Protein AF-A0A7R8QGU9-F1 (afdb_monomer)

Sequence (522 aa):
MSMRNRLAGVSKIWSPNPRRVVLLDPENSSATAPHGEAAGADGGRQAAKNGVRANGEGASPSESLVPYGSGSVEPASAPEPRARRGRGLLLLSLGGGILLAGGLATVGFTSWVNHLQVPGSLADEEYHAYDRTVAQYEKWRKEILDRINGGGDGAGAAKKLGRIEAKVHFPPEEAVHACLRRHLPGDVSIISIEPVAYRSVGNAEELDYRVTVESAVDLYVVPALAAPGPPENAPGLVKEVWPDLLWDATLPPGMEFKAGEKDRYLLAKADQKVSFLWKIEKAQVVDGKWRIQRVAPPLLEWSNGFFAAGLDNALRGGGAIPPLFLCRSKDLEEYSASFERCLADLHSRYDAMEADVAQARKELGGEVTKAPKGIRKGIDLAAVRRARSEGFQQGMEEGGYASDALSNLEGTTRTGVIPWLETVTPFVGGLVHSKKAEKEEIARQRAAARAEYRAQWARHIRELKEAEQKGNQYQAQQESRFVQYYRDLADQRVSDIRRFIQKTAVAEDAAGGARNHRSLSN

Radius of gyration: 52.94 Å; Cα contacts (8 Å, |Δi|>4): 575; chains: 1; bounding box: 112×55×198 Å

pLDDT: mean 71.47, std 22.81, range [25.81, 97.38]

Structure (mmCIF, N/CA/C/O backbone):
data_AF-A0A7R8QGU9-F1
#
_entry.id   AF-A0A7R8QGU9-F1
#
loop_
_atom_site.group_PDB
_atom_site.id
_atom_site.type_symbol
_atom_site.label_atom_id
_atom_site.label_alt_id
_atom_site.label_comp_id
_atom_site.label_asym_id
_atom_site.label_entity_id
_atom_site.label_seq_id
_atom_site.pdbx_PDB_ins_code
_atom_site.Cartn_x
_atom_site.Cartn_y
_atom_site.Cartn_z
_atom_site.occupancy
_atom_site.B_iso_or_equiv
_atom_site.auth_seq_id
_atom_site.auth_comp_id
_atom_site.auth_asym_id
_atom_site.auth_atom_id
_atom_site.pdbx_PDB_model_num
ATOM 1 N N . MET A 1 1 ? -9.654 14.590 -8.307 1.00 42.62 1 MET A N 1
ATOM 2 C CA . MET A 1 1 ? -10.204 15.177 -7.050 1.00 42.62 1 MET A CA 1
ATOM 3 C C . MET A 1 1 ? -9.085 15.838 -6.245 1.00 42.62 1 MET A C 1
ATOM 5 O O . MET A 1 1 ? -7.942 15.463 -6.445 1.00 42.62 1 MET A O 1
ATOM 9 N N . SER A 1 2 ? -9.369 16.809 -5.363 1.00 38.81 2 SER A N 1
ATOM 10 C CA . SER A 1 2 ? -8.351 17.384 -4.456 1.00 38.81 2 SER A CA 1
ATOM 11 C C . SER A 1 2 ? -8.251 16.585 -3.145 1.00 38.81 2 SER A C 1
ATOM 13 O O . SER A 1 2 ? -9.258 16.038 -2.690 1.00 38.81 2 SER A O 1
ATOM 15 N N . MET A 1 3 ? -7.078 16.572 -2.494 1.00 46.50 3 MET A N 1
ATOM 16 C CA . MET A 1 3 ? -6.899 15.901 -1.191 1.00 46.50 3 MET A CA 1
ATOM 17 C C . MET A 1 3 ? -7.871 16.422 -0.117 1.00 46.50 3 MET A C 1
ATOM 19 O O . MET A 1 3 ? -8.409 15.637 0.660 1.00 46.50 3 MET A O 1
ATOM 23 N N . ARG A 1 4 ? -8.164 17.733 -0.114 1.00 40.09 4 ARG A N 1
ATOM 24 C CA . ARG A 1 4 ? -9.144 18.340 0.807 1.00 40.09 4 ARG A CA 1
ATOM 25 C C . ARG A 1 4 ? -10.557 17.791 0.600 1.00 40.09 4 ARG A C 1
ATOM 27 O O . ARG A 1 4 ? -11.262 17.581 1.579 1.00 40.09 4 ARG A O 1
ATOM 34 N N . ASN A 1 5 ? -10.960 17.514 -0.642 1.00 49.31 5 ASN A N 1
ATOM 35 C CA . ASN A 1 5 ? -12.289 16.968 -0.927 1.00 49.31 5 ASN A CA 1
ATOM 36 C C . ASN A 1 5 ? -12.404 15.489 -0.528 1.00 49.31 5 ASN A C 1
ATOM 38 O O . ASN A 1 5 ? -13.472 15.088 -0.076 1.00 49.31 5 ASN A O 1
ATOM 42 N N . ARG A 1 6 ? -11.319 14.702 -0.638 1.00 52.09 6 ARG A N 1
ATOM 43 C CA . ARG A 1 6 ? -11.274 13.332 -0.096 1.00 52.09 6 ARG A CA 1
ATOM 44 C C . ARG A 1 6 ? -11.377 13.338 1.425 1.00 52.09 6 ARG A C 1
ATOM 46 O O . ARG A 1 6 ? -12.306 12.748 1.962 1.00 52.09 6 ARG A O 1
ATOM 53 N N . LEU A 1 7 ? -10.517 14.088 2.117 1.00 49.28 7 LEU A N 1
ATOM 54 C CA . LEU A 1 7 ? -10.549 14.197 3.584 1.00 49.28 7 LEU A CA 1
ATOM 55 C C . LEU A 1 7 ? -11.890 14.727 4.126 1.00 49.28 7 LEU A C 1
ATOM 57 O O . LEU A 1 7 ? -12.352 14.249 5.156 1.00 49.28 7 LEU A O 1
ATOM 61 N N . ALA A 1 8 ? -12.560 15.638 3.411 1.00 50.50 8 ALA A N 1
ATOM 62 C CA . ALA A 1 8 ? -13.916 16.100 3.739 1.00 50.50 8 ALA A CA 1
ATOM 63 C C . ALA A 1 8 ? -15.032 15.068 3.446 1.00 50.50 8 ALA A C 1
ATOM 65 O O . ALA A 1 8 ? -16.174 15.255 3.872 1.00 50.50 8 ALA A O 1
ATOM 66 N N . GLY A 1 9 ? -14.726 14.002 2.702 1.00 53.34 9 GLY A N 1
ATOM 67 C CA . GLY A 1 9 ? -15.530 12.784 2.618 1.00 53.34 9 GLY A CA 1
ATOM 68 C C . GLY A 1 9 ? -15.276 11.877 3.822 1.00 53.34 9 GLY A C 1
ATOM 69 O O . GLY A 1 9 ? -16.221 11.525 4.522 1.00 53.34 9 GLY A O 1
ATOM 70 N N . VAL A 1 10 ? -14.006 11.581 4.130 1.00 55.19 10 VAL A N 1
ATOM 71 C CA . VAL A 1 10 ? -13.634 10.698 5.256 1.00 55.19 10 VAL A CA 1
ATOM 72 C C . VAL A 1 10 ? -14.074 11.259 6.614 1.00 55.19 10 VAL A C 1
ATOM 74 O O . VAL A 1 10 ? -14.529 10.510 7.474 1.00 55.19 10 VAL A O 1
ATOM 77 N N . SER A 1 11 ? -14.026 12.579 6.820 1.00 53.84 11 SER A N 1
ATOM 78 C CA . SER A 1 11 ? -14.508 13.186 8.068 1.00 53.84 11 SER A CA 1
ATOM 79 C C . SER A 1 11 ? -16.020 13.023 8.274 1.00 53.84 11 SER A C 1
ATOM 81 O O . SER A 1 11 ? -16.473 12.988 9.418 1.00 53.84 11 SER A O 1
ATOM 83 N N . LYS A 1 12 ? -16.813 12.852 7.205 1.00 58.28 12 LYS A N 1
ATOM 84 C CA . LYS A 1 12 ? -18.255 12.562 7.307 1.00 58.28 12 LYS A CA 1
ATOM 85 C C . LYS A 1 12 ? -18.540 11.136 7.766 1.00 58.28 12 LYS A C 1
ATOM 87 O O . LYS A 1 12 ? -19.542 10.938 8.441 1.00 58.28 12 LYS A O 1
ATOM 92 N N . ILE A 1 13 ? -17.657 10.186 7.450 1.00 59.91 13 ILE A N 1
ATOM 93 C CA . ILE A 1 13 ? -17.756 8.784 7.890 1.00 59.91 13 ILE A CA 1
ATOM 94 C C . ILE A 1 13 ? -17.733 8.718 9.425 1.00 59.91 13 ILE A C 1
ATOM 96 O O . ILE A 1 13 ? -18.599 8.113 10.044 1.00 59.91 13 ILE A O 1
ATOM 100 N N . TRP A 1 14 ? -16.802 9.451 10.039 1.00 59.28 14 TRP A N 1
ATOM 101 C CA . TRP A 1 14 ? -16.615 9.511 11.494 1.00 59.28 14 TRP A CA 1
ATOM 102 C C . TRP A 1 14 ? -17.293 10.719 12.158 1.00 59.28 14 TRP A C 1
ATOM 104 O O . TRP A 1 14 ? -16.930 11.118 13.267 1.00 59.28 14 TRP A O 1
ATOM 114 N N . SER A 1 15 ? -18.227 11.385 11.474 1.00 47.78 15 SER A N 1
ATOM 115 C CA . SER A 1 15 ? -18.941 12.518 12.067 1.00 47.78 15 SER A CA 1
ATOM 116 C C . SER A 1 15 ? -19.938 12.006 13.110 1.00 47.78 15 SER A C 1
ATOM 118 O O . SER A 1 15 ? -20.774 11.167 12.769 1.00 47.78 15 SER A O 1
ATOM 120 N N . PRO A 1 16 ? -19.910 12.500 14.365 1.00 42.50 16 PRO A N 1
ATOM 121 C CA . PRO A 1 16 ? -20.871 12.078 15.371 1.00 42.50 16 PRO A CA 1
ATOM 122 C C . PRO A 1 16 ? -22.278 12.464 14.917 1.00 42.50 16 PRO A C 1
ATOM 124 O O . PRO A 1 16 ? -22.641 13.640 14.861 1.00 42.50 16 PRO A O 1
ATOM 127 N N . ASN A 1 17 ? -23.076 11.450 14.588 1.00 37.53 17 ASN A N 1
ATOM 128 C CA . ASN A 1 17 ? -24.484 11.606 14.261 1.00 37.53 17 ASN A CA 1
ATOM 129 C C . ASN A 1 17 ? -25.167 12.279 15.472 1.00 37.53 17 ASN A C 1
ATOM 131 O O . ASN A 1 17 ? -25.072 11.717 16.569 1.00 37.53 17 ASN A O 1
ATOM 135 N N . PRO A 1 18 ? -25.792 13.470 15.340 1.00 34.81 18 PRO A N 1
ATOM 136 C CA . PRO A 1 18 ? -26.216 14.288 16.478 1.00 34.81 18 PRO A CA 1
ATOM 137 C C . PRO A 1 18 ? -27.471 13.720 17.155 1.00 34.81 18 PRO A C 1
ATOM 139 O O . PRO A 1 18 ? -28.554 14.310 17.150 1.00 34.81 18 PRO A O 1
ATOM 142 N N . ARG A 1 19 ? -27.316 12.564 17.804 1.00 32.31 19 ARG A N 1
ATOM 143 C CA . ARG A 1 19 ? -28.257 12.061 18.796 1.00 32.31 19 ARG A CA 1
ATOM 144 C C . ARG A 1 19 ? -28.240 13.040 19.962 1.00 32.31 19 ARG A C 1
ATOM 146 O O . ARG A 1 19 ? -27.321 13.027 20.776 1.00 32.31 19 ARG A O 1
ATOM 153 N N . ARG A 1 20 ? -29.276 13.882 20.043 1.00 29.95 20 ARG A N 1
ATOM 154 C CA . ARG A 1 20 ? -29.613 14.623 21.264 1.00 29.95 20 ARG A CA 1
ATOM 155 C C . ARG A 1 20 ? -29.715 13.617 22.410 1.00 29.95 20 ARG A C 1
ATOM 157 O O . ARG A 1 20 ? -30.728 12.934 22.541 1.00 29.95 20 ARG A O 1
ATOM 164 N N . VAL A 1 21 ? -28.678 13.544 23.240 1.00 28.97 21 VAL A N 1
ATOM 165 C CA . VAL A 1 21 ? -28.761 12.906 24.552 1.00 28.97 21 VAL A CA 1
ATOM 166 C C . VAL A 1 21 ? -29.619 13.825 25.410 1.00 28.97 21 VAL A C 1
ATOM 168 O O . VAL A 1 21 ? -29.130 14.757 26.044 1.00 28.97 21 VAL A O 1
ATOM 171 N N . VAL A 1 22 ? -30.932 13.599 25.372 1.00 29.31 22 VAL A N 1
ATOM 172 C CA . VAL A 1 22 ? -31.845 14.187 26.346 1.00 29.31 22 VAL A CA 1
ATOM 173 C C . VAL A 1 22 ? -31.595 13.448 27.654 1.00 29.31 22 VAL A C 1
ATOM 175 O O . VAL A 1 22 ? -32.112 12.353 27.871 1.00 29.31 22 VAL A O 1
ATOM 178 N N . LEU A 1 23 ? -30.757 14.040 28.504 1.00 29.31 23 LEU A N 1
ATOM 179 C CA . LEU A 1 23 ? -30.673 13.694 29.917 1.00 29.31 23 LEU A CA 1
ATOM 180 C C . LEU A 1 23 ? -32.038 13.990 30.548 1.00 29.31 23 LEU A C 1
ATOM 182 O O . LEU A 1 23 ? -32.332 15.118 30.935 1.00 29.31 23 LEU A O 1
ATOM 186 N N . LEU A 1 24 ? -32.893 12.967 30.589 1.00 28.42 24 LEU A N 1
ATOM 187 C CA . LEU A 1 24 ? -34.110 12.966 31.388 1.00 28.42 24 LEU A CA 1
ATOM 188 C C . LEU A 1 24 ? -33.707 12.818 32.853 1.00 28.42 24 LEU A C 1
ATOM 190 O O . LEU A 1 24 ? -33.562 11.709 33.365 1.00 28.42 24 LEU A O 1
ATOM 194 N N . ASP A 1 25 ? -33.503 13.962 33.495 1.00 30.03 25 ASP A N 1
ATOM 195 C CA . ASP A 1 25 ? -33.359 14.068 34.940 1.00 30.03 25 ASP A CA 1
ATOM 196 C C . ASP A 1 25 ? -34.698 13.662 35.597 1.00 30.03 25 ASP A C 1
ATOM 198 O O . ASP A 1 25 ? -35.725 14.295 35.319 1.00 30.03 25 ASP A O 1
ATOM 202 N N . PRO A 1 26 ? -34.760 12.580 36.399 1.00 36.31 26 PRO A N 1
ATOM 203 C CA . PRO A 1 26 ? -36.030 11.989 36.826 1.00 36.31 26 PRO A CA 1
ATOM 204 C C . PRO A 1 26 ? -36.833 12.829 37.835 1.00 36.31 26 PRO A C 1
ATOM 206 O O . PRO A 1 26 ? -37.932 12.414 38.204 1.00 36.31 26 PRO A O 1
ATOM 209 N N . GLU A 1 27 ? -36.333 13.990 38.273 1.00 31.27 27 GLU A N 1
ATOM 210 C CA . GLU A 1 27 ? -37.015 14.854 39.251 1.00 31.27 27 GLU A CA 1
ATOM 211 C C . GLU A 1 27 ? -37.832 16.015 38.644 1.00 31.27 27 GLU A C 1
ATOM 213 O O . GLU A 1 27 ? -38.540 16.692 39.386 1.00 31.27 27 GLU A O 1
ATOM 218 N N . ASN A 1 28 ? -37.825 16.229 37.318 1.00 30.67 28 ASN A N 1
ATOM 219 C CA . ASN A 1 28 ? -38.537 17.356 36.682 1.00 30.67 28 ASN A CA 1
ATOM 220 C C . ASN A 1 28 ? -39.689 16.926 35.751 1.00 30.67 28 ASN A C 1
ATOM 222 O O . ASN A 1 28 ? -39.628 17.030 34.526 1.00 30.67 28 ASN A O 1
ATOM 226 N N . SER A 1 29 ? -40.792 16.465 36.346 1.00 29.88 29 SER A N 1
ATOM 227 C CA . SER A 1 29 ? -42.029 16.099 35.639 1.00 29.88 29 SER A CA 1
ATOM 228 C C . SER A 1 29 ? -43.025 17.263 35.475 1.00 29.88 29 SER A C 1
ATOM 230 O O . SER A 1 29 ? -44.212 17.125 35.770 1.00 29.88 29 SER A O 1
ATOM 232 N N . SER A 1 30 ? -42.578 18.408 34.944 1.00 32.59 30 SER A N 1
ATOM 233 C CA . SER A 1 30 ? -43.485 19.464 34.458 1.00 32.59 30 SER A CA 1
ATOM 234 C C . SER A 1 30 ? -42.835 20.421 33.443 1.00 32.59 30 SER A C 1
ATOM 236 O O . SER A 1 30 ? -41.927 21.166 33.788 1.00 32.59 30 SER A O 1
ATOM 238 N N . ALA A 1 31 ? -43.345 20.418 32.198 1.00 29.77 31 ALA A N 1
ATOM 239 C CA . ALA A 1 31 ? -43.609 21.588 31.329 1.00 29.77 31 ALA A CA 1
ATOM 240 C C . ALA A 1 31 ? -43.543 21.259 29.816 1.00 29.77 31 ALA A C 1
ATOM 242 O O . ALA A 1 31 ? -42.510 20.871 29.284 1.00 29.77 31 ALA A O 1
ATOM 243 N N . THR A 1 32 ? -44.676 21.478 29.138 1.00 30.92 32 THR A N 1
ATOM 244 C CA . THR A 1 32 ? -44.850 21.948 27.740 1.00 30.92 32 THR A CA 1
ATOM 245 C C . THR A 1 32 ? -43.776 21.670 26.672 1.00 30.92 32 THR A C 1
ATOM 247 O O . THR A 1 32 ? -42.716 22.292 26.647 1.00 30.92 32 THR A O 1
ATOM 250 N N . ALA A 1 33 ? -44.164 20.898 25.652 1.00 32.56 33 ALA A N 1
ATOM 251 C CA . ALA A 1 33 ? -43.536 20.910 24.327 1.00 32.56 33 ALA A CA 1
ATOM 252 C C . ALA A 1 33 ? -44.033 22.093 23.458 1.00 32.56 33 ALA A C 1
ATOM 254 O O . ALA A 1 33 ? -45.191 22.490 23.602 1.00 32.56 33 ALA A O 1
ATOM 255 N N . PRO A 1 34 ? -43.221 22.591 22.504 1.00 34.38 34 PRO A N 1
ATOM 256 C CA . PRO A 1 34 ? -43.699 23.398 21.381 1.00 34.38 34 PRO A CA 1
ATOM 257 C C . PRO A 1 34 ? -43.588 22.690 20.011 1.00 34.38 34 PRO A C 1
ATOM 259 O O . PRO A 1 34 ? -42.740 21.828 19.784 1.00 34.38 34 PRO A O 1
ATOM 262 N N . HIS A 1 35 ? -44.478 23.096 19.101 1.00 27.66 35 HIS A N 1
ATOM 263 C CA . HIS A 1 35 ? -44.587 22.682 17.695 1.00 27.66 35 HIS A CA 1
ATOM 264 C C . HIS A 1 35 ? -43.601 23.405 16.756 1.00 27.66 35 HIS A C 1
ATOM 266 O O . HIS A 1 35 ? -43.143 24.498 17.070 1.00 27.66 35 HIS A O 1
ATOM 272 N N . GLY A 1 36 ? -43.462 22.865 15.534 1.00 27.30 36 GLY A N 1
ATOM 273 C CA . GLY A 1 36 ? -43.167 23.635 14.312 1.00 27.30 36 GLY A CA 1
ATOM 274 C C . GLY A 1 36 ? -41.681 23.920 14.038 1.00 27.30 36 GLY A C 1
ATOM 275 O O . GLY A 1 36 ? -40.865 23.905 14.950 1.00 27.30 36 GLY A O 1
ATOM 276 N N . GLU A 1 37 ? -41.244 24.139 12.795 1.00 27.97 37 GLU A N 1
ATOM 277 C CA . GLU A 1 37 ? -41.965 24.216 11.510 1.00 27.97 37 GLU A CA 1
ATOM 278 C C . GLU A 1 37 ? -41.143 23.578 10.375 1.00 27.97 37 GLU A C 1
ATOM 280 O O . GLU A 1 37 ? -39.944 23.334 10.513 1.00 27.97 37 GLU A O 1
ATOM 285 N N . ALA A 1 38 ? -41.794 23.339 9.232 1.00 34.47 38 ALA A N 1
ATOM 286 C CA . ALA A 1 38 ? -41.145 22.982 7.976 1.00 34.47 38 ALA A CA 1
ATOM 287 C C . ALA A 1 38 ? -41.433 24.044 6.899 1.00 34.47 38 ALA A C 1
ATOM 289 O O . ALA A 1 38 ? -42.584 24.411 6.680 1.00 34.47 38 ALA A O 1
ATOM 290 N N . ALA A 1 39 ? -40.386 24.457 6.188 1.00 30.23 39 ALA A N 1
ATOM 291 C CA . ALA A 1 39 ? -40.390 25.135 4.887 1.00 30.23 39 ALA A CA 1
ATOM 292 C C . ALA A 1 39 ? -39.105 24.652 4.172 1.00 30.23 39 ALA A C 1
ATOM 294 O O . ALA A 1 39 ? -38.092 24.459 4.840 1.00 30.23 39 ALA A O 1
ATOM 295 N N . GLY A 1 40 ? -39.056 24.296 2.885 1.00 26.61 40 GLY A N 1
ATOM 296 C CA . GLY A 1 40 ? -39.705 24.899 1.714 1.00 26.61 40 GLY A CA 1
ATOM 297 C C . GLY A 1 40 ? -38.721 25.905 1.093 1.00 26.61 40 GLY A C 1
ATOM 298 O O . GLY A 1 40 ? -38.108 26.656 1.838 1.00 26.61 40 GLY A O 1
ATOM 299 N N . ALA A 1 41 ? -38.480 26.028 -0.209 1.00 26.88 41 ALA A N 1
ATOM 300 C CA . ALA A 1 41 ? -38.851 25.349 -1.455 1.00 26.88 41 ALA A CA 1
ATOM 301 C C . ALA A 1 41 ? -38.090 26.113 -2.588 1.00 26.88 41 ALA A C 1
ATOM 303 O O . ALA A 1 41 ? -37.493 27.149 -2.302 1.00 26.88 41 ALA A O 1
ATOM 304 N N . ASP A 1 42 ? -38.170 25.655 -3.847 1.00 29.20 42 ASP A N 1
ATOM 305 C CA . ASP A 1 42 ? -37.783 26.376 -5.091 1.00 29.20 42 ASP A CA 1
ATOM 306 C C . ASP A 1 42 ? -36.294 26.777 -5.319 1.00 29.20 42 ASP A C 1
ATOM 308 O O . ASP A 1 42 ? -35.512 26.950 -4.393 1.00 29.20 42 ASP A O 1
ATOM 312 N N . GLY A 1 43 ? -35.798 26.936 -6.560 1.00 25.95 43 GLY A N 1
ATOM 313 C CA . GLY A 1 43 ? -36.391 26.656 -7.883 1.00 25.95 43 GLY A CA 1
ATOM 314 C C . GLY A 1 43 ? -35.693 27.397 -9.055 1.00 25.95 43 GLY A C 1
ATOM 315 O O . GLY A 1 43 ? -35.047 28.416 -8.847 1.00 25.95 43 GLY A O 1
ATOM 316 N N . GLY A 1 44 ? -35.870 26.917 -10.302 1.00 26.31 44 GLY A N 1
ATOM 317 C CA . GLY A 1 44 ? -35.494 27.606 -11.571 1.00 26.31 44 GLY A CA 1
ATOM 318 C C . GLY A 1 44 ? -34.097 27.258 -12.146 1.00 26.31 44 GLY A C 1
ATOM 319 O O . GLY A 1 44 ? -33.138 27.184 -11.395 1.00 26.31 44 GLY A O 1
ATOM 320 N N . ARG A 1 45 ? -33.900 26.863 -13.426 1.00 28.48 45 ARG A N 1
ATOM 321 C CA . ARG A 1 45 ? -34.165 27.517 -14.752 1.00 28.48 45 ARG A CA 1
ATOM 322 C C . ARG A 1 45 ? -33.226 28.725 -15.017 1.00 28.48 45 ARG A C 1
ATOM 324 O O . ARG A 1 45 ? -33.003 29.489 -14.098 1.00 28.48 45 ARG A O 1
ATOM 331 N N . GLN A 1 46 ? -32.672 28.999 -16.216 1.00 27.53 46 GLN A N 1
ATOM 332 C CA . GLN A 1 46 ? -32.905 28.504 -17.596 1.00 27.53 46 GLN A CA 1
ATOM 333 C C . GLN A 1 46 ? -31.790 28.986 -18.579 1.00 27.53 46 GLN A C 1
ATOM 335 O O . GLN A 1 46 ? -31.277 30.070 -18.354 1.00 27.53 46 GLN A O 1
ATOM 340 N N . ALA A 1 47 ? -31.576 28.278 -19.713 1.00 29.08 47 ALA A N 1
ATOM 341 C CA . ALA A 1 47 ? -31.234 28.790 -21.080 1.00 29.08 4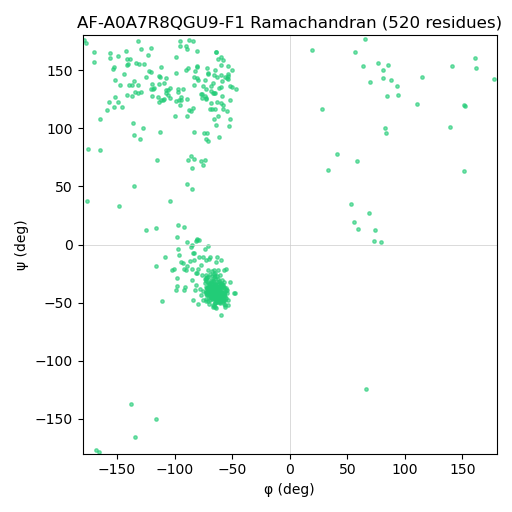7 ALA A CA 1
ATOM 342 C C . ALA A 1 47 ? -29.978 29.698 -21.333 1.00 29.08 47 ALA A C 1
ATOM 344 O O . ALA A 1 47 ? -29.458 30.311 -20.419 1.00 29.08 47 ALA A O 1
ATOM 345 N N . ALA A 1 48 ? -29.468 29.954 -22.560 1.00 28.61 48 ALA A N 1
ATOM 346 C CA . ALA A 1 48 ? -29.326 29.226 -23.850 1.00 28.61 48 ALA A CA 1
ATOM 347 C C . ALA A 1 48 ? -28.545 30.118 -24.881 1.00 28.61 48 ALA A C 1
ATOM 349 O O . ALA A 1 48 ? -28.426 31.316 -24.640 1.00 28.61 48 ALA A O 1
ATOM 350 N N . LYS A 1 49 ? -28.188 29.575 -26.074 1.00 29.33 49 LYS A N 1
ATOM 351 C CA . LYS A 1 49 ? -27.783 30.272 -27.347 1.00 29.33 49 LYS A CA 1
ATOM 352 C C . LYS A 1 49 ? -26.345 30.860 -27.434 1.00 29.33 49 LYS A C 1
ATOM 354 O O . LYS A 1 49 ? -25.790 31.204 -26.405 1.00 29.33 49 LYS A O 1
ATOM 359 N N . ASN A 1 50 ? -25.698 31.086 -28.602 1.00 31.02 50 ASN A N 1
ATOM 360 C CA . ASN A 1 50 ? -25.815 30.605 -30.012 1.00 31.02 50 ASN A CA 1
ATOM 361 C C . ASN A 1 50 ? -24.588 31.068 -30.862 1.00 31.02 50 ASN A C 1
ATOM 363 O O . ASN A 1 50 ? -23.957 32.055 -30.502 1.00 31.02 50 ASN A O 1
ATOM 367 N N . GLY A 1 51 ? -24.383 30.480 -32.060 1.00 27.47 51 GLY A N 1
ATOM 368 C CA . GLY A 1 51 ? -23.599 31.051 -33.192 1.00 27.47 51 GLY A CA 1
ATOM 369 C C . GLY A 1 51 ? -22.267 30.327 -33.474 1.00 27.47 51 GLY A C 1
ATOM 370 O O . GLY A 1 51 ? -21.467 30.215 -32.559 1.00 27.47 51 GLY A O 1
ATOM 371 N N . VAL A 1 52 ? -21.929 29.734 -34.635 1.00 29.70 52 VAL A N 1
ATOM 372 C CA . VAL A 1 52 ? -22.390 29.734 -36.056 1.00 29.70 52 VAL A CA 1
ATOM 373 C C . VAL A 1 52 ? -21.865 30.864 -36.964 1.00 29.70 52 VAL A C 1
ATOM 375 O O . VAL A 1 52 ? -22.486 31.921 -37.046 1.00 29.70 52 VAL A O 1
ATOM 378 N N . ARG A 1 53 ? -20.789 30.558 -37.719 1.00 30.83 53 ARG A N 1
ATOM 379 C CA . ARG A 1 53 ? -20.477 30.815 -39.162 1.00 30.83 53 ARG A CA 1
ATOM 380 C C . ARG A 1 53 ? -18.947 30.663 -39.374 1.00 30.83 53 ARG A C 1
ATOM 382 O O . ARG A 1 53 ? -18.226 30.952 -38.431 1.00 30.83 53 ARG A O 1
ATOM 389 N N . ALA A 1 54 ? -18.326 30.293 -40.503 1.00 31.03 54 ALA A N 1
ATOM 390 C CA . ALA A 1 54 ? -18.646 29.716 -41.829 1.00 31.03 54 ALA A CA 1
ATOM 391 C C . ALA A 1 54 ? -17.771 30.408 -42.913 1.00 31.03 54 ALA A C 1
ATOM 393 O O . ALA A 1 54 ? -17.441 31.582 -42.751 1.00 31.03 54 ALA A O 1
ATOM 394 N N . ASN A 1 55 ? -17.512 29.702 -44.026 1.00 30.94 55 ASN A N 1
ATOM 395 C CA . ASN A 1 55 ? -16.786 30.097 -45.260 1.00 30.94 55 ASN A CA 1
ATOM 396 C C . ASN A 1 55 ? -15.248 29.885 -45.238 1.00 30.94 55 ASN A C 1
ATOM 398 O O . ASN A 1 55 ? -14.612 30.122 -44.218 1.00 30.94 55 ASN A O 1
ATOM 402 N N . GLY A 1 56 ? -14.601 29.450 -46.335 1.00 28.89 56 GLY A N 1
ATOM 403 C CA . GLY A 1 56 ? -15.136 29.169 -47.683 1.00 28.89 56 GLY A CA 1
ATOM 404 C C . GLY A 1 56 ? -14.197 28.358 -48.601 1.00 28.89 56 GLY A C 1
ATOM 405 O O . GLY A 1 56 ? -13.126 27.928 -48.181 1.00 28.89 56 GLY A O 1
ATOM 406 N N . GLU A 1 57 ? -14.648 28.126 -49.838 1.00 29.12 57 GLU A N 1
ATOM 407 C CA . GLU A 1 57 ? -14.067 27.230 -50.862 1.00 29.12 57 GLU A CA 1
ATOM 408 C C . GLU A 1 57 ? -13.125 27.942 -51.869 1.00 29.12 57 GLU A C 1
ATOM 410 O O . GLU A 1 57 ? -13.097 29.169 -51.938 1.00 29.12 57 GLU A O 1
ATOM 415 N N . GLY A 1 58 ? -12.423 27.160 -52.710 1.00 28.11 58 GLY A N 1
ATOM 416 C CA . GLY A 1 58 ? -11.678 27.604 -53.912 1.00 28.11 58 GLY A CA 1
ATOM 417 C C . GLY A 1 58 ? -10.321 26.882 -54.056 1.00 28.11 58 GLY A C 1
ATOM 418 O O . GLY A 1 58 ? -9.439 27.111 -53.241 1.00 28.11 58 GLY A O 1
ATOM 419 N N . ALA A 1 59 ? -10.112 25.862 -54.903 1.00 26.28 59 ALA A N 1
ATOM 420 C CA . ALA A 1 59 ? -10.165 25.769 -56.378 1.00 26.28 59 ALA A CA 1
ATOM 421 C C . ALA A 1 59 ? -8.872 26.238 -57.112 1.00 26.28 59 ALA A C 1
ATOM 423 O O . ALA A 1 59 ? -8.667 27.431 -57.276 1.00 26.28 59 ALA A O 1
ATOM 424 N N . SER A 1 60 ? -8.047 25.251 -57.530 1.00 26.77 60 SER A N 1
ATOM 425 C CA . SER A 1 60 ? -7.283 25.040 -58.800 1.00 26.77 60 SER A CA 1
ATOM 426 C C . SER A 1 60 ? -6.958 26.187 -59.797 1.00 26.77 60 SER A C 1
ATOM 428 O O . SER A 1 60 ? -7.717 27.147 -59.870 1.00 26.77 60 SER A O 1
ATOM 430 N N . PRO A 1 61 ? -6.046 25.989 -60.793 1.00 49.56 61 PRO A N 1
ATOM 431 C CA . PRO A 1 61 ? -4.830 25.147 -60.904 1.00 49.56 61 PRO A CA 1
ATOM 432 C C . PRO A 1 61 ? -3.662 25.932 -61.610 1.00 49.56 61 PRO A C 1
ATOM 434 O O . PRO A 1 61 ? -3.505 27.120 -61.348 1.00 49.56 61 PRO A O 1
ATOM 437 N N . SER A 1 62 ? -2.916 25.293 -62.540 1.00 26.16 62 SER A N 1
ATOM 438 C CA . SER A 1 62 ? -1.981 25.882 -63.546 1.00 26.16 62 SER A CA 1
ATOM 439 C C . SER A 1 62 ? -0.561 26.248 -63.045 1.00 26.16 62 SER A C 1
ATOM 441 O O . SER A 1 62 ? -0.401 26.592 -61.883 1.00 26.16 62 SER A O 1
ATOM 443 N N . GLU A 1 63 ? 0.541 26.235 -63.820 1.00 27.05 63 GLU A N 1
ATOM 444 C CA . GLU A 1 63 ? 0.909 25.668 -65.145 1.00 27.05 63 GLU A CA 1
ATOM 445 C C . GLU A 1 63 ? 2.453 25.764 -65.344 1.00 27.05 63 GLU A C 1
ATOM 447 O O . GLU A 1 63 ? 3.148 26.310 -64.487 1.00 27.05 63 GLU A O 1
ATOM 452 N N . SER A 1 64 ? 2.966 25.352 -66.522 1.00 27.36 64 SER A N 1
ATOM 453 C CA . SER A 1 64 ? 4.315 25.655 -67.073 1.00 27.36 64 SER A CA 1
ATOM 454 C C . SER A 1 64 ? 5.500 24.804 -66.541 1.00 27.36 64 SER A C 1
ATOM 456 O O . SER A 1 64 ? 5.527 24.446 -65.370 1.00 27.36 64 SER A O 1
ATOM 458 N N . LEU A 1 65 ? 6.524 24.417 -67.325 1.00 29.25 65 LEU A N 1
ATOM 459 C CA . LEU A 1 65 ? 6.795 24.595 -68.766 1.00 29.25 65 LEU A C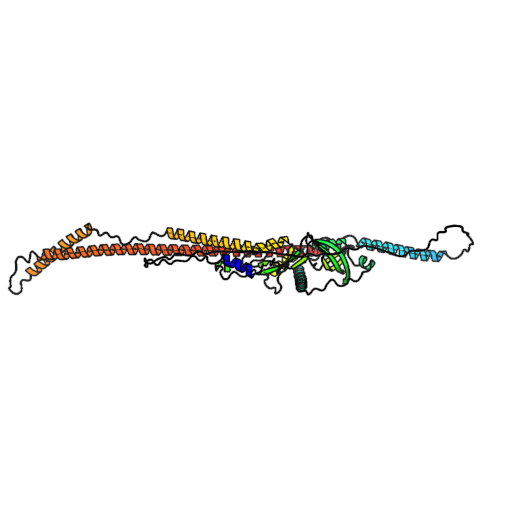A 1
ATOM 460 C C . LEU A 1 65 ? 7.684 23.440 -69.314 1.00 29.25 65 LEU A C 1
ATOM 462 O O . LEU A 1 65 ? 8.617 22.982 -68.662 1.00 29.25 65 LEU A O 1
ATOM 466 N N . VAL A 1 66 ? 7.376 23.013 -70.541 1.00 27.89 66 VAL A N 1
ATOM 467 C CA . VAL A 1 66 ? 8.131 22.150 -71.497 1.00 27.89 66 VAL A CA 1
ATOM 468 C C . VAL A 1 66 ? 8.906 23.103 -72.467 1.00 27.89 66 VAL A C 1
ATOM 470 O O . VAL A 1 66 ? 8.630 24.299 -72.356 1.00 27.89 66 VAL A O 1
ATOM 473 N N . PRO A 1 67 ? 9.802 22.746 -73.439 1.00 40.41 67 PRO A N 1
ATOM 474 C CA . PRO A 1 67 ? 10.393 21.474 -73.929 1.00 40.41 67 PRO A CA 1
ATOM 475 C C . PRO A 1 67 ? 11.943 21.437 -73.693 1.00 40.41 67 PRO A C 1
ATOM 477 O O . PRO A 1 67 ? 12.375 22.028 -72.713 1.00 40.41 67 PRO A O 1
ATOM 480 N N . TYR A 1 68 ? 12.879 20.789 -74.425 1.00 26.45 68 TYR A N 1
ATOM 481 C CA . TYR A 1 68 ? 12.955 20.018 -75.697 1.00 26.45 68 TYR A CA 1
ATOM 482 C C . TYR A 1 68 ? 14.180 19.064 -75.662 1.00 26.45 68 TYR A C 1
ATOM 484 O O . TYR A 1 68 ? 15.096 19.305 -74.879 1.00 26.45 68 TYR A O 1
ATOM 492 N N . GLY A 1 69 ? 14.274 18.063 -76.561 1.00 26.55 69 GLY A N 1
ATOM 493 C CA . GLY A 1 69 ? 15.570 17.423 -76.886 1.00 26.55 69 GLY A CA 1
ATOM 494 C C . GLY A 1 69 ? 15.554 15.956 -77.348 1.00 26.55 69 GLY A C 1
ATOM 495 O O . GLY A 1 69 ? 16.128 15.103 -76.682 1.00 26.55 69 GLY A O 1
ATOM 496 N N . SER A 1 70 ? 14.933 15.642 -78.488 1.00 26.20 70 SER A N 1
ATOM 497 C CA . SER A 1 70 ? 15.024 14.317 -79.134 1.00 26.20 70 SER A CA 1
ATOM 498 C C . SER A 1 70 ? 16.315 14.148 -79.950 1.00 26.20 70 SER A C 1
ATOM 500 O O . SER A 1 70 ? 16.697 15.078 -80.659 1.00 26.20 70 SER A O 1
ATOM 502 N N . GLY A 1 71 ? 16.919 12.952 -79.968 1.00 28.66 71 GLY A N 1
ATOM 503 C CA . GLY A 1 71 ? 18.066 12.664 -80.844 1.00 28.66 71 GLY A CA 1
ATOM 504 C C . GLY A 1 71 ? 18.557 11.215 -80.802 1.00 28.66 71 GLY A C 1
ATOM 505 O O . GLY A 1 71 ? 19.527 10.909 -80.120 1.00 28.66 71 GLY A O 1
ATOM 506 N N . SER A 1 72 ? 17.902 10.322 -81.546 1.00 28.88 72 SER A N 1
ATOM 507 C CA . SER A 1 72 ? 18.315 8.924 -81.736 1.00 28.88 72 SER A CA 1
ATOM 508 C C . SER A 1 72 ? 19.112 8.737 -83.033 1.00 28.88 72 SER A C 1
ATOM 510 O O . SER A 1 72 ? 18.549 9.003 -84.094 1.00 28.88 72 SER A O 1
ATOM 512 N N . VAL A 1 73 ? 20.336 8.191 -82.978 1.00 28.91 73 VAL A N 1
ATOM 513 C CA . VAL A 1 73 ? 20.946 7.428 -84.092 1.00 28.91 73 VAL A CA 1
ATOM 514 C C . VAL A 1 73 ? 21.892 6.345 -83.550 1.00 28.91 73 VAL A C 1
ATOM 516 O O . VAL A 1 73 ? 22.881 6.640 -82.887 1.00 28.91 73 VAL A O 1
ATOM 519 N N . GLU A 1 74 ? 21.611 5.102 -83.924 1.00 27.02 74 GLU A N 1
ATOM 520 C CA . GLU A 1 74 ? 22.546 3.975 -84.069 1.00 27.02 74 GLU A CA 1
ATOM 521 C C . GLU A 1 74 ? 22.448 3.519 -85.550 1.00 27.02 74 GLU A C 1
ATOM 523 O O . GLU A 1 74 ? 21.469 3.897 -86.206 1.00 27.02 74 GLU A O 1
ATOM 528 N N . PRO A 1 75 ? 23.325 2.651 -86.098 1.00 41.25 75 PRO A N 1
ATOM 529 C CA . PRO A 1 75 ? 24.650 2.219 -85.638 1.00 41.25 75 PRO A CA 1
ATOM 530 C C . PRO A 1 75 ? 25.711 2.224 -86.784 1.00 41.25 75 PRO A C 1
ATOM 532 O O . PRO A 1 75 ? 25.461 2.700 -87.888 1.00 41.25 75 PRO A O 1
ATOM 535 N N . ALA A 1 76 ? 26.853 1.564 -86.526 1.00 25.81 76 ALA A N 1
ATOM 536 C CA . ALA A 1 76 ? 27.566 0.647 -87.442 1.00 25.81 76 ALA A CA 1
ATOM 537 C C . ALA A 1 76 ? 28.979 0.995 -87.973 1.00 25.81 76 ALA A C 1
ATOM 539 O O . ALA A 1 76 ? 29.296 2.096 -88.411 1.00 25.81 76 ALA A O 1
ATOM 540 N N . SER A 1 77 ? 29.742 -0.103 -88.091 1.00 28.38 77 SER A N 1
ATOM 541 C CA . SER A 1 77 ? 30.953 -0.367 -88.890 1.00 28.38 77 SER A CA 1
ATOM 542 C C . SER A 1 77 ? 32.336 0.032 -88.338 1.00 28.38 77 SER A C 1
ATOM 544 O O . SER A 1 77 ? 32.595 1.149 -87.906 1.00 28.38 77 SER A O 1
ATOM 546 N N . ALA A 1 78 ? 33.229 -0.967 -88.355 1.00 31.17 78 ALA A N 1
ATOM 547 C CA . ALA A 1 78 ? 34.634 -0.911 -87.946 1.00 31.17 78 ALA A CA 1
ATOM 548 C C . ALA A 1 78 ? 35.539 -0.381 -89.085 1.00 31.17 78 ALA A C 1
ATOM 550 O O . ALA A 1 78 ? 35.070 -0.214 -90.213 1.00 31.17 78 ALA A O 1
ATOM 551 N N . PRO A 1 79 ? 36.849 -0.180 -88.833 1.00 33.44 79 PRO A N 1
ATOM 552 C CA . PRO A 1 79 ? 37.760 -1.297 -89.116 1.00 33.44 79 PRO A CA 1
ATOM 553 C C . PRO A 1 79 ? 38.951 -1.466 -88.149 1.00 33.44 79 PRO A C 1
ATOM 555 O O . PRO A 1 79 ? 39.583 -0.513 -87.698 1.00 33.44 79 PRO A O 1
ATOM 558 N N . GLU A 1 80 ? 39.325 -2.726 -87.937 1.00 29.98 80 GLU A N 1
ATOM 559 C CA . GLU A 1 80 ? 40.684 -3.161 -87.578 1.00 29.98 80 GLU A CA 1
ATOM 560 C C . GLU A 1 80 ? 41.516 -3.403 -88.868 1.00 29.98 80 GLU A C 1
ATOM 562 O O . GLU A 1 80 ? 40.939 -3.402 -89.959 1.00 29.98 80 GLU A O 1
ATOM 567 N N . PRO A 1 81 ? 42.827 -3.735 -88.818 1.00 48.88 81 PRO A N 1
ATOM 568 C CA . PRO A 1 81 ? 43.801 -3.574 -87.730 1.00 48.88 81 PRO A CA 1
ATOM 569 C C . PRO A 1 81 ? 45.133 -2.939 -88.208 1.00 48.88 81 PRO A C 1
ATOM 571 O O . PRO A 1 81 ? 45.413 -2.837 -89.403 1.00 48.88 81 PRO A O 1
ATOM 574 N N . ARG A 1 82 ? 46.065 -2.654 -87.283 1.00 31.47 82 ARG A N 1
ATOM 575 C CA . ARG A 1 82 ? 47.509 -2.798 -87.582 1.00 31.47 82 ARG A CA 1
ATOM 576 C C . ARG A 1 82 ? 48.340 -3.095 -86.336 1.00 31.47 82 ARG A C 1
ATOM 578 O O . ARG A 1 82 ? 48.285 -2.389 -85.336 1.00 31.47 82 ARG A O 1
ATOM 585 N N . ALA A 1 83 ? 49.119 -4.170 -86.414 1.00 32.88 83 ALA A N 1
ATOM 586 C CA . ALA A 1 83 ? 49.840 -4.734 -85.283 1.00 32.88 83 ALA A CA 1
ATOM 587 C C . ALA A 1 83 ? 51.055 -3.899 -84.841 1.00 32.88 83 ALA A C 1
ATOM 589 O O . ALA A 1 83 ? 51.874 -3.489 -85.664 1.00 32.88 83 ALA A O 1
ATOM 590 N N . ARG A 1 84 ? 51.270 -3.813 -83.522 1.00 35.53 84 ARG A N 1
ATOM 591 C CA . ARG A 1 84 ? 52.606 -3.656 -82.923 1.00 35.53 84 ARG A CA 1
ATOM 592 C C . ARG A 1 84 ? 52.749 -4.575 -81.710 1.00 35.53 84 ARG A C 1
ATOM 594 O O . ARG A 1 84 ? 52.209 -4.315 -80.642 1.00 35.53 84 ARG A O 1
ATOM 601 N N . ARG A 1 85 ? 53.499 -5.669 -81.887 1.00 40.62 85 ARG A N 1
ATOM 602 C CA . ARG A 1 85 ? 53.954 -6.540 -80.791 1.00 40.62 85 ARG A CA 1
ATOM 603 C C . ARG A 1 85 ? 54.969 -5.790 -79.922 1.00 40.62 85 ARG A C 1
ATOM 605 O O . ARG A 1 85 ? 55.912 -5.221 -80.464 1.00 40.62 85 ARG A O 1
ATOM 612 N N . GLY A 1 86 ? 54.852 -5.904 -78.598 1.00 43.41 86 GLY A N 1
ATOM 613 C CA . GLY A 1 86 ? 55.959 -5.615 -77.679 1.00 43.41 86 GLY A CA 1
ATOM 614 C C . GLY A 1 86 ? 55.548 -5.127 -76.286 1.00 43.41 86 GLY A C 1
ATOM 615 O O . GLY A 1 86 ? 54.987 -4.051 -76.151 1.00 43.41 86 GLY A O 1
ATOM 616 N N . ARG A 1 87 ? 55.946 -5.879 -75.247 1.00 43.78 87 ARG A N 1
ATOM 617 C CA . ARG A 1 87 ? 56.082 -5.427 -73.839 1.00 43.78 87 ARG A CA 1
ATOM 618 C C . ARG A 1 87 ? 54.811 -5.074 -73.029 1.00 43.78 87 ARG A C 1
ATOM 620 O O . ARG A 1 87 ? 54.916 -4.356 -72.044 1.00 43.78 87 ARG A O 1
ATOM 627 N N . GLY A 1 88 ? 53.646 -5.655 -73.333 1.00 43.31 88 GLY A N 1
ATOM 628 C CA . GLY A 1 88 ? 52.442 -5.520 -72.481 1.00 43.31 88 GLY A CA 1
ATOM 629 C C . GLY A 1 88 ? 52.322 -6.505 -71.297 1.00 43.31 88 GLY A C 1
ATOM 630 O O . GLY A 1 88 ? 51.599 -6.235 -70.341 1.00 43.31 88 GLY A O 1
ATOM 631 N N . LEU A 1 89 ? 53.014 -7.652 -71.333 1.00 46.50 89 LEU A N 1
ATOM 632 C CA . LEU A 1 89 ? 52.643 -8.812 -70.500 1.00 46.50 89 LEU A CA 1
ATOM 633 C C . LEU A 1 89 ? 53.039 -8.745 -69.009 1.00 46.50 89 LEU A C 1
ATOM 635 O O . LEU A 1 89 ? 52.483 -9.497 -68.218 1.00 46.50 89 LEU A O 1
ATOM 639 N N . LEU A 1 90 ? 53.972 -7.867 -68.616 1.00 46.22 90 LEU A N 1
ATOM 640 C CA . LEU A 1 90 ? 54.436 -7.744 -67.219 1.00 46.22 90 LEU A CA 1
ATOM 641 C C . LEU A 1 90 ? 53.666 -6.701 -66.391 1.00 46.22 90 LEU A C 1
ATOM 643 O O . LEU A 1 90 ? 53.651 -6.781 -65.168 1.00 46.22 90 LEU A O 1
ATOM 647 N N . LEU A 1 91 ? 52.999 -5.738 -67.037 1.00 46.69 91 LEU A N 1
ATOM 648 C CA . LEU A 1 91 ? 52.130 -4.778 -66.343 1.00 46.69 91 LEU A CA 1
ATOM 649 C C . LEU A 1 91 ? 50.718 -5.338 -66.136 1.00 46.69 91 LEU A C 1
ATOM 651 O O . LEU A 1 91 ? 50.093 -5.050 -65.119 1.00 46.69 91 LEU A O 1
ATOM 655 N N . LEU A 1 92 ? 50.243 -6.200 -67.042 1.00 46.75 92 LEU A N 1
ATOM 656 C CA . LEU A 1 92 ? 48.982 -6.926 -66.868 1.00 46.75 92 LEU A CA 1
ATOM 657 C C . LEU A 1 92 ? 49.058 -7.988 -65.760 1.00 46.75 92 LEU A C 1
ATOM 659 O O . LEU A 1 92 ? 48.071 -8.176 -65.054 1.00 46.75 92 LEU A O 1
ATOM 663 N N . SER A 1 93 ? 50.210 -8.635 -65.543 1.00 51.34 93 SER A N 1
ATOM 664 C CA . SER A 1 93 ? 50.380 -9.558 -64.411 1.00 51.34 93 SER A CA 1
ATOM 665 C C . SER A 1 93 ? 50.471 -8.829 -63.065 1.00 51.34 93 SER A C 1
ATOM 667 O O . SER A 1 93 ? 49.883 -9.298 -62.093 1.00 51.34 93 SER A O 1
ATOM 669 N N . LEU A 1 94 ? 51.126 -7.660 -62.999 1.00 50.25 94 LEU A N 1
ATOM 670 C CA . LEU A 1 94 ? 51.152 -6.841 -61.780 1.00 50.25 94 LEU A CA 1
ATOM 671 C C . LEU A 1 94 ? 49.776 -6.227 -61.472 1.00 50.25 94 LEU A C 1
ATOM 673 O O . LEU A 1 94 ? 49.295 -6.332 -60.348 1.00 50.25 94 LEU A O 1
ATOM 677 N N . GLY A 1 95 ? 49.118 -5.627 -62.470 1.00 53.62 95 GLY A N 1
ATOM 678 C CA . GLY A 1 95 ? 47.783 -5.041 -62.320 1.00 53.62 95 GLY A CA 1
ATOM 679 C C . GLY A 1 95 ? 46.712 -6.089 -62.012 1.00 53.62 95 GLY A C 1
ATOM 680 O O . GLY A 1 95 ? 45.895 -5.887 -61.119 1.00 53.62 95 GLY A O 1
ATOM 681 N N . GLY A 1 96 ? 46.764 -7.245 -62.682 1.00 56.19 96 GLY A N 1
ATOM 682 C CA . GLY A 1 96 ? 45.915 -8.399 -62.382 1.00 56.19 96 GLY A CA 1
ATOM 683 C C . GLY A 1 96 ? 46.179 -8.979 -60.991 1.00 56.19 96 GLY A C 1
ATOM 684 O O . GLY A 1 96 ? 45.231 -9.316 -60.291 1.00 56.19 96 GLY A O 1
ATOM 685 N N . GLY A 1 97 ? 47.440 -9.022 -60.548 1.00 55.88 97 GLY A N 1
ATOM 686 C CA . GLY A 1 97 ? 47.815 -9.421 -59.190 1.00 55.88 97 GLY A CA 1
ATOM 687 C C . GLY A 1 97 ? 47.294 -8.463 -58.116 1.00 55.88 97 GLY A C 1
ATOM 688 O O . GLY A 1 97 ? 46.777 -8.919 -57.102 1.00 55.88 97 GLY A O 1
ATOM 689 N N . ILE A 1 98 ? 47.347 -7.148 -58.352 1.00 60.69 98 ILE A N 1
ATOM 690 C CA . ILE A 1 98 ? 46.790 -6.131 -57.443 1.00 60.69 98 ILE A CA 1
ATOM 691 C C . ILE A 1 98 ? 45.254 -6.173 -57.438 1.00 60.69 98 ILE A C 1
ATOM 693 O O . ILE A 1 98 ? 44.653 -6.043 -56.376 1.00 60.69 98 ILE A O 1
ATOM 697 N N . LEU A 1 99 ? 44.606 -6.419 -58.582 1.00 58.53 99 LEU A N 1
ATOM 698 C CA . LEU A 1 99 ? 43.152 -6.613 -58.658 1.00 58.53 99 LEU A CA 1
ATOM 699 C C . LEU A 1 99 ? 42.694 -7.925 -58.005 1.00 58.53 99 LEU A C 1
ATOM 701 O O . LEU A 1 99 ? 41.653 -7.934 -57.357 1.00 58.53 99 LEU A O 1
ATOM 705 N N . LEU A 1 100 ? 43.464 -9.011 -58.107 1.00 61.94 100 LEU A N 1
ATOM 706 C CA . LEU A 1 100 ? 43.182 -10.271 -57.409 1.00 61.94 100 LEU A CA 1
ATOM 707 C C . LEU A 1 100 ? 43.463 -10.174 -55.909 1.00 61.94 100 LEU A C 1
ATOM 709 O O . LEU A 1 100 ? 42.660 -10.658 -55.123 1.00 61.94 100 LEU A O 1
ATOM 713 N N . ALA A 1 101 ? 44.546 -9.517 -55.491 1.00 60.91 101 ALA A N 1
ATOM 714 C CA . ALA A 1 101 ? 44.838 -9.276 -54.079 1.00 60.91 101 ALA A CA 1
ATOM 715 C C . ALA A 1 101 ? 43.825 -8.305 -53.454 1.00 60.91 101 ALA A C 1
ATOM 717 O O . ALA A 1 101 ? 43.331 -8.563 -52.363 1.00 60.91 101 ALA A O 1
ATOM 718 N N . GLY A 1 102 ? 43.444 -7.237 -54.161 1.00 61.28 102 GLY A N 1
ATOM 719 C CA . GLY A 1 102 ? 42.366 -6.330 -53.762 1.00 61.28 102 GLY A CA 1
ATOM 720 C C . GLY A 1 102 ? 40.994 -7.008 -53.776 1.00 61.28 102 GLY A C 1
ATOM 721 O O . GLY A 1 102 ? 40.183 -6.773 -52.884 1.00 61.28 102 GLY A O 1
ATOM 722 N N . GLY A 1 103 ? 40.748 -7.908 -54.729 1.00 60.81 103 GLY A N 1
ATOM 723 C CA . GLY A 1 103 ? 39.551 -8.746 -54.803 1.00 60.81 103 GLY A CA 1
ATOM 724 C C . GLY A 1 103 ? 39.466 -9.742 -53.647 1.00 60.81 103 GLY A C 1
ATOM 725 O O . GLY A 1 103 ? 38.437 -9.838 -52.994 1.00 60.81 103 GLY A O 1
ATOM 726 N N . LEU A 1 104 ? 40.560 -10.427 -53.314 1.00 60.47 104 LEU A N 1
ATOM 727 C CA . LEU A 1 104 ? 40.635 -11.334 -52.165 1.00 60.47 104 LEU A CA 1
ATOM 728 C C . LEU A 1 104 ? 40.605 -10.581 -50.831 1.00 60.47 104 LEU A C 1
ATOM 730 O O . LEU A 1 104 ? 39.995 -11.069 -49.885 1.00 60.47 104 LEU A O 1
ATOM 734 N N . ALA A 1 105 ? 41.185 -9.382 -50.750 1.00 60.16 105 ALA A N 1
ATOM 735 C CA . ALA A 1 105 ? 41.082 -8.522 -49.575 1.00 60.16 105 ALA A CA 1
ATOM 736 C C . ALA A 1 105 ? 39.655 -7.987 -49.385 1.00 60.16 105 ALA A C 1
ATOM 738 O O . ALA A 1 105 ? 39.162 -7.980 -48.264 1.00 60.16 105 ALA A O 1
ATOM 739 N N . THR A 1 106 ? 38.956 -7.595 -50.456 1.00 59.16 106 THR A N 1
ATOM 740 C CA . THR A 1 106 ? 37.550 -7.155 -50.377 1.00 59.16 106 THR A CA 1
ATOM 741 C C . THR A 1 106 ? 36.596 -8.318 -50.114 1.00 59.16 106 THR A C 1
ATOM 743 O O . THR A 1 106 ? 35.762 -8.200 -49.223 1.00 59.16 106 THR A O 1
ATOM 746 N N . VAL A 1 107 ? 36.753 -9.468 -50.778 1.00 59.56 107 VAL A N 1
ATOM 747 C CA . VAL A 1 107 ? 35.978 -10.689 -50.489 1.00 59.56 107 VAL A CA 1
ATOM 748 C C . VAL A 1 107 ? 36.252 -11.182 -49.066 1.00 59.56 107 VAL A C 1
ATOM 750 O O . VAL A 1 107 ? 35.307 -11.433 -48.323 1.00 59.56 107 VAL A O 1
ATOM 753 N N . GLY A 1 108 ? 37.515 -11.231 -48.637 1.00 56.03 108 GLY A N 1
ATOM 754 C CA . GLY A 1 108 ? 37.907 -11.584 -47.271 1.00 56.03 108 GLY A CA 1
ATOM 755 C C . GLY A 1 108 ? 37.349 -10.617 -46.225 1.00 56.03 108 GLY A C 1
ATOM 756 O O . GLY A 1 108 ? 36.776 -11.064 -45.236 1.00 56.03 108 GLY A O 1
ATOM 757 N N . PHE A 1 109 ? 37.417 -9.306 -46.475 1.00 59.91 109 PHE A N 1
ATOM 758 C CA . PHE A 1 109 ? 36.829 -8.283 -45.607 1.00 59.91 109 PHE A CA 1
ATOM 759 C C . PHE A 1 109 ? 35.302 -8.397 -45.543 1.00 59.91 109 PHE A C 1
ATOM 761 O O . PHE A 1 109 ? 34.743 -8.387 -44.452 1.00 59.91 109 PHE A O 1
ATOM 768 N N . THR A 1 110 ? 34.610 -8.579 -46.674 1.00 56.31 110 THR A N 1
ATOM 769 C CA . THR A 1 110 ? 33.150 -8.786 -46.672 1.00 56.31 110 THR A CA 1
ATOM 770 C C . THR A 1 110 ? 32.743 -10.088 -45.989 1.00 56.31 110 THR A C 1
ATOM 772 O O . THR A 1 110 ? 31.767 -10.092 -45.249 1.00 56.31 110 THR A O 1
ATOM 775 N N . SER A 1 111 ? 33.505 -11.172 -46.159 1.00 54.34 111 SER A N 1
ATOM 776 C CA . SER A 1 111 ? 33.268 -12.445 -45.470 1.00 54.34 111 SER A CA 1
ATOM 777 C C . SER A 1 111 ? 33.466 -12.305 -43.957 1.00 54.34 111 SER A C 1
ATOM 779 O O . SER A 1 111 ? 32.614 -12.723 -43.175 1.00 54.34 111 SER A O 1
ATOM 781 N N . TRP A 1 112 ? 34.535 -11.625 -43.533 1.00 57.03 112 TRP A N 1
ATOM 782 C CA . TRP A 1 112 ? 34.816 -11.331 -42.127 1.00 57.03 112 TRP A CA 1
ATOM 783 C C . TRP A 1 112 ? 33.732 -10.446 -41.491 1.00 57.03 112 TRP A C 1
ATOM 785 O O . TRP A 1 112 ? 33.196 -10.799 -40.443 1.00 57.03 112 TRP A O 1
ATOM 795 N N . VAL A 1 113 ? 33.328 -9.360 -42.160 1.00 56.00 113 VAL A N 1
ATOM 796 C CA . VAL A 1 113 ? 32.233 -8.478 -41.713 1.00 56.00 113 VAL A CA 1
ATOM 797 C C . VAL A 1 113 ? 30.893 -9.219 -41.647 1.00 56.00 113 VAL A C 1
ATOM 799 O O . VAL A 1 113 ? 30.149 -9.028 -40.691 1.00 56.00 113 VAL A O 1
ATOM 802 N N . ASN A 1 114 ? 30.590 -10.105 -42.599 1.00 53.50 114 ASN A N 1
ATOM 803 C CA . ASN A 1 114 ? 29.355 -10.893 -42.572 1.00 53.50 114 ASN A CA 1
ATOM 804 C C . ASN A 1 114 ? 29.364 -11.953 -41.452 1.00 53.50 114 ASN A C 1
ATOM 806 O O . ASN A 1 114 ? 28.327 -12.205 -40.842 1.00 53.50 114 ASN A O 1
ATOM 810 N N . HIS A 1 115 ? 30.520 -12.542 -41.123 1.00 51.94 115 HIS A N 1
ATOM 811 C CA . HIS A 1 115 ? 30.636 -13.457 -39.982 1.00 51.94 115 HIS A CA 1
ATOM 812 C C . HIS A 1 115 ? 30.454 -12.757 -38.624 1.00 51.94 115 HIS A C 1
ATOM 814 O O . HIS A 1 115 ? 29.952 -13.390 -37.697 1.00 51.94 115 HIS A O 1
ATOM 820 N N . LEU A 1 116 ? 30.769 -11.459 -38.521 1.00 48.84 116 LEU A N 1
ATOM 821 C CA . LEU A 1 116 ? 30.527 -10.639 -37.323 1.00 48.84 116 LEU A CA 1
ATOM 822 C C . LEU A 1 116 ? 29.036 -10.335 -37.057 1.00 48.84 116 LEU A C 1
ATOM 824 O O . LEU A 1 116 ? 28.686 -9.855 -35.977 1.00 48.84 116 LEU A O 1
ATOM 828 N N . GLN A 1 117 ? 28.151 -10.599 -38.026 1.00 50.44 117 GLN A N 1
ATOM 829 C CA . GLN A 1 117 ? 26.730 -10.222 -37.987 1.00 50.44 117 GLN A CA 1
ATOM 830 C C . GLN A 1 117 ? 25.782 -11.346 -37.542 1.00 50.44 117 GLN A C 1
ATOM 832 O O . GLN A 1 117 ? 24.567 -11.159 -37.567 1.00 50.44 117 GLN A O 1
ATOM 837 N N . VAL A 1 118 ? 26.288 -12.504 -37.100 1.00 46.50 118 VAL A N 1
ATOM 838 C CA . VAL A 1 118 ? 25.416 -13.556 -36.550 1.00 46.50 118 VAL A CA 1
ATOM 839 C C . VAL A 1 118 ? 24.728 -13.024 -35.281 1.00 46.50 118 VAL A C 1
ATOM 841 O O . VAL A 1 118 ? 25.439 -12.654 -34.341 1.00 46.50 118 VAL A O 1
ATOM 844 N N . PRO A 1 119 ? 23.379 -13.003 -35.207 1.00 47.88 119 PRO A N 1
ATOM 845 C CA . PRO A 1 119 ? 22.668 -12.426 -34.074 1.00 47.88 119 PRO A CA 1
ATOM 846 C C . PRO A 1 119 ? 23.076 -13.132 -32.781 1.00 47.88 119 PRO A C 1
ATOM 848 O O . PRO A 1 119 ? 23.085 -14.364 -32.677 1.00 47.88 119 PRO A O 1
ATOM 851 N N . GLY A 1 120 ? 23.478 -12.318 -31.812 1.00 49.78 120 GLY A N 1
ATOM 852 C CA . GLY A 1 120 ? 24.173 -12.772 -30.620 1.00 49.78 120 GLY A CA 1
ATOM 853 C C . GLY A 1 120 ? 23.878 -11.925 -29.398 1.00 49.78 120 GLY A C 1
ATOM 854 O O . GLY A 1 120 ? 24.765 -11.806 -28.578 1.00 49.78 120 GLY A O 1
ATOM 855 N N . SER A 1 121 ? 22.667 -11.369 -29.270 1.00 47.44 121 SER A N 1
ATOM 856 C CA . SER A 1 121 ? 22.165 -10.878 -27.983 1.00 47.44 121 SER A CA 1
ATOM 857 C C . SER A 1 121 ? 20.993 -11.750 -27.544 1.00 47.44 121 SER A C 1
ATOM 859 O O . SER A 1 121 ? 19.864 -11.595 -28.007 1.00 47.44 121 SER A O 1
ATOM 861 N N . LEU A 1 122 ? 21.293 -12.723 -26.684 1.00 52.94 122 LEU A N 1
ATOM 862 C CA . LEU A 1 122 ? 20.293 -13.502 -25.955 1.00 52.94 122 LEU A CA 1
ATOM 863 C C . LEU A 1 122 ? 19.959 -12.817 -24.621 1.00 52.94 122 LEU A C 1
ATOM 865 O O . LEU A 1 122 ? 20.654 -11.891 -24.187 1.00 52.94 122 LEU A O 1
ATOM 869 N N . ALA A 1 123 ? 18.888 -13.288 -23.973 1.00 50.22 123 ALA A N 1
ATOM 870 C CA . ALA A 1 123 ? 18.381 -12.763 -22.704 1.00 50.22 123 ALA A CA 1
ATOM 871 C C . ALA A 1 123 ? 19.492 -12.564 -21.651 1.00 50.22 123 ALA A C 1
ATOM 873 O O . ALA A 1 123 ? 19.547 -11.518 -21.013 1.00 50.22 123 ALA A O 1
ATOM 874 N N . ASP A 1 124 ? 20.411 -13.526 -21.563 1.00 52.47 124 ASP A N 1
ATOM 875 C CA . ASP A 1 124 ? 21.371 -13.687 -20.466 1.00 52.47 124 ASP A CA 1
ATOM 876 C C . ASP A 1 124 ? 22.621 -12.789 -20.549 1.00 52.47 124 ASP A C 1
ATOM 878 O O . ASP A 1 124 ? 23.563 -12.994 -19.783 1.00 52.47 124 ASP A O 1
ATOM 882 N N . GLU A 1 125 ? 22.732 -11.901 -21.544 1.00 59.38 125 GLU A N 1
ATOM 883 C CA . GLU A 1 125 ? 23.998 -11.214 -21.852 1.00 59.38 125 GLU A CA 1
ATOM 884 C C . GLU A 1 125 ? 24.272 -9.904 -21.126 1.00 59.38 125 GLU A C 1
ATOM 886 O O . GLU A 1 125 ? 25.438 -9.501 -21.042 1.00 59.38 125 GLU A O 1
ATOM 891 N N . GLU A 1 126 ? 23.239 -9.278 -20.580 1.00 66.38 126 GLU A N 1
ATOM 892 C CA . GLU A 1 126 ? 23.363 -8.026 -19.852 1.00 66.38 126 GLU A CA 1
ATOM 893 C C . GLU A 1 126 ? 23.778 -8.249 -18.393 1.00 66.38 126 GLU A C 1
ATOM 895 O O . GLU A 1 126 ? 23.389 -9.218 -17.741 1.00 66.38 126 GLU A O 1
ATOM 900 N N . TYR A 1 127 ? 24.596 -7.337 -17.863 1.00 68.50 127 TYR A N 1
ATOM 901 C CA . TYR A 1 127 ? 24.988 -7.363 -16.458 1.00 68.50 127 TYR A CA 1
ATOM 902 C C . TYR A 1 127 ? 23.919 -6.701 -15.582 1.00 68.50 127 TYR A C 1
ATOM 904 O O . TYR A 1 127 ? 23.895 -5.473 -15.419 1.00 68.50 127 TYR A O 1
ATOM 912 N N . HIS A 1 128 ? 23.061 -7.537 -15.007 1.00 70.19 128 HIS A N 1
ATOM 913 C CA . HIS A 1 128 ? 22.106 -7.165 -13.971 1.00 70.19 128 HIS A CA 1
ATOM 914 C C . HIS A 1 128 ? 22.720 -7.481 -12.603 1.00 70.19 128 HIS A C 1
ATOM 916 O O . HIS A 1 128 ? 23.070 -8.622 -12.328 1.00 70.19 128 HIS A O 1
ATOM 922 N N . ALA A 1 129 ? 22.882 -6.463 -11.767 1.00 80.81 129 ALA A N 1
ATOM 923 C CA . ALA A 1 129 ? 23.251 -6.616 -10.365 1.00 80.81 129 ALA A CA 1
ATOM 924 C C . ALA A 1 129 ? 22.425 -5.609 -9.579 1.00 80.81 129 ALA A C 1
ATOM 926 O O . ALA A 1 129 ? 22.294 -4.461 -10.019 1.00 80.81 129 ALA A O 1
ATOM 927 N N . TYR A 1 130 ? 21.891 -6.017 -8.432 1.00 84.81 130 TYR A N 1
ATOM 928 C CA . TYR A 1 130 ? 20.838 -5.255 -7.761 1.00 84.81 130 TYR A CA 1
ATOM 929 C C . TYR A 1 130 ? 21.237 -3.801 -7.445 1.00 84.81 130 TYR A C 1
ATOM 931 O O . TYR A 1 130 ? 20.494 -2.869 -7.752 1.00 84.81 130 TYR A O 1
ATOM 939 N N . ASP A 1 131 ? 22.453 -3.580 -6.936 1.00 86.69 131 ASP A N 1
ATOM 940 C CA . ASP A 1 131 ? 22.977 -2.235 -6.647 1.00 86.69 131 ASP A CA 1
ATOM 941 C C . ASP A 1 131 ? 23.029 -1.337 -7.896 1.00 86.69 131 ASP A C 1
ATOM 943 O O . ASP A 1 131 ? 22.795 -0.125 -7.827 1.00 86.69 131 ASP A O 1
ATOM 947 N N . ARG A 1 132 ? 23.299 -1.928 -9.069 1.00 87.06 132 ARG A N 1
ATOM 948 C CA . ARG A 1 132 ? 23.279 -1.217 -10.351 1.00 87.06 132 ARG A CA 1
ATOM 949 C C . ARG A 1 132 ? 21.846 -0.903 -10.774 1.00 87.06 132 ARG A C 1
ATOM 951 O O . ARG A 1 132 ? 21.598 0.222 -11.197 1.00 87.06 132 ARG A O 1
ATOM 958 N N . THR A 1 133 ? 20.918 -1.844 -10.621 1.00 89.56 133 THR A N 1
ATOM 959 C CA . THR A 1 133 ? 19.487 -1.642 -10.893 1.00 89.56 133 THR A CA 1
ATOM 960 C C . THR A 1 133 ? 18.922 -0.497 -10.045 1.00 89.56 133 THR A C 1
ATOM 962 O O . THR A 1 133 ? 18.268 0.398 -10.582 1.00 89.56 133 THR A O 1
ATOM 965 N N . VAL A 1 134 ? 19.274 -0.431 -8.755 1.00 90.62 134 VAL A N 1
ATOM 966 C CA . VAL A 1 134 ? 18.929 0.693 -7.865 1.00 90.62 134 VAL A CA 1
ATOM 967 C C . VAL A 1 134 ? 19.515 2.016 -8.375 1.00 90.62 134 VAL A C 1
ATOM 969 O O . VAL A 1 134 ? 18.781 2.995 -8.514 1.00 90.62 134 VAL A O 1
ATOM 972 N N . ALA A 1 135 ? 20.805 2.060 -8.723 1.00 90.56 135 ALA A N 1
ATOM 973 C CA . ALA A 1 135 ? 21.440 3.274 -9.247 1.00 90.56 135 ALA A CA 1
ATOM 974 C C . ALA A 1 135 ? 20.831 3.749 -10.585 1.00 90.56 135 ALA A C 1
ATOM 976 O O . ALA A 1 135 ? 20.692 4.953 -10.821 1.00 90.56 135 ALA A O 1
ATOM 977 N N . GLN A 1 136 ? 20.434 2.818 -11.459 1.00 92.00 136 GLN A N 1
ATOM 978 C CA . GLN A 1 136 ? 19.753 3.127 -12.717 1.0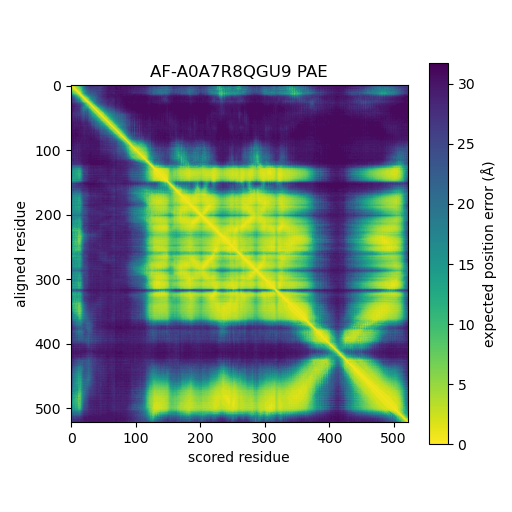0 92.00 136 GLN A CA 1
ATOM 979 C C . GLN A 1 136 ? 18.333 3.646 -12.491 1.00 92.00 136 GLN A C 1
ATOM 981 O O . GLN A 1 136 ? 17.955 4.637 -13.117 1.00 92.00 136 GLN A O 1
ATOM 986 N N . TYR A 1 137 ? 17.586 3.045 -11.563 1.00 93.31 137 TYR A N 1
ATOM 987 C CA . TYR A 1 137 ? 16.275 3.534 -11.144 1.00 93.31 137 TYR A CA 1
ATOM 988 C C . TYR A 1 137 ? 16.357 4.955 -10.572 1.00 93.31 137 TYR A C 1
ATOM 990 O O . TYR A 1 137 ? 15.571 5.820 -10.959 1.00 93.31 137 TYR A O 1
ATOM 998 N N . GLU A 1 138 ? 17.346 5.255 -9.722 1.00 91.44 138 GLU A N 1
ATOM 999 C CA . GLU A 1 138 ? 17.530 6.615 -9.205 1.00 91.44 138 GLU A CA 1
ATOM 1000 C C . GLU A 1 138 ? 17.846 7.643 -10.294 1.00 91.44 138 GLU A C 1
ATOM 1002 O O . GLU A 1 138 ? 17.372 8.780 -10.209 1.00 91.44 138 GLU A O 1
ATOM 1007 N N . LYS A 1 139 ? 18.644 7.262 -11.299 1.00 91.06 139 LYS A N 1
ATOM 1008 C CA . LYS A 1 139 ? 18.970 8.114 -12.447 1.00 91.06 139 LYS A CA 1
ATOM 1009 C C . LYS A 1 139 ? 17.730 8.374 -13.306 1.00 91.06 139 LYS A C 1
ATOM 1011 O O . LYS A 1 139 ? 17.383 9.532 -13.511 1.00 91.06 139 LYS A O 1
ATOM 1016 N N . TRP A 1 140 ? 17.037 7.316 -13.733 1.00 92.75 140 TRP A N 1
ATOM 1017 C CA . TRP A 1 140 ? 15.786 7.406 -14.496 1.00 92.75 140 TRP A CA 1
ATOM 1018 C C . TRP A 1 140 ? 14.757 8.276 -13.771 1.00 92.75 140 TRP A C 1
ATOM 1020 O O . TRP A 1 140 ? 14.214 9.212 -14.348 1.00 92.75 140 TRP A O 1
ATOM 1030 N N . ARG A 1 141 ? 14.559 8.050 -12.469 1.00 91.75 141 ARG A N 1
ATOM 1031 C CA . ARG A 1 141 ? 13.639 8.832 -11.640 1.00 91.75 141 ARG A CA 1
ATOM 1032 C C . ARG A 1 141 ? 13.959 10.330 -11.643 1.00 91.75 141 ARG A C 1
ATOM 1034 O O . ARG A 1 141 ? 13.034 11.134 -11.716 1.00 91.75 141 ARG A O 1
ATOM 1041 N N . LYS A 1 142 ? 15.240 10.707 -11.550 1.00 89.38 142 LYS A N 1
ATOM 1042 C CA . LYS A 1 142 ? 15.674 12.114 -11.640 1.00 89.38 142 LYS A CA 1
ATOM 1043 C C . LYS A 1 142 ? 15.350 12.689 -13.019 1.00 89.38 142 LYS A C 1
ATOM 1045 O O . LYS A 1 142 ? 14.655 13.691 -13.089 1.00 89.38 142 LYS A O 1
ATOM 1050 N N . GLU A 1 143 ? 15.716 11.989 -14.094 1.00 88.25 143 GLU A N 1
ATOM 1051 C CA . GLU A 1 143 ? 15.416 12.413 -15.472 1.00 88.25 143 GLU A CA 1
ATOM 1052 C C . GLU A 1 143 ? 13.906 12.570 -15.741 1.00 88.25 143 GLU A C 1
ATOM 1054 O O . GLU A 1 143 ? 13.496 13.486 -16.455 1.00 88.25 143 GLU A O 1
ATOM 1059 N N . ILE A 1 144 ? 13.060 11.712 -15.158 1.00 89.81 144 ILE A N 1
ATOM 1060 C CA . ILE A 1 144 ? 11.597 11.848 -15.217 1.00 89.81 144 ILE A CA 1
ATOM 1061 C C . ILE A 1 144 ? 11.127 13.106 -14.477 1.00 89.81 144 ILE A C 1
ATOM 1063 O O . ILE A 1 144 ? 10.316 13.854 -15.018 1.00 89.81 144 ILE A O 1
ATOM 1067 N N . LEU A 1 145 ? 11.631 13.373 -13.270 1.00 88.25 145 LEU A N 1
ATOM 1068 C CA . LEU A 1 145 ? 11.251 14.561 -12.496 1.00 88.25 145 LEU A CA 1
AT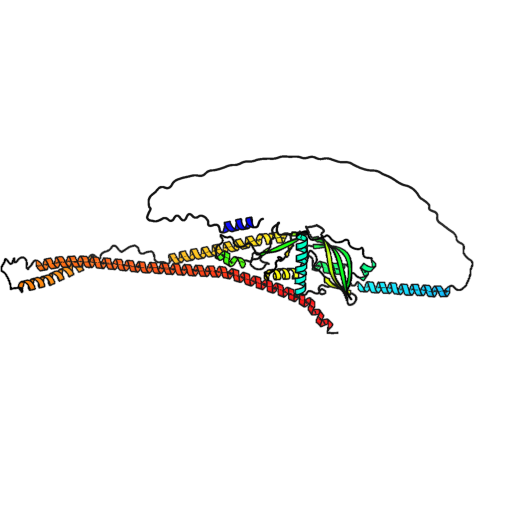OM 1069 C C . LEU A 1 145 ? 11.725 15.859 -13.145 1.00 88.25 145 LEU A C 1
ATOM 1071 O O . LEU A 1 145 ? 10.969 16.826 -13.181 1.00 88.25 145 LEU A O 1
ATOM 1075 N N . ASP A 1 146 ? 12.932 15.874 -13.701 1.00 86.00 146 ASP A N 1
ATOM 1076 C CA . ASP A 1 146 ? 13.461 17.026 -14.426 1.00 86.00 146 ASP A CA 1
ATOM 1077 C C . ASP A 1 146 ? 12.564 17.339 -15.639 1.00 86.00 146 ASP A C 1
ATOM 1079 O O . ASP A 1 146 ? 12.103 18.473 -15.786 1.00 86.00 146 ASP A O 1
ATOM 1083 N N . ARG A 1 147 ? 12.165 16.318 -16.419 1.00 83.31 147 ARG A N 1
ATOM 1084 C CA . ARG A 1 147 ? 11.177 16.450 -17.513 1.00 83.31 147 ARG A CA 1
ATOM 1085 C C . ARG A 1 147 ? 9.808 16.947 -17.040 1.00 83.31 147 ARG A C 1
ATOM 1087 O O . ARG A 1 147 ? 9.236 17.823 -17.687 1.00 83.31 147 ARG A O 1
ATOM 1094 N N . ILE A 1 148 ? 9.287 16.427 -15.924 1.00 82.81 148 ILE A N 1
ATOM 1095 C CA . ILE A 1 148 ? 8.022 16.883 -15.312 1.00 82.81 148 ILE A CA 1
ATOM 1096 C C . ILE A 1 148 ? 8.096 18.376 -14.963 1.00 82.81 148 ILE A C 1
ATOM 1098 O O . ILE A 1 148 ? 7.146 19.117 -15.209 1.00 82.81 148 ILE A O 1
ATOM 1102 N N . ASN A 1 149 ? 9.240 18.823 -14.446 1.00 81.81 149 ASN A N 1
ATOM 1103 C CA . ASN A 1 149 ? 9.499 20.209 -14.059 1.00 81.81 149 ASN A CA 1
ATOM 1104 C C . ASN A 1 149 ? 9.879 21.127 -15.242 1.00 81.81 149 ASN A C 1
ATOM 1106 O O . ASN A 1 149 ? 10.212 22.292 -15.027 1.00 81.81 149 ASN A O 1
ATOM 1110 N N . GLY A 1 150 ? 9.848 20.632 -16.486 1.00 70.94 150 GLY A N 1
ATOM 1111 C CA . GLY A 1 150 ? 10.219 21.388 -17.690 1.00 70.94 150 GLY A CA 1
ATOM 1112 C C . GLY A 1 150 ? 11.729 21.512 -17.942 1.00 70.94 150 GLY A C 1
ATOM 1113 O O . GLY A 1 150 ? 12.134 22.134 -18.921 1.00 70.94 150 GLY A O 1
ATOM 1114 N N . GLY A 1 151 ? 12.567 20.899 -17.105 1.00 61.88 151 GLY A N 1
ATOM 1115 C CA . GLY A 1 151 ? 14.008 20.763 -17.305 1.00 61.88 151 GLY A CA 1
ATOM 1116 C C . GLY A 1 151 ? 14.330 19.540 -18.162 1.00 61.88 151 GLY A C 1
ATOM 1117 O O . GLY A 1 151 ? 14.750 18.509 -17.649 1.00 61.88 151 GLY A O 1
ATOM 1118 N N . GLY A 1 152 ? 14.125 19.625 -19.475 1.00 55.25 152 GLY A N 1
ATOM 1119 C CA . GLY A 1 152 ? 14.364 18.484 -20.361 1.00 55.25 152 GLY A CA 1
ATOM 1120 C C . GLY A 1 152 ? 14.426 18.877 -21.826 1.00 55.25 152 GLY A C 1
ATOM 1121 O O . GLY A 1 152 ? 13.443 18.714 -22.546 1.00 55.25 152 GLY A O 1
ATOM 1122 N N . ASP A 1 153 ? 15.582 19.381 -22.261 1.00 45.94 153 ASP A N 1
ATOM 1123 C CA . ASP A 1 153 ? 15.788 19.755 -23.658 1.00 45.94 153 ASP A CA 1
ATOM 1124 C C . ASP A 1 153 ? 15.684 18.550 -24.604 1.00 45.94 153 ASP A C 1
ATOM 1126 O O . ASP A 1 153 ? 16.066 17.417 -24.292 1.00 45.94 153 ASP A O 1
ATOM 1130 N N . GLY A 1 154 ? 15.123 18.824 -25.781 1.00 45.34 154 GLY A N 1
ATOM 1131 C CA . GLY A 1 154 ? 14.783 17.818 -26.780 1.00 45.34 154 GLY A CA 1
ATOM 1132 C C . GLY A 1 154 ? 15.992 17.079 -27.356 1.00 45.34 154 GLY A C 1
ATOM 1133 O O . GLY A 1 154 ? 17.141 17.499 -27.236 1.00 45.34 154 GLY A O 1
ATOM 1134 N N . ALA A 1 155 ? 15.710 15.968 -28.042 1.00 43.31 155 ALA A N 1
ATOM 1135 C CA . ALA A 1 155 ? 16.724 15.133 -28.675 1.00 43.31 155 ALA A CA 1
ATOM 1136 C C . ALA A 1 155 ? 17.653 15.959 -29.583 1.00 43.31 155 ALA A C 1
ATOM 1138 O O . ALA A 1 155 ? 17.260 16.364 -30.683 1.00 43.31 155 ALA A O 1
ATOM 1139 N N . GLY A 1 156 ? 18.898 16.147 -29.133 1.00 40.91 156 GLY A N 1
ATOM 1140 C CA . GLY A 1 156 ? 19.934 16.863 -29.871 1.00 40.91 156 GLY A CA 1
ATOM 1141 C C . GLY A 1 156 ? 20.069 16.362 -31.311 1.00 40.91 156 GLY A C 1
ATOM 1142 O O . GLY A 1 156 ? 19.777 15.200 -31.622 1.00 40.91 156 GLY A O 1
ATOM 1143 N N . ALA A 1 157 ? 20.475 17.261 -32.209 1.00 43.97 157 ALA A N 1
ATOM 1144 C CA . ALA A 1 157 ? 20.599 16.958 -33.629 1.00 43.97 157 ALA A CA 1
ATOM 1145 C C . ALA A 1 157 ? 21.572 15.788 -33.847 1.00 43.97 157 ALA A C 1
ATOM 1147 O O . ALA A 1 157 ? 22.762 15.888 -33.545 1.00 43.97 157 ALA A O 1
ATOM 1148 N N . ALA A 1 158 ? 21.057 14.677 -34.375 1.00 54.66 158 ALA A N 1
ATOM 1149 C CA . ALA A 1 158 ? 21.860 13.494 -34.634 1.00 54.66 158 ALA A CA 1
ATOM 1150 C C . ALA A 1 158 ? 22.884 13.775 -35.740 1.00 54.66 158 ALA A C 1
ATOM 1152 O O . ALA A 1 158 ? 22.541 14.272 -36.818 1.00 54.66 158 ALA A O 1
ATOM 1153 N N . LYS A 1 159 ? 24.150 13.435 -35.487 1.00 55.22 159 LYS A N 1
ATOM 1154 C CA . LYS A 1 159 ? 25.197 13.511 -36.504 1.00 55.22 159 LYS A CA 1
ATOM 1155 C C . LYS A 1 159 ? 24.966 12.362 -37.488 1.00 55.22 159 LYS A C 1
ATOM 1157 O O . LYS A 1 159 ? 24.882 11.212 -37.077 1.00 55.22 159 LYS A O 1
ATOM 1162 N N . LYS A 1 160 ? 24.845 12.653 -38.787 1.00 56.88 160 LYS A N 1
ATOM 1163 C CA . LYS A 1 160 ? 24.661 11.601 -39.800 1.00 56.88 160 LYS A CA 1
ATOM 1164 C C . LYS A 1 160 ? 25.914 10.724 -39.874 1.00 56.88 160 LYS A C 1
ATOM 1166 O O . LYS A 1 160 ? 26.940 11.176 -40.377 1.00 56.88 160 LYS A O 1
ATOM 1171 N N . LEU A 1 161 ? 25.803 9.495 -39.379 1.00 64.50 161 LEU A N 1
ATOM 1172 C CA . LEU A 1 161 ? 26.832 8.459 -39.463 1.00 64.50 161 LEU A CA 1
ATOM 1173 C C . LEU A 1 161 ? 26.979 7.937 -40.898 1.00 64.50 161 LEU A C 1
ATOM 1175 O O . LEU A 1 161 ? 26.008 7.857 -41.658 1.00 64.50 161 LEU A O 1
ATOM 1179 N N . GLY A 1 162 ? 28.196 7.553 -41.272 1.00 68.25 162 GLY A N 1
ATOM 1180 C CA . GLY A 1 162 ? 28.465 6.894 -42.544 1.00 68.25 162 GLY A CA 1
ATOM 1181 C C . GLY A 1 162 ? 27.913 5.464 -42.576 1.00 68.25 162 GLY A C 1
ATOM 1182 O O . GLY A 1 162 ? 27.965 4.737 -41.587 1.00 68.25 162 GLY A O 1
ATOM 1183 N N . ARG A 1 163 ? 27.458 4.998 -43.751 1.00 68.25 163 ARG A N 1
ATOM 1184 C CA . ARG A 1 163 ? 26.975 3.609 -43.946 1.00 68.25 163 ARG A CA 1
ATOM 1185 C C . ARG A 1 163 ? 28.007 2.526 -43.587 1.00 68.25 163 ARG A C 1
ATOM 1187 O O . ARG A 1 163 ? 27.622 1.383 -43.372 1.00 68.25 163 ARG A O 1
ATOM 1194 N N . ILE A 1 164 ? 29.297 2.867 -43.583 1.00 70.31 164 ILE A N 1
ATOM 1195 C CA . ILE A 1 164 ? 30.393 1.961 -43.209 1.00 70.31 164 ILE A CA 1
ATOM 1196 C C . ILE A 1 164 ? 30.570 1.954 -41.686 1.00 70.31 164 ILE A C 1
ATOM 1198 O O . ILE A 1 164 ? 30.573 0.883 -41.091 1.00 70.31 164 ILE A O 1
ATOM 1202 N N . GLU A 1 165 ? 30.617 3.128 -41.049 1.00 70.31 165 GLU A N 1
ATOM 1203 C CA . GLU A 1 165 ? 30.685 3.279 -39.585 1.00 70.31 165 GLU A CA 1
ATOM 1204 C C . GLU A 1 165 ? 29.521 2.540 -38.904 1.00 70.31 165 GLU A C 1
ATOM 1206 O O . GLU A 1 165 ? 29.734 1.734 -37.999 1.00 70.31 165 GLU A O 1
ATOM 1211 N N . ALA A 1 166 ? 28.305 2.716 -39.435 1.00 68.44 166 ALA A N 1
ATOM 1212 C CA . ALA A 1 166 ? 27.098 2.029 -38.983 1.00 68.44 166 ALA A CA 1
ATOM 1213 C C . ALA A 1 166 ? 27.164 0.492 -39.104 1.00 68.44 166 ALA A C 1
ATOM 1215 O O . ALA A 1 166 ? 26.487 -0.199 -38.356 1.00 68.44 166 ALA A O 1
ATOM 1216 N N . LYS A 1 167 ? 27.968 -0.066 -40.021 1.00 71.19 167 LYS A N 1
ATOM 1217 C CA . LYS A 1 167 ? 28.143 -1.525 -40.168 1.00 71.19 167 LYS A CA 1
ATOM 1218 C C . LYS A 1 167 ? 29.274 -2.107 -39.322 1.00 71.19 167 LYS A C 1
ATOM 1220 O O . LYS A 1 167 ? 29.289 -3.316 -39.110 1.00 71.19 167 LYS A O 1
ATOM 1225 N N . VAL A 1 168 ? 30.236 -1.279 -38.913 1.00 74.81 168 VAL A N 1
ATOM 1226 C CA . VAL A 1 168 ? 31.452 -1.714 -38.206 1.00 74.81 168 VAL A CA 1
ATOM 1227 C C . VAL A 1 168 ? 31.329 -1.534 -36.695 1.00 74.81 168 VAL A C 1
ATOM 1229 O O . VAL A 1 168 ? 31.833 -2.377 -35.963 1.00 74.81 168 VAL A O 1
ATOM 1232 N N . HIS A 1 169 ? 30.651 -0.480 -36.229 1.00 80.94 169 HIS A N 1
ATOM 1233 C CA . HIS A 1 169 ? 30.601 -0.121 -34.805 1.00 80.94 169 HIS A CA 1
ATOM 1234 C C . HIS A 1 169 ? 29.251 -0.381 -34.122 1.00 80.94 169 HIS A C 1
ATOM 1236 O O . HIS A 1 169 ? 29.177 -0.316 -32.900 1.00 80.94 169 HIS A O 1
ATOM 1242 N N . PHE A 1 170 ? 28.185 -0.682 -34.870 1.00 82.81 170 PHE A N 1
ATOM 1243 C CA . PHE A 1 170 ? 26.856 -0.924 -34.299 1.00 82.81 170 PHE A CA 1
ATOM 1244 C C . PHE A 1 170 ? 26.476 -2.416 -34.393 1.00 82.81 170 PHE A C 1
ATOM 1246 O O . PHE A 1 170 ? 26.724 -3.043 -35.427 1.00 82.81 170 PHE A O 1
ATOM 1253 N N . PRO A 1 171 ? 25.851 -2.992 -33.345 1.00 85.50 171 PRO A N 1
ATOM 1254 C CA . PRO A 1 171 ? 25.222 -4.306 -33.396 1.00 85.50 171 PRO A CA 1
ATOM 1255 C C . PRO A 1 171 ? 24.134 -4.405 -34.478 1.00 85.50 171 PRO A C 1
ATOM 1257 O O . PRO A 1 171 ? 23.559 -3.380 -34.855 1.00 85.50 171 PRO A O 1
ATOM 1260 N N . PRO A 1 172 ? 23.784 -5.631 -34.921 1.00 83.50 172 PRO A N 1
ATOM 1261 C CA . PRO A 1 172 ? 22.635 -5.870 -35.790 1.00 83.50 172 PRO A CA 1
ATOM 1262 C C . PRO A 1 172 ? 21.343 -5.298 -35.196 1.00 83.50 172 PRO A C 1
ATOM 1264 O O . PRO A 1 172 ? 21.128 -5.369 -33.982 1.00 83.50 172 PRO A O 1
ATOM 1267 N N . GLU A 1 173 ? 20.474 -4.760 -36.051 1.00 82.88 173 GLU A N 1
ATOM 1268 C CA . GLU A 1 173 ? 19.227 -4.102 -35.645 1.00 82.88 173 GLU A CA 1
ATOM 1269 C C . GLU A 1 173 ? 18.335 -5.037 -34.817 1.00 82.88 173 GLU A C 1
ATOM 1271 O O . GLU A 1 173 ? 17.764 -4.621 -33.811 1.00 82.88 173 GLU A O 1
ATOM 1276 N N . GLU A 1 174 ? 18.306 -6.328 -35.153 1.00 82.12 174 GLU A N 1
ATOM 1277 C CA . GLU A 1 174 ? 17.545 -7.356 -34.445 1.00 82.12 174 GLU A CA 1
ATOM 1278 C C . GLU A 1 174 ? 18.026 -7.539 -33.000 1.00 82.12 174 GLU A C 1
ATOM 1280 O O . GLU A 1 174 ? 17.214 -7.743 -32.099 1.00 82.12 174 GLU A O 1
ATOM 1285 N N . ALA A 1 175 ? 19.339 -7.435 -32.758 1.00 83.31 175 ALA A N 1
ATOM 1286 C CA . ALA A 1 175 ? 19.919 -7.540 -31.421 1.00 83.31 175 ALA A CA 1
ATOM 1287 C C . ALA A 1 175 ? 19.586 -6.305 -30.571 1.00 83.31 175 ALA A C 1
ATOM 1289 O O . ALA A 1 175 ? 19.233 -6.438 -29.399 1.00 83.31 175 ALA A O 1
ATOM 1290 N N . VAL A 1 176 ? 19.643 -5.110 -31.169 1.00 88.56 176 VAL A N 1
ATOM 1291 C CA . VAL A 1 176 ? 19.275 -3.847 -30.507 1.00 88.56 176 VAL A CA 1
ATOM 1292 C C . VAL A 1 176 ? 17.775 -3.812 -30.200 1.00 88.56 176 VAL A C 1
ATOM 1294 O O . VAL A 1 176 ? 17.381 -3.456 -29.091 1.00 88.56 176 VAL A O 1
ATOM 1297 N N . HIS A 1 177 ? 16.941 -4.246 -31.146 1.00 89.06 177 HIS A N 1
ATOM 1298 C CA . HIS A 1 177 ? 15.492 -4.334 -30.995 1.00 89.06 177 HIS A CA 1
ATOM 1299 C C . HIS A 1 177 ? 15.089 -5.369 -29.936 1.00 89.06 177 HIS A C 1
ATOM 1301 O O . HIS A 1 177 ? 14.268 -5.069 -29.070 1.00 89.06 177 HIS A O 1
ATOM 1307 N N . ALA A 1 178 ? 15.678 -6.571 -29.955 1.00 85.06 178 ALA A N 1
ATOM 1308 C CA . ALA A 1 178 ? 15.437 -7.591 -28.933 1.00 85.06 178 ALA A CA 1
ATOM 1309 C C . ALA A 1 178 ? 15.877 -7.122 -27.537 1.00 85.06 178 ALA A C 1
ATOM 1311 O O . ALA A 1 178 ? 15.149 -7.339 -26.570 1.00 85.06 178 ALA A O 1
ATOM 1312 N N . CYS A 1 179 ? 17.019 -6.432 -27.444 1.00 88.19 179 CYS A N 1
ATOM 1313 C CA . CYS A 1 179 ? 17.492 -5.817 -26.209 1.00 88.19 179 CYS A CA 1
ATOM 1314 C C . CYS A 1 179 ? 16.487 -4.791 -25.679 1.00 88.19 179 CYS A C 1
ATOM 1316 O O . CYS A 1 179 ? 15.918 -5.010 -24.611 1.00 88.19 179 CYS A O 1
ATOM 1318 N N . LEU A 1 180 ? 16.183 -3.747 -26.456 1.00 90.69 180 LEU A N 1
ATOM 1319 C CA . LEU A 1 180 ? 15.230 -2.703 -26.077 1.00 90.69 180 LEU A CA 1
ATOM 1320 C C . LEU A 1 180 ? 13.856 -3.279 -25.701 1.00 90.69 180 LEU A C 1
ATOM 1322 O O . LEU A 1 180 ? 13.222 -2.807 -24.760 1.00 90.69 180 LEU A O 1
ATOM 1326 N N . ARG A 1 181 ? 13.398 -4.329 -26.394 1.00 89.44 181 ARG A N 1
ATOM 1327 C CA . ARG A 1 181 ? 12.091 -4.941 -26.135 1.00 89.44 181 ARG A CA 1
ATOM 1328 C C . ARG A 1 181 ? 11.967 -5.553 -24.735 1.00 89.44 181 ARG A C 1
ATOM 1330 O O . ARG A 1 181 ? 10.852 -5.575 -24.222 1.00 89.44 181 ARG A O 1
ATOM 1337 N N . ARG A 1 182 ? 13.069 -5.990 -24.104 1.00 85.00 182 ARG A N 1
ATOM 1338 C CA . ARG A 1 182 ? 13.086 -6.474 -22.704 1.00 85.00 182 ARG A CA 1
ATOM 1339 C C . ARG A 1 182 ? 12.742 -5.383 -21.687 1.00 85.00 182 ARG A C 1
ATOM 1341 O O . ARG A 1 182 ? 12.232 -5.703 -20.620 1.00 85.00 182 ARG A O 1
ATOM 1348 N N . HIS A 1 183 ? 13.022 -4.128 -22.031 1.00 89.31 183 HIS A N 1
ATOM 1349 C CA . HIS A 1 183 ? 12.883 -2.961 -21.160 1.00 89.31 183 HIS A CA 1
ATOM 1350 C C . HIS A 1 183 ? 11.567 -2.201 -21.346 1.00 89.31 183 HIS A C 1
ATOM 1352 O O . HIS A 1 183 ? 11.289 -1.277 -20.589 1.00 89.31 183 HIS A O 1
ATOM 1358 N N . LEU A 1 184 ? 10.766 -2.534 -22.361 1.00 91.00 184 LEU A N 1
ATOM 1359 C CA . LEU A 1 184 ? 9.537 -1.809 -22.691 1.00 91.00 184 LEU A CA 1
ATOM 1360 C C . LEU A 1 184 ? 8.284 -2.622 -22.321 1.00 91.00 184 LEU A C 1
ATOM 1362 O O . LEU A 1 184 ? 8.268 -3.836 -22.549 1.00 91.00 184 LEU A O 1
ATOM 1366 N N . PRO A 1 185 ? 7.196 -1.977 -21.848 1.00 90.69 185 PRO A N 1
ATOM 1367 C CA . PRO A 1 185 ? 5.930 -2.649 -21.564 1.00 90.69 185 PRO A CA 1
ATOM 1368 C C . PRO A 1 185 ? 5.420 -3.447 -22.766 1.00 90.69 185 PRO A C 1
ATOM 1370 O O . PRO A 1 185 ? 5.568 -3.022 -23.914 1.00 90.69 185 PRO A O 1
ATOM 1373 N N . GLY A 1 186 ? 4.742 -4.572 -22.520 1.00 87.12 186 GLY A N 1
ATOM 1374 C CA . GLY A 1 186 ? 4.159 -5.408 -23.581 1.00 87.12 186 GLY A CA 1
ATOM 1375 C C . GLY A 1 186 ? 3.269 -4.631 -24.563 1.00 87.12 186 GLY A C 1
ATOM 1376 O O . GLY A 1 186 ? 3.297 -4.912 -25.758 1.00 87.12 186 GLY A O 1
ATOM 1377 N N . ASP A 1 187 ? 2.592 -3.590 -24.076 1.00 87.56 187 ASP A N 1
ATOM 1378 C CA . ASP A 1 187 ? 1.681 -2.714 -24.824 1.00 87.56 187 ASP A CA 1
ATOM 1379 C C . ASP A 1 187 ? 2.395 -1.613 -25.660 1.00 87.56 187 ASP A C 1
ATOM 1381 O O . ASP A 1 187 ? 1.738 -0.752 -26.250 1.00 87.56 187 ASP A O 1
ATOM 1385 N N . VAL A 1 188 ? 3.736 -1.602 -25.697 1.00 92.75 188 VAL A N 1
ATOM 1386 C CA . VAL A 1 188 ? 4.572 -0.674 -26.488 1.00 92.75 188 VAL A CA 1
ATOM 1387 C C . VAL A 1 188 ? 5.177 -1.381 -27.702 1.00 92.75 188 VAL A C 1
ATOM 1389 O O . VAL A 1 188 ? 5.821 -2.424 -27.569 1.00 92.75 188 VAL A O 1
ATOM 1392 N N . SER A 1 189 ? 5.016 -0.784 -28.883 1.00 94.25 189 SER A N 1
ATOM 1393 C CA . SER A 1 189 ? 5.689 -1.156 -30.126 1.00 94.25 189 SER A CA 1
ATOM 1394 C C . SER A 1 189 ? 6.889 -0.239 -30.395 1.00 94.25 189 SER A C 1
ATOM 1396 O O . SER A 1 189 ? 6.902 0.942 -30.041 1.00 94.25 189 SER A O 1
ATOM 1398 N N . ILE A 1 190 ? 7.927 -0.791 -31.022 1.00 94.50 190 ILE A N 1
ATOM 1399 C CA . ILE A 1 190 ? 9.088 -0.030 -31.490 1.00 94.50 190 ILE A CA 1
ATOM 1400 C C . ILE A 1 190 ? 8.835 0.316 -32.961 1.00 94.50 190 ILE A C 1
ATOM 1402 O O . ILE A 1 190 ? 8.576 -0.572 -33.768 1.00 94.50 190 ILE A O 1
ATOM 1406 N N . ILE A 1 191 ? 8.888 1.606 -33.297 1.00 94.44 191 ILE A N 1
ATOM 1407 C CA . ILE A 1 191 ? 8.608 2.132 -34.643 1.00 94.44 191 ILE A CA 1
ATOM 1408 C C . ILE A 1 191 ? 9.902 2.398 -35.415 1.00 94.44 191 ILE A C 1
ATOM 1410 O O . ILE A 1 191 ? 9.965 2.136 -36.614 1.00 94.44 191 ILE A O 1
ATOM 1414 N N . SER A 1 192 ? 10.936 2.916 -34.745 1.00 92.81 192 SER A N 1
ATOM 1415 C CA . SER A 1 192 ? 12.280 3.035 -35.318 1.00 92.81 192 SER A CA 1
ATOM 1416 C C . SER A 1 192 ? 13.366 3.035 -34.243 1.00 92.81 192 SER A C 1
ATOM 1418 O O . SER A 1 192 ? 13.149 3.482 -33.114 1.00 92.81 192 SER A O 1
ATOM 1420 N N . ILE A 1 193 ? 14.552 2.550 -34.617 1.00 90.69 193 ILE A N 1
ATOM 1421 C CA . ILE A 1 193 ? 15.788 2.655 -33.839 1.00 90.69 193 ILE A CA 1
ATOM 1422 C C . ILE A 1 193 ? 16.856 3.258 -34.759 1.00 90.69 193 ILE A C 1
ATOM 1424 O O . ILE A 1 193 ? 17.426 2.577 -35.606 1.00 90.69 193 ILE A O 1
ATOM 1428 N N . GLU A 1 194 ? 17.119 4.554 -34.620 1.00 89.12 194 GLU A N 1
ATOM 1429 C CA . GLU A 1 194 ? 18.084 5.276 -35.452 1.00 89.12 194 GLU A CA 1
ATOM 1430 C C . GLU A 1 194 ? 19.427 5.418 -34.713 1.00 89.12 194 GLU A C 1
ATOM 1432 O O . GLU A 1 194 ? 19.445 5.970 -33.610 1.00 89.12 194 GLU A O 1
ATOM 1437 N N . PRO A 1 195 ? 20.565 4.965 -35.271 1.00 87.62 195 PRO A N 1
ATOM 1438 C CA . PRO A 1 195 ? 21.876 5.200 -34.668 1.00 87.62 195 PRO A CA 1
ATOM 1439 C C . PRO A 1 195 ? 22.248 6.691 -34.743 1.00 87.62 195 PRO A C 1
ATOM 1441 O O . PRO A 1 195 ? 22.137 7.317 -35.799 1.00 87.62 195 PRO A O 1
ATOM 1444 N N . VAL A 1 196 ? 22.696 7.264 -33.622 1.00 85.44 196 VAL A N 1
ATOM 1445 C CA . VAL A 1 196 ? 22.978 8.706 -33.468 1.00 85.44 196 VAL A CA 1
ATOM 1446 C C . VAL A 1 196 ? 24.470 8.986 -33.332 1.00 85.44 196 VAL A C 1
ATOM 1448 O O . VAL A 1 196 ? 24.995 9.885 -33.990 1.00 85.44 196 VAL A O 1
ATOM 1451 N N . ALA A 1 197 ? 25.149 8.244 -32.460 1.00 84.88 197 ALA A N 1
ATOM 1452 C CA . ALA A 1 197 ? 26.573 8.396 -32.193 1.00 84.88 197 ALA A CA 1
ATOM 1453 C C . ALA A 1 197 ? 27.159 7.091 -31.647 1.00 84.88 197 ALA A C 1
ATOM 1455 O O . ALA A 1 197 ? 26.434 6.237 -31.140 1.00 84.88 197 ALA A O 1
ATOM 1456 N N . TYR A 1 198 ? 28.480 6.960 -31.731 1.00 87.44 198 TYR A N 1
ATOM 1457 C CA . TYR A 1 198 ? 29.227 5.922 -31.034 1.00 87.44 198 TYR A CA 1
ATOM 1458 C C . TYR A 1 198 ? 30.520 6.487 -30.449 1.00 87.44 198 TYR A C 1
ATOM 1460 O O . TYR A 1 198 ? 31.023 7.526 -30.889 1.00 87.44 198 TYR A O 1
ATOM 1468 N N . ARG A 1 199 ? 31.060 5.784 -29.456 1.00 86.62 199 ARG A N 1
ATOM 1469 C CA . ARG A 1 199 ? 32.366 6.045 -28.862 1.00 86.62 199 ARG A CA 1
ATOM 1470 C C . ARG A 1 199 ? 33.016 4.729 -28.452 1.00 86.62 199 ARG A C 1
ATOM 1472 O O . ARG A 1 199 ? 32.545 4.069 -27.529 1.00 86.62 199 ARG A O 1
ATOM 1479 N N . SER A 1 200 ? 34.162 4.427 -29.046 1.00 84.69 200 SER A N 1
ATOM 1480 C CA . SER A 1 200 ? 34.979 3.283 -28.648 1.00 84.69 200 SER A CA 1
ATOM 1481 C C . SER A 1 200 ? 35.683 3.559 -27.315 1.00 84.69 200 SER A C 1
ATOM 1483 O O . SER A 1 200 ? 36.342 4.588 -27.135 1.00 84.69 200 SER A O 1
ATOM 1485 N N . VAL A 1 201 ? 35.530 2.641 -26.363 1.00 84.69 201 VAL A N 1
ATOM 1486 C CA . VAL A 1 201 ? 36.081 2.689 -25.003 1.00 84.69 201 VAL A CA 1
ATOM 1487 C C . VAL A 1 201 ? 36.779 1.355 -24.723 1.00 84.69 201 VAL A C 1
ATOM 1489 O O . VAL A 1 201 ? 36.181 0.381 -24.262 1.00 84.69 201 VAL A O 1
ATOM 1492 N N . GLY A 1 202 ? 38.076 1.297 -25.037 1.00 84.94 202 GLY A N 1
ATOM 1493 C CA . GLY A 1 202 ? 38.843 0.051 -25.004 1.00 84.94 202 GLY A CA 1
ATOM 1494 C C . GLY A 1 202 ? 38.347 -0.927 -26.073 1.00 84.94 202 GLY A C 1
ATOM 1495 O O . GLY A 1 202 ? 38.275 -0.570 -27.243 1.00 84.94 202 GLY A O 1
ATOM 1496 N N . ASN A 1 203 ? 37.977 -2.142 -25.661 1.00 83.06 203 ASN A N 1
ATOM 1497 C CA . ASN A 1 203 ? 37.485 -3.204 -26.552 1.00 83.06 203 ASN A CA 1
ATOM 1498 C C . ASN A 1 203 ? 35.946 -3.215 -26.701 1.00 83.06 203 ASN A C 1
ATOM 1500 O O . ASN A 1 203 ? 35.376 -4.227 -27.108 1.00 83.06 203 ASN A O 1
ATOM 1504 N N . ALA A 1 204 ? 35.267 -2.138 -26.303 1.00 87.44 204 ALA A N 1
ATOM 1505 C CA . ALA A 1 204 ? 33.814 -2.017 -26.350 1.00 87.44 204 ALA A CA 1
ATOM 1506 C C . ALA A 1 204 ? 33.383 -0.673 -26.944 1.00 87.44 204 ALA A C 1
ATOM 1508 O O . ALA A 1 204 ? 34.115 0.310 -26.876 1.00 87.44 204 ALA A O 1
ATOM 1509 N N . GLU A 1 205 ? 32.172 -0.634 -27.481 1.00 87.50 205 GLU A N 1
ATOM 1510 C CA . GLU A 1 205 ? 31.514 0.562 -27.992 1.00 87.50 205 GLU A CA 1
ATOM 1511 C C . GLU A 1 205 ? 30.439 1.033 -27.002 1.00 87.50 205 GLU A C 1
ATOM 1513 O O . GLU A 1 205 ? 29.635 0.239 -26.499 1.00 87.50 205 GLU A O 1
ATOM 1518 N N . GLU A 1 206 ? 30.406 2.336 -26.740 1.00 89.88 206 GLU A N 1
ATOM 1519 C CA . GLU A 1 206 ? 29.227 3.037 -26.232 1.00 89.88 206 GLU A CA 1
ATOM 1520 C C . GLU A 1 206 ? 28.442 3.586 -27.427 1.00 89.88 206 GLU A C 1
ATOM 1522 O O . GLU A 1 206 ? 29.041 4.179 -28.323 1.00 89.88 206 GLU A O 1
ATOM 1527 N N . LEU A 1 207 ? 27.121 3.403 -27.453 1.00 90.00 207 LEU A N 1
ATOM 1528 C CA . LEU A 1 207 ? 26.274 3.719 -28.608 1.00 90.00 207 LEU A CA 1
ATOM 1529 C C . LEU A 1 207 ? 25.054 4.516 -28.167 1.00 90.00 207 LEU A C 1
ATOM 1531 O O . LEU A 1 207 ? 24.339 4.091 -27.261 1.00 90.00 207 LEU A O 1
ATOM 1535 N N . ASP A 1 208 ? 24.781 5.621 -28.848 1.00 90.38 208 ASP A N 1
ATOM 1536 C CA . ASP A 1 208 ? 23.573 6.412 -28.649 1.00 90.38 208 ASP A CA 1
ATOM 1537 C C . ASP A 1 208 ? 22.610 6.174 -29.818 1.00 90.38 208 ASP A C 1
ATOM 1539 O O . ASP A 1 208 ? 22.994 6.244 -30.991 1.00 90.38 208 ASP A O 1
ATOM 1543 N N . TYR A 1 209 ? 21.345 5.926 -29.489 1.00 90.06 209 TYR A N 1
ATOM 1544 C CA . TYR A 1 209 ? 20.251 5.725 -30.430 1.00 90.06 209 TYR A CA 1
ATOM 1545 C C . TYR A 1 209 ? 19.135 6.731 -30.180 1.00 90.06 209 TYR A C 1
ATOM 1547 O O . TYR A 1 209 ? 18.856 7.122 -29.046 1.00 90.06 209 TYR A O 1
ATOM 1555 N N . ARG A 1 210 ? 18.436 7.100 -31.248 1.00 91.62 210 ARG A N 1
ATOM 1556 C CA . ARG A 1 210 ? 17.137 7.756 -31.198 1.00 91.62 210 ARG A CA 1
ATOM 1557 C C . ARG A 1 210 ? 16.084 6.688 -31.443 1.00 91.62 210 ARG A C 1
ATOM 1559 O O . ARG A 1 210 ? 15.969 6.148 -32.539 1.00 91.62 210 ARG A O 1
ATOM 1566 N N . VAL A 1 211 ? 15.334 6.381 -30.399 1.00 92.75 211 VAL A N 1
ATOM 1567 C CA . VAL A 1 211 ? 14.257 5.399 -30.425 1.00 92.75 211 VAL A CA 1
ATOM 1568 C C . VAL A 1 211 ? 12.947 6.145 -30.624 1.00 92.75 211 VAL A C 1
ATOM 1570 O O . VAL A 1 211 ? 12.703 7.134 -29.935 1.00 92.75 211 VAL A O 1
ATOM 1573 N N . THR A 1 212 ? 12.095 5.662 -31.526 1.00 94.12 212 THR A N 1
ATOM 1574 C CA . THR A 1 212 ? 10.685 6.063 -31.600 1.00 94.12 212 THR A CA 1
ATOM 1575 C C . THR A 1 212 ? 9.813 4.864 -31.269 1.00 94.12 212 THR A C 1
ATOM 1577 O O . THR A 1 212 ? 9.947 3.808 -31.886 1.00 94.12 212 THR A O 1
ATOM 1580 N N . VAL A 1 213 ? 8.913 5.035 -30.305 1.00 94.50 213 VAL A N 1
ATOM 1581 C CA . VAL A 1 213 ? 7.945 4.021 -29.871 1.00 94.50 213 VAL A CA 1
ATOM 1582 C C . VAL A 1 213 ? 6.520 4.541 -29.990 1.00 94.50 213 VAL A C 1
ATOM 1584 O O . VAL A 1 213 ? 6.296 5.749 -30.059 1.00 94.50 213 VAL A O 1
ATOM 1587 N N . GLU A 1 214 ? 5.562 3.629 -29.972 1.00 94.75 214 GLU A N 1
ATOM 1588 C CA . GLU A 1 214 ? 4.128 3.905 -29.946 1.00 94.75 214 GLU A CA 1
ATOM 1589 C C . GLU A 1 214 ? 3.485 2.942 -28.942 1.00 94.75 214 GLU A C 1
ATOM 1591 O O . GLU A 1 214 ? 3.870 1.776 -28.864 1.00 94.75 214 GLU A O 1
ATOM 1596 N N . SER A 1 215 ? 2.561 3.419 -28.109 1.00 94.06 215 SER A N 1
ATOM 1597 C CA . SER A 1 215 ? 1.863 2.563 -27.144 1.00 94.06 215 SER A CA 1
ATOM 1598 C C . SER A 1 215 ? 0.390 2.467 -27.495 1.00 94.06 215 SER A C 1
ATOM 1600 O O . SER A 1 215 ? -0.231 3.477 -27.804 1.00 94.06 215 SER A O 1
ATOM 1602 N N . ALA A 1 216 ? -0.180 1.266 -27.393 1.00 92.88 216 ALA A N 1
ATOM 1603 C CA . ALA A 1 216 ? -1.614 1.045 -27.586 1.00 92.88 216 ALA A CA 1
ATOM 1604 C C . ALA A 1 216 ? -2.475 1.567 -26.411 1.00 92.88 216 ALA A C 1
ATOM 1606 O O . ALA A 1 216 ? -3.701 1.475 -26.443 1.00 92.88 216 ALA A O 1
ATOM 1607 N N . VAL A 1 217 ? -1.845 2.068 -25.342 1.00 94.12 217 VAL A N 1
ATOM 1608 C CA . VAL A 1 217 ? -2.498 2.599 -24.138 1.00 94.12 217 VAL A CA 1
ATOM 1609 C C . VAL A 1 217 ? -1.764 3.845 -23.649 1.00 94.12 217 VAL A C 1
ATOM 1611 O O . VAL A 1 217 ? -0.569 4.004 -23.884 1.00 94.12 217 VAL A O 1
ATOM 1614 N N . ASP A 1 218 ? -2.456 4.717 -22.918 1.00 94.00 218 ASP A N 1
ATOM 1615 C CA . ASP A 1 218 ? -1.777 5.792 -22.198 1.00 94.00 218 ASP A CA 1
ATOM 1616 C C . ASP A 1 218 ? -0.880 5.203 -21.091 1.00 94.00 218 ASP A C 1
ATOM 1618 O O . ASP A 1 218 ? -1.335 4.414 -20.251 1.00 94.00 218 ASP A O 1
ATOM 1622 N N . LEU A 1 219 ? 0.377 5.643 -21.056 1.00 93.31 219 LEU A N 1
ATOM 1623 C CA . LEU A 1 219 ? 1.363 5.309 -20.035 1.00 93.31 219 LEU A CA 1
ATOM 1624 C C . LEU A 1 219 ? 1.655 6.523 -19.158 1.00 93.31 219 LEU A C 1
ATOM 1626 O O . LEU A 1 219 ? 2.057 7.589 -19.638 1.00 93.31 219 LEU A O 1
ATOM 1630 N N . TYR A 1 220 ? 1.499 6.328 -17.854 1.00 94.06 220 TYR A N 1
ATOM 1631 C CA . TYR A 1 220 ? 1.652 7.354 -16.835 1.00 94.06 220 TYR A CA 1
ATOM 1632 C C . TYR A 1 220 ? 2.738 6.977 -15.835 1.00 94.06 220 TYR A C 1
ATOM 1634 O O . TYR A 1 220 ? 2.899 5.808 -15.490 1.00 94.06 220 TYR A O 1
ATOM 1642 N N . VAL A 1 221 ? 3.418 7.979 -15.291 1.00 93.00 221 VAL A N 1
ATOM 1643 C CA . VAL A 1 221 ? 4.168 7.834 -14.044 1.00 93.00 221 VAL A CA 1
ATOM 1644 C C . VAL A 1 221 ? 3.320 8.343 -12.887 1.00 93.00 221 VAL A C 1
ATOM 1646 O O . VAL A 1 221 ? 2.772 9.447 -12.943 1.00 93.00 221 VAL A O 1
ATOM 1649 N N . VAL A 1 222 ? 3.231 7.533 -11.833 1.00 93.00 222 VAL A N 1
ATOM 1650 C CA . VAL A 1 222 ? 2.592 7.878 -10.559 1.00 93.00 222 VAL A CA 1
ATOM 1651 C C . VAL A 1 222 ? 3.618 7.834 -9.423 1.00 93.00 222 VAL A C 1
ATOM 1653 O O . VAL A 1 222 ? 4.402 6.883 -9.344 1.00 93.00 222 VAL A O 1
ATOM 1656 N N . PRO A 1 223 ? 3.642 8.833 -8.525 1.00 92.44 223 PRO A N 1
ATOM 1657 C CA . PRO A 1 223 ? 4.421 8.750 -7.302 1.00 92.44 223 PRO A CA 1
ATOM 1658 C C . PRO A 1 223 ? 3.677 7.909 -6.258 1.00 92.44 223 PRO A C 1
ATOM 1660 O O . PRO A 1 223 ? 2.459 8.043 -6.095 1.00 92.44 223 PRO A O 1
ATOM 1663 N N . ALA A 1 224 ? 4.415 7.095 -5.504 1.00 91.56 224 ALA A N 1
ATOM 1664 C CA . ALA A 1 224 ? 3.922 6.558 -4.240 1.00 91.56 224 ALA A CA 1
ATOM 1665 C C . ALA A 1 224 ? 4.404 7.454 -3.094 1.00 91.56 224 ALA A C 1
ATOM 1667 O O . ALA A 1 224 ? 5.593 7.747 -2.976 1.00 91.56 224 ALA A O 1
ATOM 1668 N N . LEU A 1 225 ? 3.477 7.905 -2.255 1.00 90.62 225 LEU A N 1
ATOM 1669 C CA . LEU A 1 225 ? 3.747 8.778 -1.111 1.00 90.62 225 LEU A CA 1
ATOM 1670 C C . LEU A 1 225 ? 3.109 8.189 0.144 1.00 90.62 225 LEU A C 1
ATOM 1672 O O . LEU A 1 225 ? 2.250 7.315 0.055 1.00 90.62 225 LEU A O 1
ATOM 1676 N N . ALA A 1 226 ? 3.463 8.730 1.309 1.00 89.62 226 ALA A N 1
ATOM 1677 C CA . ALA A 1 226 ? 2.649 8.534 2.501 1.00 89.62 226 ALA A CA 1
ATOM 1678 C C . ALA A 1 226 ? 1.182 8.916 2.211 1.00 89.62 226 ALA A C 1
ATOM 1680 O O . ALA A 1 226 ? 0.883 9.936 1.564 1.00 89.62 226 ALA A O 1
ATOM 1681 N N . ALA A 1 227 ? 0.269 8.073 2.684 1.00 88.88 227 ALA A N 1
ATOM 1682 C CA . ALA A 1 227 ? -1.156 8.345 2.668 1.00 88.88 227 ALA A CA 1
ATOM 1683 C C . ALA A 1 227 ? -1.456 9.621 3.479 1.00 88.88 227 ALA A C 1
ATOM 1685 O O . ALA A 1 227 ? -0.671 9.998 4.358 1.00 88.88 227 ALA A O 1
ATOM 1686 N N . PRO A 1 228 ? -2.559 10.338 3.195 1.00 87.62 228 PRO A N 1
ATOM 1687 C CA . PRO A 1 228 ? -2.967 11.446 4.048 1.00 87.62 228 PRO A CA 1
ATOM 1688 C C . PRO A 1 228 ? -3.135 10.953 5.491 1.00 87.62 228 PRO A C 1
ATOM 1690 O O . PRO A 1 228 ? -3.586 9.831 5.713 1.00 87.62 228 PRO A O 1
ATOM 1693 N N . GLY A 1 229 ? -2.777 11.787 6.470 1.00 87.81 229 GLY A N 1
ATOM 1694 C CA . GLY A 1 229 ? -2.968 11.455 7.884 1.00 87.81 229 GLY A CA 1
ATOM 1695 C C . GLY A 1 229 ? -4.445 11.215 8.238 1.00 87.81 229 GLY A C 1
ATOM 1696 O O . GLY A 1 229 ? -5.335 11.649 7.494 1.00 87.81 229 GLY A O 1
ATOM 1697 N N . PRO A 1 230 ? -4.721 10.547 9.372 1.00 90.81 230 PRO A N 1
ATOM 1698 C CA . PRO A 1 230 ? -6.084 10.25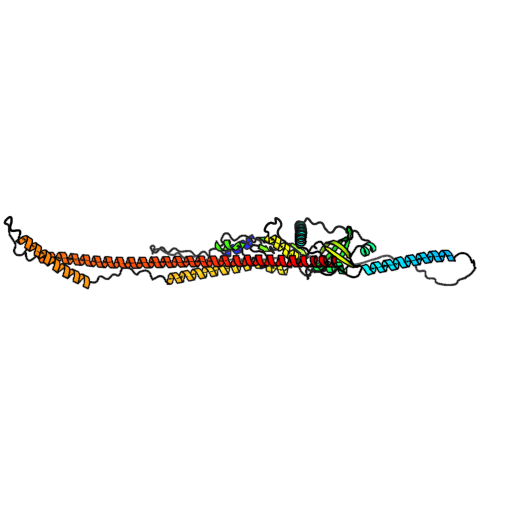2 9.791 1.00 90.81 230 PRO A CA 1
ATOM 1699 C C . PRO A 1 230 ? -6.894 11.543 9.986 1.00 90.81 230 PRO A C 1
ATOM 1701 O O . PRO A 1 230 ? -6.343 12.541 10.462 1.00 90.81 230 PRO A O 1
ATOM 1704 N N . PRO A 1 231 ? -8.207 11.543 9.684 1.00 87.38 231 PRO A N 1
ATOM 1705 C CA . PRO A 1 231 ? -9.082 12.667 9.995 1.00 87.38 231 PRO A CA 1
ATOM 1706 C C . PRO A 1 231 ? -8.999 13.060 11.474 1.00 87.38 231 PRO A C 1
ATOM 1708 O O . PRO A 1 231 ? -8.949 12.200 12.357 1.00 87.38 231 PRO A O 1
ATOM 1711 N N . GLU A 1 232 ? -9.061 14.359 11.768 1.00 86.75 232 GLU A N 1
ATOM 1712 C CA . GLU A 1 232 ? -9.009 14.865 13.148 1.00 86.75 232 GLU A CA 1
ATOM 1713 C C . GLU A 1 232 ? -10.112 14.267 14.033 1.00 86.75 232 GLU A C 1
ATOM 1715 O O . GLU A 1 232 ? -9.885 14.009 15.215 1.00 86.75 232 GLU A O 1
ATOM 1720 N N . ASN A 1 233 ? -11.277 13.965 13.454 1.00 86.31 233 ASN A N 1
ATOM 1721 C CA . ASN A 1 233 ? -12.414 13.349 14.134 1.00 86.31 233 ASN A CA 1
ATOM 1722 C C . ASN A 1 233 ? -12.422 11.808 14.119 1.00 86.31 233 ASN A C 1
ATOM 1724 O O . ASN A 1 233 ? -13.362 11.218 14.643 1.00 86.31 233 ASN A O 1
ATOM 1728 N N . ALA A 1 234 ? -11.413 11.144 13.544 1.00 88.06 234 ALA A N 1
ATOM 1729 C CA . ALA A 1 234 ? -11.327 9.685 13.593 1.00 88.06 234 ALA A CA 1
ATOM 1730 C C . ALA A 1 234 ? -11.107 9.183 15.042 1.00 88.06 234 ALA A C 1
ATOM 1732 O O . ALA A 1 234 ? -10.402 9.857 15.815 1.00 88.06 234 ALA A O 1
ATOM 1733 N N . PRO A 1 235 ? -11.662 8.012 15.420 1.00 90.88 235 PRO A N 1
ATOM 1734 C CA . PRO A 1 235 ? -11.419 7.382 16.718 1.00 90.88 235 PRO A CA 1
ATOM 1735 C C . PRO A 1 235 ? -9.927 7.191 17.024 1.00 90.88 235 PRO A C 1
ATOM 1737 O O . PRO A 1 235 ? -9.108 7.041 16.117 1.00 90.88 235 PRO A O 1
ATOM 1740 N N . GLY A 1 236 ? -9.563 7.157 18.311 1.00 92.69 236 GLY A N 1
ATOM 1741 C CA . GLY A 1 236 ? -8.170 6.958 18.742 1.00 92.69 236 GLY A CA 1
ATOM 1742 C C . GLY A 1 236 ? -7.559 5.664 18.195 1.00 92.69 236 GLY A C 1
ATOM 1743 O O . GLY A 1 236 ? -6.460 5.689 17.651 1.00 92.69 236 GLY A O 1
ATOM 1744 N N . LEU A 1 237 ? -8.324 4.571 18.228 1.00 93.06 237 LEU A N 1
ATOM 1745 C CA . LEU A 1 237 ? -7.928 3.266 17.692 1.00 93.06 237 LEU A CA 1
ATOM 1746 C C . LEU A 1 237 ? -7.688 3.293 16.171 1.00 93.06 237 LEU A C 1
ATOM 1748 O O . LEU A 1 237 ? -6.720 2.728 15.673 1.00 93.06 237 LEU A O 1
ATOM 1752 N N . VAL A 1 238 ? -8.541 4.011 15.430 1.00 94.06 238 VAL A N 1
ATOM 1753 C CA . VAL A 1 238 ? -8.410 4.207 13.974 1.00 94.06 238 VAL A CA 1
ATOM 1754 C C . VAL A 1 238 ? -7.157 5.022 13.637 1.00 94.06 238 VAL A C 1
ATOM 1756 O O . VAL A 1 238 ? -6.508 4.760 12.628 1.00 94.06 238 VAL A O 1
ATOM 1759 N N . LYS A 1 239 ? -6.786 5.987 14.489 1.00 95.19 239 LYS A N 1
ATOM 1760 C CA . LYS A 1 239 ? -5.529 6.743 14.369 1.00 95.19 239 LYS A CA 1
ATOM 1761 C C . LYS A 1 239 ? -4.302 5.889 14.690 1.00 95.19 239 LYS A C 1
ATOM 1763 O O . LYS A 1 239 ? -3.281 6.075 14.038 1.00 95.19 239 LYS A O 1
ATOM 1768 N N . GLU A 1 240 ? -4.400 4.973 15.656 1.00 95.50 240 GLU A N 1
ATOM 1769 C CA . GLU A 1 240 ? -3.307 4.063 16.027 1.00 95.50 240 GLU A CA 1
ATOM 1770 C C . GLU A 1 240 ? -2.941 3.116 14.879 1.00 95.50 240 GLU A C 1
ATOM 1772 O O . GLU A 1 240 ? -1.763 3.004 14.554 1.00 95.50 240 GLU A O 1
ATOM 1777 N N . VAL A 1 241 ? -3.931 2.493 14.227 1.00 96.56 241 VAL A N 1
ATOM 1778 C CA . VAL A 1 241 ? -3.682 1.558 13.109 1.00 96.56 241 VAL A CA 1
ATOM 1779 C C . VAL A 1 241 ? -3.384 2.248 11.778 1.00 96.56 241 VAL A C 1
ATOM 1781 O O . VAL A 1 241 ? -2.989 1.583 10.829 1.00 96.56 241 VAL A O 1
ATOM 1784 N N . TRP A 1 242 ? -3.573 3.567 11.668 1.00 95.56 242 TRP A N 1
ATOM 1785 C CA . TRP A 1 242 ? -3.486 4.291 10.392 1.00 95.56 242 TRP A CA 1
ATOM 1786 C C . TRP A 1 242 ? -2.170 4.097 9.603 1.00 95.56 242 TRP A C 1
ATOM 1788 O O . TRP A 1 242 ? -2.239 3.986 8.374 1.00 95.56 242 TRP A O 1
ATOM 1798 N N . PRO A 1 243 ? -0.981 4.035 10.243 1.00 93.56 243 PRO A N 1
ATOM 1799 C CA . PRO A 1 243 ? 0.279 3.744 9.551 1.00 93.56 243 PRO A CA 1
ATOM 1800 C C . PRO A 1 243 ? 0.383 2.297 9.046 1.00 93.56 243 PRO A C 1
ATOM 1802 O O . PRO A 1 243 ? 1.092 2.046 8.076 1.00 93.56 243 PRO A O 1
ATOM 1805 N N . ASP A 1 244 ? -0.340 1.366 9.673 1.00 95.88 244 ASP A N 1
ATOM 1806 C CA . ASP A 1 244 ? -0.321 -0.069 9.365 1.00 95.88 244 ASP A CA 1
ATOM 1807 C C . ASP A 1 244 ? -1.263 -0.421 8.189 1.00 95.88 244 ASP A C 1
ATOM 1809 O O . ASP A 1 244 ? -1.264 -1.542 7.677 1.00 95.88 244 ASP A O 1
ATOM 1813 N N . LEU A 1 245 ? -2.070 0.538 7.716 1.00 95.94 245 LEU A N 1
ATOM 1814 C CA . LEU A 1 245 ? -3.072 0.311 6.673 1.00 95.94 245 LEU A CA 1
ATOM 1815 C C . LEU A 1 245 ? -2.460 0.111 5.282 1.00 95.94 245 LEU A C 1
ATOM 1817 O O . LEU A 1 245 ? -1.616 0.877 4.811 1.00 95.94 245 LEU A O 1
ATOM 1821 N N . LEU A 1 246 ? -2.962 -0.912 4.590 1.00 95.00 246 LEU A N 1
ATOM 1822 C CA . LEU A 1 246 ? -2.579 -1.271 3.226 1.00 95.00 246 LEU A CA 1
ATOM 1823 C C . LEU A 1 246 ? -3.449 -0.515 2.210 1.00 95.00 246 LEU A C 1
ATOM 1825 O O . LEU A 1 246 ? -4.334 -1.094 1.579 1.00 95.00 246 LEU A O 1
ATOM 1829 N N . TRP A 1 247 ? -3.211 0.793 2.070 1.00 92.56 247 TRP A N 1
ATOM 1830 C CA . TRP A 1 247 ? -3.956 1.665 1.145 1.00 92.56 247 TRP A CA 1
ATOM 1831 C C . TRP A 1 247 ? -3.867 1.221 -0.313 1.00 92.56 247 TRP A C 1
ATOM 1833 O O . TRP A 1 247 ? -4.814 1.415 -1.069 1.00 92.56 247 TRP A O 1
ATOM 1843 N N . ASP A 1 248 ? -2.750 0.600 -0.689 1.00 92.25 248 ASP A N 1
ATOM 1844 C CA . ASP A 1 248 ? -2.603 -0.161 -1.920 1.00 92.25 248 ASP A CA 1
ATOM 1845 C C . ASP A 1 248 ? -1.961 -1.524 -1.621 1.00 92.25 248 ASP A C 1
ATOM 1847 O O . ASP A 1 248 ? -0.992 -1.619 -0.867 1.00 92.25 248 ASP A O 1
ATOM 1851 N N . ALA A 1 249 ? -2.477 -2.590 -2.237 1.00 87.62 249 ALA A N 1
ATOM 1852 C CA . ALA A 1 249 ? -2.015 -3.958 -1.997 1.00 87.62 249 ALA A CA 1
ATOM 1853 C C . ALA A 1 249 ? -0.597 -4.247 -2.535 1.00 87.62 249 ALA A C 1
ATOM 1855 O O . ALA A 1 249 ? -0.030 -5.299 -2.233 1.00 87.62 249 ALA A O 1
ATOM 1856 N N . THR A 1 250 ? -0.020 -3.352 -3.343 1.00 90.31 250 THR A N 1
ATOM 1857 C CA . THR A 1 250 ? 1.327 -3.494 -3.914 1.00 90.31 250 THR A CA 1
ATOM 1858 C C . THR A 1 250 ? 2.392 -2.676 -3.178 1.00 90.31 250 THR A C 1
ATOM 1860 O O . THR A 1 250 ? 3.569 -3.042 -3.224 1.00 90.31 250 THR A O 1
ATOM 1863 N N . LEU A 1 251 ? 2.005 -1.642 -2.429 1.00 93.00 251 LEU A N 1
ATOM 1864 C CA . LEU A 1 251 ? 2.918 -0.744 -1.718 1.00 93.00 251 LEU A CA 1
ATOM 1865 C C . LEU A 1 251 ? 3.234 -1.219 -0.284 1.00 93.00 251 LEU A C 1
ATOM 1867 O O . LEU A 1 251 ? 2.638 -2.191 0.196 1.00 93.00 251 LEU A O 1
ATOM 1871 N N . PRO A 1 252 ? 4.205 -0.579 0.402 1.00 94.50 252 PRO A N 1
ATOM 1872 C CA . PRO A 1 252 ? 4.365 -0.694 1.848 1.00 94.50 252 PRO A CA 1
ATOM 1873 C C . PRO A 1 252 ? 3.145 -0.163 2.628 1.00 94.50 252 PRO A C 1
ATOM 1875 O O . PRO A 1 252 ? 2.400 0.668 2.098 1.00 94.50 252 PRO A O 1
ATOM 1878 N N . PRO A 1 253 ? 2.967 -0.577 3.897 1.00 94.81 253 PRO A N 1
ATOM 1879 C CA . PRO A 1 253 ? 1.958 -0.008 4.793 1.00 94.81 253 PRO A CA 1
ATOM 1880 C C . PRO A 1 253 ? 2.069 1.519 4.895 1.00 94.81 253 PRO A C 1
ATOM 1882 O O . PRO A 1 253 ? 3.163 2.084 4.810 1.00 94.81 253 PRO A O 1
ATOM 1885 N N . GLY A 1 254 ? 0.931 2.198 5.034 1.00 91.88 254 GLY A N 1
ATOM 1886 C CA . GLY A 1 254 ? 0.877 3.652 5.184 1.00 91.88 254 GLY A CA 1
ATOM 1887 C C . GLY A 1 254 ? 1.177 4.450 3.907 1.00 91.88 254 GLY A C 1
ATOM 1888 O O . GLY A 1 254 ? 1.168 5.681 3.956 1.00 91.88 254 GLY A O 1
ATOM 1889 N N . MET A 1 255 ? 1.408 3.796 2.760 1.00 92.44 255 MET A N 1
ATOM 1890 C CA . MET A 1 255 ? 1.676 4.449 1.472 1.00 92.44 255 MET A CA 1
ATOM 1891 C C . MET A 1 255 ? 0.562 4.224 0.444 1.00 92.44 255 MET A C 1
ATOM 1893 O O . MET A 1 255 ? -0.013 3.144 0.364 1.00 92.44 255 MET A O 1
ATOM 1897 N N . GLU A 1 256 ? 0.303 5.235 -0.390 1.00 91.75 256 GLU A N 1
ATOM 1898 C CA . GLU A 1 256 ? -0.640 5.174 -1.515 1.00 91.75 256 GLU A CA 1
ATOM 1899 C C . GLU A 1 256 ? -0.012 5.708 -2.814 1.00 91.75 256 GLU A C 1
ATOM 1901 O O . GLU A 1 256 ? 0.871 6.575 -2.791 1.00 91.75 256 GLU A O 1
ATOM 1906 N N . PHE A 1 257 ? -0.522 5.257 -3.963 1.00 91.38 257 PHE A N 1
ATOM 1907 C CA . PHE A 1 257 ? -0.257 5.904 -5.247 1.00 91.38 257 PHE A CA 1
ATOM 1908 C C . PHE A 1 257 ? -1.080 7.186 -5.376 1.00 91.38 257 PHE A C 1
ATOM 1910 O O . PHE A 1 257 ? -2.307 7.166 -5.264 1.00 91.38 257 PHE A O 1
ATOM 1917 N N . LYS A 1 258 ? -0.445 8.306 -5.733 1.00 89.44 258 LYS A N 1
ATOM 1918 C CA . LYS A 1 258 ? -1.186 9.513 -6.126 1.00 89.44 258 LYS A CA 1
ATOM 1919 C C . LYS A 1 258 ? -1.580 9.420 -7.607 1.00 89.44 258 LYS A C 1
ATOM 1921 O O . LYS A 1 258 ? -1.018 10.084 -8.469 1.00 89.44 258 LYS A O 1
ATOM 1926 N N . ALA A 1 259 ? -2.571 8.579 -7.905 1.00 83.00 259 ALA A N 1
ATOM 1927 C CA . ALA A 1 259 ? -3.105 8.364 -9.259 1.00 83.00 259 ALA A CA 1
ATOM 1928 C C . ALA A 1 259 ? -4.085 9.465 -9.745 1.00 83.00 259 ALA A C 1
ATOM 1930 O O . ALA A 1 259 ? -4.656 9.378 -10.840 1.00 83.00 259 ALA A O 1
ATOM 1931 N N . GLY A 1 260 ? -4.289 10.514 -8.940 1.00 81.50 260 GLY A N 1
ATOM 1932 C CA . GLY A 1 260 ? -5.130 11.659 -9.282 1.00 81.50 260 GLY A CA 1
ATOM 1933 C C . GLY A 1 260 ? -4.575 12.467 -10.458 1.00 81.50 260 GLY A C 1
ATOM 1934 O O . GLY A 1 260 ? -3.369 12.575 -10.645 1.00 81.50 260 GLY A O 1
ATOM 1935 N N . GLU A 1 261 ? -5.461 13.092 -11.237 1.00 72.81 261 GLU A N 1
ATOM 1936 C CA . GLU A 1 261 ? -5.119 13.865 -12.450 1.00 72.81 261 GLU A CA 1
ATOM 1937 C C . GLU A 1 261 ? -4.087 14.986 -12.249 1.00 72.81 261 GLU A C 1
ATOM 1939 O O . GLU A 1 261 ? -3.494 15.437 -13.222 1.00 72.81 261 GLU A O 1
ATOM 1944 N N . LYS A 1 262 ? -3.900 15.466 -11.013 1.00 76.38 262 LYS A N 1
ATOM 1945 C CA . LYS A 1 262 ? -2.929 16.518 -10.673 1.00 76.38 262 LYS A CA 1
ATOM 1946 C C . LYS A 1 262 ? -1.566 15.982 -10.239 1.00 76.38 262 LYS A C 1
ATOM 1948 O O . LYS A 1 262 ? -0.621 16.759 -10.169 1.00 76.38 262 LYS A O 1
ATOM 1953 N N . ASP A 1 263 ? -1.498 14.697 -9.909 1.00 80.19 263 ASP A N 1
ATOM 1954 C CA . ASP A 1 263 ? -0.364 14.067 -9.236 1.00 80.19 263 ASP A CA 1
ATOM 1955 C C . ASP A 1 263 ? 0.315 13.001 -10.125 1.00 80.19 263 ASP A C 1
ATOM 1957 O O . ASP A 1 263 ? 1.474 12.653 -9.901 1.00 80.19 263 ASP A O 1
ATOM 1961 N N . ARG A 1 264 ? -0.386 12.516 -11.163 1.00 86.81 264 ARG A N 1
ATOM 1962 C CA . ARG A 1 264 ? 0.149 11.649 -12.226 1.00 86.81 264 ARG A CA 1
ATOM 1963 C C . ARG A 1 264 ? 0.694 12.455 -13.407 1.00 86.81 264 ARG A C 1
ATOM 1965 O O . ARG A 1 264 ? 0.147 13.500 -13.751 1.00 86.81 264 ARG A O 1
ATOM 1972 N N . TYR A 1 265 ? 1.689 11.912 -14.102 1.00 89.81 265 TYR A N 1
ATOM 1973 C CA . TYR A 1 265 ? 2.256 12.505 -15.318 1.00 89.81 265 TYR A CA 1
ATOM 1974 C C . TYR A 1 265 ? 2.128 11.562 -16.516 1.00 89.81 265 TYR A C 1
ATOM 1976 O O . TYR A 1 265 ? 2.430 10.379 -16.396 1.00 89.81 265 TYR A O 1
ATOM 1984 N N . LEU A 1 266 ? 1.686 12.068 -17.669 1.00 90.44 266 LEU A N 1
ATOM 1985 C CA . LEU A 1 266 ? 1.561 11.299 -18.913 1.00 90.44 266 LEU A CA 1
ATOM 1986 C C . LEU A 1 266 ? 2.914 11.265 -19.644 1.00 90.44 266 LEU A C 1
ATOM 1988 O O . LEU A 1 266 ? 3.398 12.315 -20.061 1.00 90.44 266 LEU A O 1
ATOM 1992 N N . LEU A 1 267 ? 3.506 10.078 -19.828 1.00 89.06 267 LEU A N 1
ATOM 1993 C CA . LEU A 1 267 ? 4.748 9.907 -20.604 1.00 89.06 267 LEU A CA 1
ATOM 1994 C C . LEU A 1 267 ? 4.497 9.586 -22.076 1.00 89.06 267 LEU A C 1
ATOM 1996 O O . LEU A 1 267 ? 5.224 10.065 -22.944 1.00 89.06 267 LEU A O 1
ATOM 2000 N N . ALA A 1 268 ? 3.492 8.760 -22.354 1.00 89.62 268 ALA A N 1
ATOM 2001 C CA . ALA A 1 268 ? 3.093 8.401 -23.705 1.00 89.62 268 ALA A CA 1
ATOM 2002 C C . ALA A 1 268 ? 1.573 8.323 -23.762 1.00 89.62 268 ALA A C 1
ATOM 2004 O O . ALA A 1 268 ? 0.959 7.651 -22.937 1.00 89.62 268 ALA A O 1
ATOM 2005 N N . LYS A 1 269 ? 0.971 9.014 -24.726 1.00 92.44 269 LYS A N 1
ATOM 2006 C CA . LYS A 1 269 ? -0.449 8.868 -25.033 1.00 92.44 269 LYS A CA 1
ATOM 2007 C C . LYS A 1 269 ? -0.650 7.652 -25.942 1.00 92.44 269 LYS A C 1
ATOM 2009 O O . LYS A 1 269 ? 0.229 7.360 -26.755 1.00 92.44 269 LYS A O 1
ATOM 2014 N N . ALA A 1 270 ? -1.801 6.995 -25.834 1.00 93.62 270 ALA A N 1
ATOM 2015 C CA . ALA A 1 270 ? -2.223 5.970 -26.781 1.00 93.62 270 ALA A CA 1
ATOM 2016 C C . ALA A 1 270 ? -2.110 6.479 -28.231 1.00 93.62 270 ALA A C 1
ATOM 2018 O O . ALA A 1 270 ? -2.475 7.624 -28.521 1.00 93.62 270 ALA A O 1
ATOM 2019 N N . ASP A 1 271 ? -1.567 5.634 -29.109 1.00 92.50 271 ASP A N 1
ATOM 2020 C CA . ASP A 1 271 ? -1.362 5.868 -30.546 1.00 92.50 271 ASP A CA 1
ATOM 2021 C C . ASP A 1 271 ? -0.546 7.140 -30.875 1.00 92.50 271 ASP A C 1
ATOM 2023 O O . ASP A 1 271 ? -0.584 7.674 -31.986 1.00 92.50 271 ASP A O 1
ATOM 2027 N N . GLN A 1 272 ? 0.210 7.661 -29.898 1.00 92.75 272 GLN A N 1
ATOM 2028 C CA . GLN A 1 272 ? 1.130 8.773 -30.095 1.00 92.75 272 GLN A CA 1
ATOM 2029 C C . GLN A 1 272 ? 2.571 8.269 -30.143 1.00 92.75 272 GLN A C 1
ATOM 2031 O O . GLN A 1 272 ? 3.079 7.649 -29.207 1.00 92.75 272 GLN A O 1
ATOM 2036 N N . LYS A 1 273 ? 3.269 8.632 -31.220 1.00 92.56 273 LYS A N 1
ATOM 2037 C CA . LYS A 1 273 ? 4.704 8.381 -31.360 1.00 92.56 273 LYS A CA 1
ATOM 2038 C C . LYS A 1 273 ? 5.496 9.236 -30.376 1.00 92.56 273 LYS A C 1
ATOM 2040 O O . LYS A 1 273 ? 5.420 10.465 -30.408 1.00 92.56 273 LYS A O 1
ATOM 2045 N N . VAL A 1 274 ? 6.279 8.575 -29.530 1.00 90.31 274 VAL A N 1
ATOM 2046 C CA . VAL A 1 274 ? 7.189 9.195 -28.563 1.00 90.31 274 VAL A CA 1
ATOM 2047 C C . VAL A 1 274 ? 8.618 8.861 -28.966 1.00 90.31 274 VAL A C 1
ATOM 2049 O O . VAL A 1 274 ? 8.984 7.690 -29.058 1.00 90.31 274 VAL A O 1
ATOM 2052 N N . SER A 1 275 ? 9.434 9.892 -29.190 1.00 90.25 275 SER A N 1
ATOM 2053 C CA . SER A 1 275 ? 10.853 9.734 -29.512 1.00 90.25 275 SER A CA 1
ATOM 2054 C C . SER A 1 275 ? 11.734 10.141 -28.332 1.00 90.25 275 SER A C 1
ATOM 2056 O O . SER A 1 275 ? 11.556 11.213 -27.754 1.00 90.25 275 SER A O 1
ATOM 2058 N N . PHE A 1 276 ? 12.720 9.313 -27.994 1.00 88.94 276 PHE A N 1
ATOM 2059 C CA . PHE A 1 276 ? 13.702 9.594 -26.946 1.00 88.94 276 PHE A CA 1
ATOM 2060 C C . PHE A 1 276 ? 15.100 9.101 -27.334 1.00 88.94 276 PHE A C 1
ATOM 2062 O O . PHE A 1 276 ? 15.264 8.258 -28.215 1.00 88.94 276 PHE A O 1
ATOM 2069 N N . LEU A 1 277 ? 16.124 9.657 -26.683 1.00 89.00 277 LEU A N 1
ATOM 2070 C CA . LEU A 1 277 ? 17.485 9.138 -26.775 1.00 89.00 277 LEU A CA 1
ATOM 2071 C C . LEU A 1 277 ? 17.652 7.976 -25.793 1.00 89.00 277 LEU A C 1
ATOM 2073 O O . LEU A 1 277 ? 17.190 8.054 -24.656 1.00 89.00 277 LEU A O 1
ATOM 2077 N N . TRP A 1 278 ? 18.313 6.914 -26.237 1.00 92.44 278 TRP A N 1
ATOM 2078 C CA . TRP A 1 278 ? 18.622 5.726 -25.449 1.00 92.44 278 TRP A CA 1
ATOM 2079 C C . TRP A 1 278 ? 20.071 5.312 -25.696 1.00 92.44 278 TRP A C 1
ATOM 2081 O O . TRP A 1 278 ? 20.557 5.404 -26.823 1.00 92.44 278 TRP A O 1
ATOM 2091 N N . LYS A 1 279 ? 20.764 4.872 -24.643 1.00 91.56 279 LYS A N 1
ATOM 2092 C CA . LYS A 1 279 ? 22.200 4.592 -24.685 1.00 91.56 279 LYS A CA 1
ATOM 2093 C C . LYS A 1 279 ? 22.508 3.138 -24.349 1.00 91.56 279 LYS A C 1
ATOM 2095 O O . LYS A 1 279 ? 22.167 2.655 -23.270 1.00 91.56 279 LYS A O 1
ATOM 2100 N N . ILE A 1 280 ? 23.268 2.487 -25.222 1.00 91.94 280 ILE A N 1
ATOM 2101 C CA . ILE A 1 280 ? 24.007 1.271 -24.897 1.00 91.94 280 ILE A CA 1
ATOM 2102 C C . ILE A 1 280 ? 25.347 1.697 -24.287 1.00 91.94 280 ILE A C 1
ATOM 2104 O O . ILE A 1 280 ? 26.183 2.329 -24.927 1.00 91.94 280 ILE A O 1
ATOM 2108 N N . GLU A 1 281 ? 25.543 1.375 -23.012 1.00 90.44 281 GLU A N 1
ATOM 2109 C CA . GLU A 1 281 ? 26.735 1.729 -22.234 1.00 90.44 281 GLU A CA 1
ATOM 2110 C C . GLU A 1 281 ? 27.901 0.750 -22.453 1.00 90.44 281 GLU A C 1
ATOM 2112 O O . GLU A 1 281 ? 28.999 1.005 -21.957 1.00 90.44 281 GLU A O 1
ATOM 2117 N N . LYS A 1 282 ? 27.659 -0.416 -23.069 1.00 90.06 282 LYS A N 1
ATOM 2118 C CA . LYS A 1 282 ? 28.689 -1.383 -23.477 1.00 90.06 282 LYS A CA 1
ATOM 2119 C C . LYS A 1 282 ? 28.127 -2.416 -24.465 1.00 90.06 282 LYS A C 1
ATOM 2121 O O . LYS A 1 282 ? 27.413 -3.340 -24.064 1.00 90.06 282 LYS A O 1
ATOM 2126 N N . ALA A 1 283 ? 28.519 -2.312 -25.730 1.00 89.38 283 ALA A N 1
ATOM 2127 C CA . ALA A 1 283 ? 28.437 -3.390 -26.715 1.00 89.38 283 ALA A CA 1
ATOM 2128 C C . ALA A 1 283 ? 29.853 -3.837 -27.102 1.00 89.38 283 ALA A C 1
ATOM 2130 O O . ALA A 1 283 ? 30.762 -3.018 -27.166 1.00 89.38 283 ALA A O 1
ATOM 2131 N N . GLN A 1 284 ? 30.073 -5.125 -27.352 1.00 88.00 284 GLN A N 1
ATOM 2132 C CA . GLN A 1 284 ? 31.364 -5.616 -27.853 1.00 88.00 284 GLN A CA 1
ATOM 2133 C C . GLN A 1 284 ? 31.197 -6.903 -28.657 1.00 88.00 284 GLN A C 1
ATOM 2135 O O . GLN A 1 284 ? 30.288 -7.693 -28.399 1.00 88.00 284 GLN A O 1
ATOM 2140 N N . VAL A 1 285 ? 32.112 -7.146 -29.593 1.00 83.25 285 VAL A N 1
ATOM 2141 C CA . VAL A 1 285 ? 32.210 -8.436 -30.282 1.00 83.25 285 VAL A CA 1
ATOM 2142 C C . VAL A 1 285 ? 32.871 -9.457 -29.351 1.00 83.25 285 VAL A C 1
ATOM 2144 O O . VAL A 1 285 ? 33.963 -9.222 -28.835 1.00 83.25 285 VAL A O 1
ATOM 2147 N N . VAL A 1 286 ? 32.221 -10.601 -29.140 1.00 80.12 286 VAL A N 1
ATOM 2148 C CA . VAL A 1 286 ? 32.746 -11.751 -28.385 1.00 80.12 286 VAL A CA 1
ATOM 2149 C C . VAL A 1 286 ? 32.455 -13.018 -29.176 1.00 80.12 286 VAL A C 1
ATOM 2151 O O . VAL A 1 286 ? 31.332 -13.211 -29.637 1.00 80.12 286 VAL A O 1
ATOM 2154 N N . ASP A 1 287 ? 33.463 -13.870 -29.362 1.00 78.62 287 ASP A N 1
ATOM 2155 C CA . ASP A 1 287 ? 33.368 -15.107 -30.156 1.00 78.62 287 ASP A CA 1
ATOM 2156 C C . ASP A 1 287 ? 32.830 -14.866 -31.585 1.00 78.62 287 ASP A C 1
ATOM 2158 O O . ASP A 1 287 ? 32.068 -15.660 -32.133 1.00 78.62 287 ASP A O 1
ATOM 2162 N N . GLY A 1 288 ? 33.185 -13.716 -32.173 1.00 75.38 288 GLY A N 1
ATOM 2163 C CA . GLY A 1 288 ? 32.708 -13.290 -33.491 1.00 75.38 288 GLY A CA 1
ATOM 2164 C C . GLY A 1 288 ? 31.253 -12.809 -33.534 1.00 75.38 288 GLY A C 1
ATOM 2165 O O . GLY A 1 288 ? 30.721 -12.657 -34.625 1.00 75.38 288 GLY A O 1
ATOM 2166 N N . LYS A 1 289 ? 30.596 -12.559 -32.393 1.00 79.00 289 LYS A N 1
ATOM 2167 C CA . LYS A 1 289 ? 29.212 -12.056 -32.336 1.00 79.00 289 LYS A CA 1
ATOM 2168 C C . LYS A 1 289 ? 29.090 -10.782 -31.514 1.00 79.00 289 LYS A C 1
ATOM 2170 O O . LYS A 1 289 ? 29.731 -10.646 -30.475 1.00 79.00 289 LYS A O 1
ATOM 2175 N N . TRP A 1 290 ? 28.216 -9.878 -31.939 1.00 81.00 290 TRP A N 1
ATOM 2176 C CA . TRP A 1 290 ? 27.853 -8.695 -31.163 1.00 81.00 290 TRP A CA 1
ATOM 2177 C C . TRP A 1 290 ? 27.070 -9.049 -29.901 1.00 81.00 290 TRP A C 1
ATOM 2179 O O . TRP A 1 290 ? 25.939 -9.518 -30.002 1.00 81.00 290 TRP A O 1
ATOM 2189 N N . ARG A 1 291 ? 27.648 -8.741 -28.734 1.00 84.00 291 ARG A N 1
ATOM 2190 C CA . ARG A 1 291 ? 27.015 -8.870 -27.417 1.00 84.00 291 ARG A CA 1
ATOM 2191 C C . ARG A 1 291 ? 26.719 -7.502 -26.818 1.00 84.00 291 ARG A C 1
ATOM 2193 O O . ARG A 1 291 ? 27.631 -6.689 -26.638 1.00 84.00 291 ARG A O 1
ATOM 2200 N N . ILE A 1 292 ? 25.459 -7.264 -26.464 1.00 87.75 292 ILE A N 1
ATOM 2201 C CA . ILE A 1 292 ? 25.039 -6.096 -25.680 1.00 87.75 292 ILE A CA 1
ATOM 2202 C C . ILE A 1 292 ? 25.137 -6.494 -24.207 1.00 87.75 292 ILE A C 1
ATOM 2204 O O . ILE A 1 292 ? 24.395 -7.353 -23.744 1.00 87.75 292 ILE A O 1
ATOM 2208 N N . GLN A 1 293 ? 26.094 -5.903 -23.490 1.00 84.69 293 GLN A N 1
ATOM 2209 C CA . GLN A 1 293 ? 26.390 -6.255 -22.096 1.00 84.69 293 GLN A CA 1
ATOM 2210 C C . GLN A 1 293 ? 25.814 -5.253 -21.098 1.00 84.69 293 GLN A C 1
ATOM 2212 O O . GLN A 1 293 ? 25.711 -5.547 -19.906 1.00 84.69 293 GLN A O 1
ATOM 2217 N N . ARG A 1 294 ? 25.535 -4.027 -21.551 1.00 87.50 294 ARG A N 1
ATOM 2218 C CA . ARG A 1 294 ? 25.209 -2.921 -20.660 1.00 87.50 294 ARG A CA 1
ATOM 2219 C C . ARG A 1 294 ? 24.418 -1.841 -21.387 1.00 87.50 294 ARG A C 1
ATOM 2221 O O . ARG A 1 294 ? 24.920 -1.266 -22.350 1.00 87.50 294 ARG A O 1
ATOM 2228 N N . VAL A 1 295 ? 23.232 -1.517 -20.886 1.00 89.75 295 VAL A N 1
ATOM 2229 C CA . VAL A 1 295 ? 22.391 -0.414 -21.375 1.00 89.75 295 VAL A CA 1
ATOM 2230 C C . VAL A 1 295 ? 22.004 0.528 -20.242 1.00 89.75 295 VAL A C 1
ATOM 2232 O O . VAL A 1 295 ? 21.999 0.123 -19.076 1.00 89.75 295 VAL A O 1
ATOM 2235 N N . ALA A 1 296 ? 21.709 1.777 -20.593 1.00 89.94 296 ALA A N 1
ATOM 2236 C CA . ALA A 1 296 ? 21.011 2.734 -19.744 1.00 89.94 296 ALA A CA 1
ATOM 2237 C C . ALA A 1 296 ? 19.492 2.467 -19.809 1.00 89.94 296 ALA A C 1
ATOM 2239 O O . ALA A 1 296 ? 19.023 1.949 -20.827 1.00 89.94 296 ALA A O 1
ATOM 2240 N N . PRO A 1 297 ? 18.708 2.824 -18.778 1.00 90.62 297 PRO A N 1
ATOM 2241 C CA . PRO A 1 297 ? 17.259 2.650 -18.827 1.00 90.62 297 PRO A CA 1
ATOM 2242 C C . PRO A 1 297 ? 16.636 3.541 -19.923 1.00 90.62 297 PRO A C 1
ATOM 2244 O O . PRO A 1 297 ? 16.946 4.735 -19.975 1.00 90.62 297 PRO A O 1
ATOM 2247 N N . PRO A 1 298 ? 15.782 3.012 -20.820 1.00 91.00 298 PRO A N 1
ATOM 2248 C CA . PRO A 1 298 ? 14.942 3.827 -21.691 1.00 91.00 298 PRO A CA 1
ATOM 2249 C C . PRO A 1 298 ? 13.919 4.648 -20.890 1.00 91.00 298 PRO A C 1
ATOM 2251 O O . PRO A 1 298 ? 13.633 4.381 -19.724 1.00 91.00 298 PRO A O 1
ATOM 2254 N N . LEU A 1 299 ? 13.308 5.638 -21.549 1.00 89.25 299 LEU A N 1
ATOM 2255 C CA . LEU A 1 299 ? 12.314 6.524 -20.930 1.00 89.25 299 LEU A CA 1
ATOM 2256 C C . LEU A 1 299 ? 11.135 5.758 -20.303 1.00 89.25 299 LEU A C 1
ATOM 2258 O O . LEU A 1 299 ? 10.653 6.129 -19.235 1.00 89.25 299 LEU A O 1
ATOM 2262 N N . LEU A 1 300 ? 10.688 4.695 -20.976 1.00 91.94 300 LEU A N 1
ATOM 2263 C CA . LEU A 1 300 ? 9.553 3.856 -20.589 1.00 91.94 300 LEU A CA 1
ATOM 2264 C C . LEU A 1 300 ? 10.010 2.514 -19.985 1.00 91.94 300 LEU A C 1
ATOM 2266 O O . LEU A 1 300 ? 9.405 1.488 -20.276 1.00 91.94 300 LEU A O 1
ATOM 2270 N N . GLU A 1 301 ? 11.099 2.509 -19.209 1.00 92.12 301 GLU A N 1
ATOM 2271 C CA . GLU A 1 301 ? 11.618 1.310 -18.534 1.00 92.12 301 GLU A CA 1
ATOM 2272 C C . GLU A 1 301 ? 10.530 0.593 -17.712 1.00 92.12 301 GLU A C 1
ATOM 2274 O O . GLU A 1 301 ? 9.904 1.174 -16.822 1.00 92.12 301 GLU A O 1
ATOM 2279 N N . TRP A 1 302 ? 10.329 -0.692 -18.006 1.00 88.44 302 TRP A N 1
ATOM 2280 C CA . TRP A 1 302 ? 9.385 -1.577 -17.334 1.00 88.44 302 TRP A CA 1
ATOM 2281 C C . TRP A 1 302 ? 10.052 -2.923 -17.037 1.00 88.44 302 TRP A C 1
ATOM 2283 O O . TRP A 1 302 ? 10.033 -3.846 -17.851 1.00 88.44 302 TRP A O 1
ATOM 2293 N N . SER A 1 303 ? 10.605 -3.057 -15.833 1.00 86.50 303 SER A N 1
ATOM 2294 C CA . SER A 1 303 ? 11.194 -4.305 -15.344 1.00 86.50 303 SER A CA 1
ATOM 2295 C C . SER A 1 303 ? 10.889 -4.543 -13.864 1.00 86.50 303 SER A C 1
ATOM 2297 O O . SER A 1 303 ? 10.673 -3.614 -13.080 1.00 86.50 303 SER A O 1
ATOM 2299 N N . ASN A 1 304 ? 10.898 -5.817 -13.456 1.00 87.25 304 ASN A N 1
ATOM 2300 C CA . ASN A 1 304 ? 10.712 -6.197 -12.051 1.00 87.25 304 ASN A CA 1
ATOM 2301 C C . ASN A 1 304 ? 11.825 -5.630 -11.151 1.00 87.25 304 ASN A C 1
ATOM 2303 O O . ASN A 1 304 ? 11.556 -5.327 -9.991 1.00 87.25 304 ASN A O 1
ATOM 2307 N N . GLY A 1 305 ? 13.037 -5.447 -11.692 1.00 89.62 305 GLY A N 1
ATOM 2308 C CA . GLY A 1 305 ? 14.162 -4.791 -11.023 1.00 89.62 305 GLY A CA 1
ATOM 2309 C C . GLY A 1 305 ? 13.861 -3.340 -10.655 1.00 89.62 305 GLY A C 1
ATOM 2310 O O . GLY A 1 305 ? 14.021 -2.946 -9.501 1.00 89.62 305 GLY A O 1
ATOM 2311 N N . PHE A 1 306 ? 13.318 -2.562 -11.596 1.00 91.62 306 PHE A N 1
ATOM 2312 C CA . PHE A 1 306 ? 12.884 -1.186 -11.334 1.00 91.62 306 PHE A CA 1
ATOM 2313 C C . PHE A 1 306 ? 11.737 -1.118 -10.318 1.00 91.62 306 PHE A C 1
ATOM 2315 O O . PHE A 1 306 ? 11.761 -0.278 -9.418 1.00 91.62 306 PHE A O 1
ATOM 2322 N N . PHE A 1 307 ? 10.771 -2.039 -10.398 1.00 91.75 307 PHE A N 1
ATOM 2323 C CA . PHE A 1 307 ? 9.697 -2.131 -9.406 1.00 91.75 307 PHE A CA 1
ATOM 2324 C C . PHE A 1 307 ? 10.238 -2.467 -8.001 1.00 91.75 307 PHE A C 1
ATOM 2326 O O . PHE A 1 307 ? 9.846 -1.838 -7.018 1.00 91.75 307 PHE A O 1
ATOM 2333 N N . ALA A 1 308 ? 11.191 -3.402 -7.901 1.00 92.75 308 ALA A N 1
ATOM 2334 C CA . ALA A 1 308 ? 11.863 -3.757 -6.651 1.00 92.75 308 ALA A CA 1
ATOM 2335 C C . ALA A 1 308 ? 12.666 -2.583 -6.067 1.00 92.75 308 ALA A C 1
ATOM 2337 O O . ALA A 1 308 ? 12.503 -2.275 -4.889 1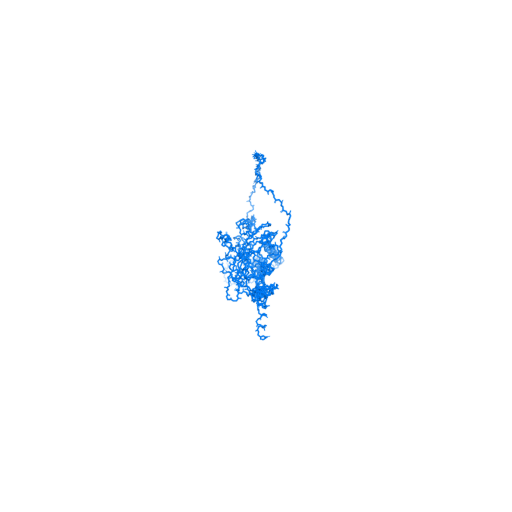.00 92.75 308 ALA A O 1
ATOM 2338 N N . ALA A 1 309 ? 13.457 -1.882 -6.885 1.00 92.25 309 ALA A N 1
ATOM 2339 C CA . ALA A 1 309 ? 14.208 -0.698 -6.468 1.00 92.25 309 ALA A CA 1
ATOM 2340 C C . ALA A 1 309 ? 13.286 0.441 -5.984 1.00 92.25 309 ALA A C 1
ATOM 2342 O O . ALA A 1 309 ? 13.591 1.115 -4.996 1.00 92.25 309 ALA A O 1
ATOM 2343 N N . GLY A 1 310 ? 12.128 0.626 -6.629 1.00 92.00 310 GLY A N 1
ATOM 2344 C CA . GL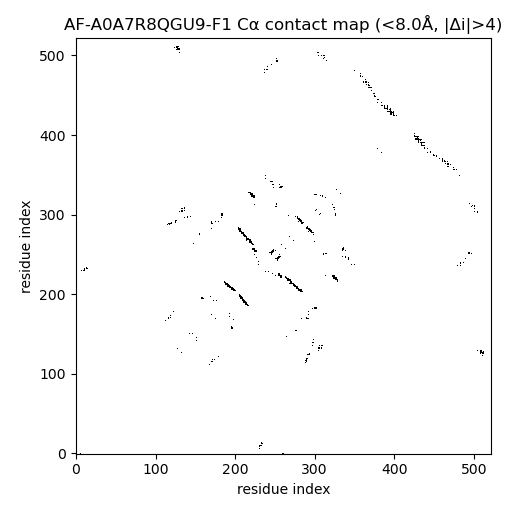Y A 1 310 ? 11.095 1.561 -6.182 1.00 92.00 310 GLY A CA 1
ATOM 2345 C C . GLY A 1 310 ? 10.503 1.198 -4.819 1.00 92.00 310 GLY A C 1
ATOM 2346 O O . GLY A 1 310 ? 10.375 2.071 -3.958 1.00 92.00 310 GLY A O 1
ATOM 2347 N N . LEU A 1 311 ? 10.200 -0.084 -4.588 1.00 93.62 311 LEU A N 1
ATOM 2348 C CA . LEU A 1 311 ? 9.689 -0.581 -3.305 1.00 93.62 311 LEU A CA 1
ATOM 2349 C C . LEU A 1 311 ? 10.739 -0.563 -2.182 1.00 93.62 311 LEU A C 1
ATOM 2351 O O . LEU A 1 311 ? 10.399 -0.269 -1.039 1.00 93.62 311 LEU A O 1
ATOM 2355 N N . ASP A 1 312 ? 12.008 -0.830 -2.485 1.00 92.06 312 ASP A N 1
ATOM 2356 C CA . ASP A 1 312 ? 13.114 -0.715 -1.528 1.00 92.06 312 ASP A CA 1
ATOM 2357 C C . ASP A 1 312 ? 13.332 0.750 -1.118 1.00 92.06 312 ASP A C 1
A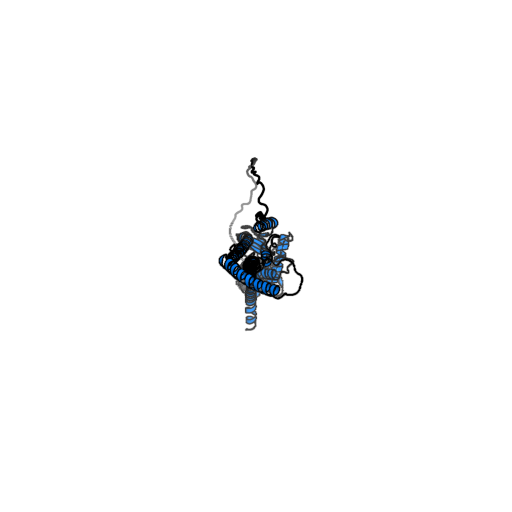TOM 2359 O O . ASP A 1 312 ? 13.414 1.075 0.067 1.00 92.06 312 ASP A O 1
ATOM 2363 N N . ASN A 1 313 ? 13.307 1.677 -2.085 1.00 89.25 313 ASN A N 1
ATOM 2364 C CA . ASN A 1 313 ? 13.352 3.110 -1.795 1.00 89.25 313 ASN A CA 1
ATOM 2365 C C . ASN A 1 313 ? 12.162 3.570 -0.930 1.00 89.25 313 ASN A C 1
ATOM 2367 O O . ASN A 1 313 ? 12.353 4.386 -0.028 1.00 89.25 313 ASN A O 1
ATOM 2371 N N . ALA A 1 314 ? 10.968 3.014 -1.166 1.00 89.56 314 ALA A N 1
ATOM 2372 C CA . ALA A 1 314 ? 9.777 3.257 -0.357 1.00 89.56 314 ALA A CA 1
ATOM 2373 C C . ALA A 1 314 ? 9.936 2.731 1.086 1.00 89.56 314 ALA A C 1
ATOM 2375 O O . ALA A 1 314 ? 9.751 3.487 2.038 1.00 89.56 314 ALA A O 1
ATOM 2376 N N . LEU A 1 315 ? 10.367 1.472 1.261 1.00 90.56 315 LEU A N 1
ATOM 2377 C CA . LEU A 1 315 ? 10.595 0.853 2.577 1.00 90.56 315 LEU A CA 1
ATOM 2378 C C . LEU A 1 315 ? 11.672 1.557 3.413 1.00 90.56 315 LEU A C 1
ATOM 2380 O O . LEU A 1 315 ? 11.592 1.548 4.640 1.00 90.56 315 LEU A O 1
ATOM 2384 N N . ARG A 1 316 ? 12.688 2.151 2.776 1.00 84.12 316 ARG A N 1
ATOM 2385 C CA . ARG A 1 316 ? 13.764 2.878 3.473 1.00 84.12 316 ARG A CA 1
ATOM 2386 C C . ARG A 1 316 ? 13.334 4.253 4.003 1.00 84.12 316 ARG A C 1
ATOM 2388 O O . ARG A 1 316 ? 14.104 4.856 4.744 1.00 84.12 316 ARG A O 1
ATOM 2395 N N . GLY A 1 317 ? 12.155 4.764 3.626 1.00 66.75 317 GLY A N 1
ATOM 2396 C CA . GLY A 1 317 ? 11.513 5.940 4.239 1.00 66.75 317 GLY A CA 1
ATOM 2397 C C . GLY A 1 317 ? 12.295 7.265 4.203 1.00 66.75 317 GLY A C 1
ATOM 2398 O O . GLY A 1 317 ? 11.941 8.191 4.925 1.00 66.75 317 GLY A O 1
ATOM 2399 N N . GLY A 1 318 ? 13.368 7.364 3.407 1.00 51.75 318 GLY A N 1
ATOM 2400 C CA . GLY A 1 318 ? 14.409 8.396 3.567 1.00 51.75 318 GLY A CA 1
ATOM 2401 C C . GLY A 1 318 ? 14.708 9.258 2.337 1.00 51.75 318 GLY A C 1
ATOM 2402 O O . GLY A 1 318 ? 15.732 9.937 2.302 1.00 51.75 318 GLY A O 1
ATOM 2403 N N . GLY A 1 319 ? 13.869 9.220 1.300 1.00 56.19 319 GLY A N 1
ATOM 2404 C CA . GLY A 1 319 ? 14.062 10.022 0.091 1.00 56.19 319 GLY A CA 1
ATOM 2405 C C . GLY A 1 319 ? 13.410 11.404 0.181 1.00 56.19 319 GLY A C 1
ATOM 2406 O O . GLY A 1 319 ? 12.197 11.498 0.320 1.00 56.19 319 GLY A O 1
ATOM 2407 N N . ALA A 1 320 ? 14.180 12.476 -0.045 1.00 63.28 320 ALA A N 1
ATOM 2408 C CA . ALA A 1 320 ? 13.613 13.783 -0.422 1.00 63.28 320 ALA A CA 1
ATOM 2409 C C . ALA A 1 320 ? 12.903 13.742 -1.796 1.00 63.28 320 ALA A C 1
ATOM 2411 O O . ALA A 1 320 ? 12.164 14.653 -2.158 1.00 63.28 320 ALA A O 1
ATOM 2412 N N . ILE A 1 321 ? 13.154 12.677 -2.563 1.00 77.00 321 ILE A N 1
ATOM 2413 C CA . ILE A 1 321 ? 12.576 12.389 -3.870 1.00 77.00 321 ILE A CA 1
ATOM 2414 C C . ILE A 1 321 ? 11.659 11.165 -3.715 1.00 77.00 321 ILE A C 1
ATOM 2416 O O . ILE A 1 321 ? 12.147 10.123 -3.265 1.00 77.00 321 ILE A O 1
ATOM 2420 N N . PRO A 1 322 ? 10.371 11.244 -4.093 1.00 87.06 322 PRO A N 1
ATOM 2421 C CA . PRO A 1 322 ? 9.439 10.136 -3.916 1.00 87.06 322 PRO A CA 1
ATOM 2422 C C . PRO A 1 322 ? 9.726 8.985 -4.889 1.00 87.06 322 PRO A C 1
ATOM 2424 O O . PRO A 1 322 ? 10.252 9.224 -5.977 1.00 87.06 322 PRO A O 1
ATOM 2427 N N . PRO A 1 323 ? 9.407 7.727 -4.547 1.00 91.25 323 PRO A N 1
ATOM 2428 C CA . PRO A 1 323 ? 9.470 6.626 -5.500 1.00 91.25 323 PRO A CA 1
ATOM 2429 C C . PRO A 1 323 ? 8.415 6.802 -6.608 1.00 91.25 323 PRO A C 1
ATOM 2431 O O . PRO A 1 323 ? 7.282 7.209 -6.342 1.00 91.25 323 PRO A O 1
ATOM 2434 N N . LEU A 1 324 ? 8.804 6.510 -7.851 1.00 92.31 324 LEU A N 1
ATOM 2435 C CA . LEU A 1 324 ? 7.998 6.696 -9.058 1.00 92.31 324 LEU A CA 1
ATOM 2436 C C . LEU A 1 324 ? 7.787 5.360 -9.765 1.00 92.31 324 LEU A C 1
ATOM 2438 O O . LEU A 1 324 ? 8.727 4.585 -9.919 1.00 92.31 324 LEU A O 1
ATOM 2442 N N . PHE A 1 325 ? 6.569 5.130 -10.245 1.00 93.12 325 PHE A N 1
ATOM 2443 C CA . PHE A 1 325 ? 6.175 3.878 -10.879 1.00 93.12 325 PHE A CA 1
ATOM 2444 C C . PHE A 1 325 ? 5.504 4.150 -12.224 1.00 93.12 325 PHE A C 1
ATOM 2446 O O . PHE A 1 325 ? 4.610 4.993 -12.318 1.00 93.12 325 PHE A O 1
ATOM 2453 N N . LEU A 1 326 ? 5.942 3.438 -13.263 1.00 92.50 326 LEU A N 1
ATOM 2454 C CA . LEU A 1 326 ? 5.282 3.421 -14.566 1.00 92.50 326 LEU A CA 1
ATOM 2455 C C . LEU A 1 326 ? 4.014 2.557 -14.470 1.00 92.50 326 LEU A C 1
ATOM 2457 O O . LEU A 1 326 ? 4.034 1.483 -13.873 1.00 92.50 326 LEU A O 1
ATOM 2461 N N . CYS A 1 327 ? 2.907 3.025 -15.039 1.00 92.19 327 CYS A N 1
ATOM 2462 C CA . CYS A 1 327 ? 1.605 2.358 -15.006 1.00 92.19 327 CYS A CA 1
ATOM 2463 C C . CYS A 1 327 ? 0.790 2.675 -16.269 1.00 92.19 327 CYS A C 1
ATOM 2465 O O . CYS A 1 327 ? 1.085 3.631 -16.990 1.00 92.19 327 CYS A O 1
ATOM 2467 N N . ARG A 1 328 ? -0.237 1.872 -16.558 1.00 91.69 328 ARG A N 1
ATOM 2468 C CA . ARG A 1 328 ? -1.150 2.083 -17.695 1.00 91.69 328 ARG A CA 1
ATOM 2469 C C . ARG A 1 328 ? -2.426 2.767 -17.223 1.00 91.69 328 ARG A C 1
ATOM 2471 O O . ARG A 1 328 ? -2.790 2.669 -16.052 1.00 91.69 328 ARG A O 1
ATOM 2478 N N . SER A 1 329 ? -3.176 3.367 -18.144 1.00 87.56 329 SER A N 1
ATOM 2479 C CA . SER A 1 329 ? -4.471 4.007 -17.857 1.00 87.56 329 SER A CA 1
ATOM 2480 C C . SER A 1 329 ? -5.437 3.144 -17.032 1.00 87.56 329 SER A C 1
ATOM 2482 O O . SER A 1 329 ? -6.036 3.656 -16.091 1.00 87.56 329 SER A O 1
ATOM 2484 N N . LYS A 1 330 ? -5.544 1.837 -17.311 1.00 86.12 330 LYS A N 1
ATOM 2485 C CA . LYS A 1 330 ? -6.401 0.912 -16.537 1.00 86.12 330 LYS A CA 1
ATOM 2486 C C . LYS A 1 330 ? -5.948 0.696 -15.087 1.00 86.12 330 LYS A C 1
ATOM 2488 O O . LYS A 1 330 ? -6.771 0.405 -14.228 1.00 86.12 330 LYS A O 1
ATOM 2493 N N . ASP A 1 331 ? -4.650 0.828 -14.814 1.00 88.50 331 ASP A N 1
ATOM 2494 C CA . ASP A 1 331 ? -4.097 0.620 -13.474 1.00 88.50 331 ASP A CA 1
ATOM 2495 C C . ASP A 1 331 ? -4.417 1.847 -12.576 1.00 88.50 331 ASP A C 1
ATOM 2497 O O . ASP A 1 331 ? -4.582 1.716 -11.365 1.00 88.50 331 ASP A O 1
ATOM 2501 N N . LEU A 1 332 ? -4.613 3.037 -13.171 1.00 86.81 332 LEU A N 1
ATOM 2502 C CA . LEU A 1 332 ? -4.953 4.279 -12.456 1.00 86.81 332 LEU A CA 1
ATOM 2503 C C . LEU A 1 332 ? -6.318 4.257 -11.760 1.00 86.81 332 LEU A C 1
ATOM 2505 O O . LEU A 1 332 ? -6.473 4.910 -10.726 1.00 86.81 332 LEU A O 1
ATOM 2509 N N . GLU A 1 333 ? -7.316 3.578 -12.329 1.00 85.38 333 GLU A N 1
ATOM 2510 C CA . GLU A 1 333 ? -8.645 3.459 -11.714 1.00 85.38 333 GLU A CA 1
ATOM 2511 C C . GLU A 1 333 ? -8.567 2.602 -10.447 1.00 85.38 333 GLU A C 1
ATOM 2513 O O . GLU A 1 333 ? -9.045 3.016 -9.390 1.00 85.38 333 GLU A O 1
ATOM 2518 N N . GLU A 1 334 ? -7.863 1.471 -10.528 1.00 86.69 334 GLU A N 1
ATOM 2519 C CA . GLU A 1 334 ? -7.622 0.554 -9.411 1.00 86.69 334 GLU A CA 1
ATOM 2520 C C . GLU A 1 334 ? -6.854 1.248 -8.272 1.00 86.69 334 GLU A C 1
ATOM 2522 O O . GLU A 1 334 ? -7.306 1.219 -7.123 1.00 86.69 334 GLU A O 1
ATOM 2527 N N . TYR A 1 335 ? -5.771 1.968 -8.597 1.00 88.56 335 TYR A N 1
ATOM 2528 C CA . TYR A 1 335 ? -5.007 2.795 -7.650 1.00 88.56 335 TYR A CA 1
ATOM 2529 C C . TYR A 1 335 ? -5.823 3.958 -7.070 1.00 88.56 335 TYR A C 1
ATOM 2531 O O . TYR A 1 335 ? -5.643 4.352 -5.920 1.00 88.56 335 TYR A O 1
ATOM 2539 N N . SER A 1 336 ? -6.736 4.542 -7.850 1.00 82.44 336 SER A N 1
ATOM 2540 C CA . SER A 1 336 ? -7.612 5.606 -7.350 1.00 82.44 336 SER A CA 1
ATOM 2541 C C . SER A 1 336 ? -8.678 5.062 -6.397 1.00 82.44 336 SER A C 1
ATOM 2543 O O . SER A 1 336 ? -9.107 5.795 -5.505 1.00 82.44 336 SER A O 1
ATOM 2545 N N . ALA A 1 337 ? -9.102 3.809 -6.573 1.00 86.75 337 ALA A N 1
ATOM 2546 C CA . ALA A 1 337 ? -10.144 3.153 -5.788 1.00 86.75 337 ALA A CA 1
ATOM 2547 C C . ALA A 1 337 ? -9.618 2.324 -4.600 1.00 86.75 337 ALA A C 1
ATOM 2549 O O . ALA A 1 337 ? -10.413 1.935 -3.744 1.00 86.75 337 ALA A O 1
ATOM 2550 N N . SER A 1 338 ? -8.322 2.001 -4.531 1.00 88.94 338 SER A N 1
ATOM 2551 C CA . SER A 1 338 ? -7.737 1.198 -3.441 1.00 88.94 338 SER A CA 1
ATOM 2552 C C . SER A 1 338 ? -7.853 1.899 -2.083 1.00 88.94 338 SER A C 1
ATOM 2554 O O . SER A 1 338 ? -8.378 1.306 -1.140 1.00 88.94 338 SER A O 1
ATOM 2556 N N . PHE A 1 339 ? -7.536 3.196 -2.030 1.00 87.69 339 PHE A N 1
ATOM 2557 C CA . PHE A 1 339 ? -7.702 4.041 -0.841 1.00 87.69 339 PHE A CA 1
ATOM 2558 C C . PHE A 1 339 ? -9.133 4.007 -0.269 1.00 87.69 339 PHE A C 1
ATOM 2560 O O . PHE A 1 339 ? -9.329 3.706 0.908 1.00 87.69 339 PHE A O 1
ATOM 2567 N N . GLU A 1 340 ? -10.149 4.257 -1.104 1.00 87.75 340 GLU A N 1
ATOM 2568 C CA . GLU A 1 340 ? -11.555 4.299 -0.665 1.00 87.75 340 GLU A CA 1
ATOM 2569 C C . GLU A 1 340 ? -12.057 2.907 -0.222 1.00 87.75 340 GLU A C 1
ATOM 2571 O O . GLU A 1 340 ? -12.834 2.801 0.727 1.00 87.75 340 GLU A O 1
ATOM 2576 N N . ARG A 1 341 ? -11.580 1.822 -0.858 1.00 90.62 341 ARG A N 1
ATOM 2577 C CA . ARG A 1 341 ? -11.875 0.438 -0.437 1.00 90.62 341 ARG A CA 1
ATOM 2578 C C . ARG A 1 341 ? -11.248 0.104 0.917 1.00 90.62 341 ARG A C 1
ATOM 2580 O O . ARG A 1 341 ? -11.922 -0.491 1.754 1.00 90.62 341 ARG A O 1
ATOM 2587 N N . CYS A 1 342 ? -9.999 0.511 1.147 1.00 92.69 342 CYS A N 1
ATOM 2588 C CA . CYS A 1 342 ? -9.316 0.331 2.428 1.00 92.69 342 CYS A CA 1
ATOM 2589 C C . CYS A 1 342 ? -10.029 1.103 3.555 1.00 92.69 342 CYS A C 1
ATOM 2591 O O . CYS A 1 342 ? -10.291 0.535 4.614 1.00 92.69 342 CYS A O 1
ATOM 2593 N N . LEU A 1 343 ? -10.451 2.352 3.302 1.00 91.12 343 LEU A N 1
ATOM 2594 C CA . LEU A 1 343 ? -11.280 3.121 4.242 1.00 91.12 343 LEU A CA 1
ATOM 2595 C C . LEU A 1 343 ? -12.615 2.439 4.564 1.00 91.12 343 LEU A C 1
ATOM 2597 O O . LEU A 1 343 ? -13.032 2.433 5.722 1.00 91.12 343 LEU A O 1
ATOM 2601 N N . ALA A 1 344 ? -13.294 1.889 3.555 1.00 90.50 344 ALA A N 1
ATOM 2602 C CA . ALA A 1 344 ? -14.580 1.224 3.740 1.00 90.50 344 ALA A CA 1
ATOM 2603 C C . ALA A 1 344 ? -14.453 -0.071 4.565 1.00 90.50 344 ALA A C 1
ATOM 2605 O O . ALA A 1 344 ? -15.263 -0.291 5.465 1.00 90.50 344 ALA A O 1
ATOM 2606 N N . ASP A 1 345 ? -13.427 -0.893 4.311 1.00 92.94 345 ASP A N 1
ATOM 2607 C CA . ASP A 1 345 ? -13.124 -2.093 5.110 1.00 92.94 345 ASP A CA 1
ATOM 2608 C C . ASP A 1 345 ? -12.765 -1.728 6.561 1.00 92.94 345 ASP A C 1
ATOM 2610 O O . ASP A 1 345 ? -13.324 -2.303 7.496 1.00 92.94 345 ASP A O 1
ATOM 2614 N N . LEU A 1 346 ? -11.921 -0.708 6.760 1.00 94.75 346 LEU A N 1
ATOM 2615 C CA . LEU A 1 346 ? -11.557 -0.191 8.083 1.00 94.75 346 LEU A CA 1
ATOM 2616 C C . LEU A 1 346 ? -12.774 0.271 8.889 1.00 94.75 346 LEU A C 1
ATOM 2618 O O . LEU A 1 346 ? -12.938 -0.117 10.047 1.00 94.75 346 LEU A O 1
ATOM 2622 N N . HIS A 1 347 ? -13.636 1.085 8.276 1.00 91.56 347 HIS A N 1
ATOM 2623 C CA . HIS A 1 347 ? -14.858 1.564 8.914 1.00 91.56 347 HIS A CA 1
ATOM 2624 C C . HIS A 1 347 ? -15.802 0.403 9.239 1.00 91.56 347 HIS A C 1
ATOM 2626 O O . HIS A 1 347 ? -16.237 0.278 10.381 1.00 91.56 347 HIS A O 1
ATOM 2632 N N . SER A 1 348 ? -16.030 -0.510 8.288 1.00 92.56 348 SER A N 1
ATOM 2633 C CA . SER A 1 348 ? -16.888 -1.682 8.495 1.00 92.56 348 SER A CA 1
ATOM 2634 C C . SER A 1 348 ? -16.394 -2.602 9.616 1.00 92.56 348 SER A C 1
ATOM 2636 O O . SER A 1 348 ? -17.215 -3.189 10.319 1.00 92.56 348 SER A O 1
ATOM 2638 N N . ARG A 1 349 ? -15.075 -2.763 9.785 1.00 94.31 349 ARG A N 1
ATOM 2639 C CA . ARG A 1 349 ? -14.488 -3.599 10.847 1.00 94.31 349 ARG A CA 1
ATOM 2640 C C . ARG A 1 349 ? -14.561 -2.944 12.215 1.00 94.31 349 ARG A C 1
ATOM 2642 O O . ARG A 1 349 ? -14.841 -3.629 13.194 1.00 94.31 349 ARG A O 1
ATOM 2649 N N . TYR A 1 350 ? -14.323 -1.639 12.279 1.00 94.56 350 TYR A N 1
ATOM 2650 C CA . TYR A 1 350 ? -14.445 -0.882 13.519 1.00 94.56 350 TYR A CA 1
ATOM 2651 C C . TYR A 1 350 ? -15.904 -0.842 14.001 1.00 94.56 350 TYR A C 1
ATOM 2653 O O . TYR A 1 350 ? -16.170 -1.131 15.163 1.00 94.56 350 TYR A O 1
ATOM 2661 N N . ASP A 1 351 ? -16.859 -0.588 13.102 1.00 92.25 351 ASP A N 1
ATOM 2662 C CA . ASP A 1 351 ? -18.289 -0.586 13.433 1.00 92.25 351 ASP A CA 1
ATOM 2663 C C . ASP A 1 351 ? -18.775 -1.972 13.893 1.00 92.25 351 ASP A C 1
ATOM 2665 O O . ASP A 1 351 ? -19.571 -2.068 14.830 1.00 92.25 351 ASP A O 1
ATOM 2669 N N . ALA A 1 352 ? -18.267 -3.056 13.291 1.00 92.81 352 ALA A N 1
ATOM 2670 C CA . ALA A 1 352 ? -18.534 -4.420 13.751 1.00 92.81 352 ALA A CA 1
ATOM 2671 C C . ALA A 1 352 ? -17.958 -4.681 15.157 1.00 92.81 352 ALA A C 1
ATOM 2673 O O . ALA A 1 352 ? -18.653 -5.224 16.013 1.00 92.81 352 ALA A O 1
ATOM 2674 N N . MET A 1 353 ? -16.725 -4.237 15.426 1.00 95.38 353 MET A N 1
ATOM 2675 C CA . MET A 1 353 ? -16.091 -4.341 16.745 1.00 95.38 353 MET A CA 1
ATOM 2676 C C . MET A 1 353 ? -16.880 -3.575 17.825 1.00 95.38 353 MET A C 1
ATOM 2678 O O . MET A 1 353 ? -17.140 -4.116 18.899 1.00 95.38 353 MET A O 1
ATOM 2682 N N . GLU A 1 354 ? -17.299 -2.337 17.545 1.00 93.38 354 GLU A N 1
ATOM 2683 C CA . GLU A 1 354 ? -18.143 -1.535 18.445 1.00 93.38 354 GLU A CA 1
ATOM 2684 C C . GLU A 1 354 ? -19.508 -2.198 18.692 1.00 93.38 354 GLU A C 1
ATOM 2686 O O . GLU A 1 354 ? -19.993 -2.222 19.826 1.00 93.38 354 GLU A O 1
ATOM 2691 N N . ALA A 1 355 ? -20.122 -2.785 17.657 1.00 92.69 355 ALA A N 1
ATOM 2692 C CA . ALA A 1 355 ? -21.379 -3.519 17.786 1.00 92.69 355 ALA A CA 1
ATOM 2693 C C . ALA A 1 355 ? -21.236 -4.765 18.681 1.00 92.69 355 ALA A C 1
ATOM 2695 O O . ALA A 1 355 ? -22.069 -4.967 19.570 1.00 92.69 355 ALA A O 1
ATOM 2696 N N . ASP A 1 356 ? -20.166 -5.547 18.510 1.00 93.44 356 ASP A N 1
ATOM 2697 C CA . ASP A 1 356 ? -19.854 -6.711 19.348 1.00 93.44 356 ASP A CA 1
ATOM 2698 C C . ASP A 1 356 ? -19.613 -6.306 20.813 1.00 93.44 356 ASP A C 1
ATOM 2700 O O . ASP A 1 356 ? -20.147 -6.927 21.735 1.00 93.44 356 ASP A O 1
ATOM 2704 N N . VAL A 1 357 ? -18.868 -5.219 21.056 1.00 92.69 357 VAL A N 1
ATOM 2705 C CA . VAL A 1 357 ? -18.637 -4.671 22.407 1.00 92.69 357 VAL A CA 1
ATOM 2706 C C . VAL A 1 357 ? -19.937 -4.165 23.042 1.00 92.69 357 VAL A C 1
ATOM 2708 O O . VAL A 1 357 ? -20.191 -4.419 24.224 1.00 92.69 357 VAL A O 1
ATOM 2711 N N . ALA A 1 358 ? -20.790 -3.477 22.279 1.00 90.62 358 ALA A N 1
ATOM 2712 C CA . ALA A 1 358 ? -22.083 -2.993 22.756 1.00 90.62 358 ALA A CA 1
ATOM 2713 C C . ALA A 1 358 ? -23.048 -4.145 23.093 1.00 90.62 358 ALA A C 1
ATOM 2715 O O . ALA A 1 358 ? -23.739 -4.091 24.116 1.00 90.62 358 ALA A O 1
ATOM 2716 N N . GLN A 1 359 ? -23.072 -5.201 22.274 1.00 92.38 359 GLN A N 1
ATOM 2717 C CA . GLN A 1 359 ? -23.879 -6.395 22.519 1.00 92.38 359 GLN A CA 1
ATOM 2718 C C . GLN A 1 359 ? -23.373 -7.167 23.748 1.00 92.38 359 GLN A C 1
ATOM 2720 O O . GLN A 1 359 ? -24.170 -7.453 24.642 1.00 92.38 359 GLN A O 1
ATOM 2725 N N . ALA A 1 360 ? -22.061 -7.395 23.875 1.00 89.81 360 ALA A N 1
ATOM 2726 C CA . ALA A 1 360 ? -21.474 -8.048 25.048 1.00 89.81 360 ALA A CA 1
ATOM 2727 C C . ALA A 1 360 ? -21.749 -7.272 26.352 1.00 89.81 360 ALA A C 1
ATOM 2729 O O . ALA A 1 360 ? -22.125 -7.860 27.367 1.00 89.81 360 ALA A O 1
ATOM 2730 N N . ARG A 1 361 ? -21.651 -5.933 26.335 1.00 90.19 361 ARG A N 1
ATOM 2731 C CA . ARG A 1 361 ? -22.035 -5.083 27.482 1.00 90.19 361 ARG A CA 1
ATOM 2732 C C . ARG A 1 361 ? -23.513 -5.213 27.849 1.00 90.19 361 ARG A C 1
ATOM 2734 O O . ARG A 1 361 ? -23.849 -5.212 29.032 1.00 90.19 361 ARG A O 1
ATOM 2741 N N . LYS A 1 362 ? -24.400 -5.323 26.857 1.00 89.19 362 LYS A N 1
ATOM 2742 C CA . LYS A 1 362 ? -25.843 -5.503 27.067 1.00 89.19 362 LYS A CA 1
ATOM 2743 C C . LYS A 1 362 ? -26.166 -6.875 27.665 1.00 89.19 362 LYS A C 1
ATOM 2745 O O . LYS A 1 362 ? -27.043 -6.959 28.522 1.00 89.19 362 LYS A O 1
ATOM 2750 N N . GLU A 1 363 ? -25.461 -7.920 27.243 1.00 89.81 363 GLU A N 1
ATOM 2751 C CA . GLU A 1 363 ? -25.586 -9.274 27.793 1.00 89.81 363 GLU A CA 1
ATOM 2752 C C . GLU A 1 363 ? -25.094 -9.325 29.245 1.00 89.81 363 GLU A C 1
ATOM 2754 O O . GLU A 1 363 ? -25.873 -9.675 30.130 1.00 89.81 363 GLU A O 1
ATOM 2759 N N . LEU A 1 364 ? -23.880 -8.832 29.521 1.00 86.06 364 LEU A N 1
ATOM 2760 C CA . LEU A 1 364 ? -23.331 -8.714 30.880 1.00 86.06 364 LEU A CA 1
ATOM 2761 C C . LEU A 1 364 ? -24.229 -7.877 31.809 1.00 86.06 364 LEU A C 1
ATOM 2763 O O . LEU A 1 364 ? -24.449 -8.245 32.960 1.00 86.06 364 LEU A O 1
ATOM 2767 N N . GLY A 1 365 ? -24.801 -6.773 31.316 1.00 81.19 365 GLY A N 1
ATOM 2768 C CA . GLY A 1 365 ? -25.776 -5.972 32.064 1.00 81.19 365 GLY A CA 1
ATOM 2769 C C . GLY A 1 365 ? -27.119 -6.681 32.301 1.00 81.19 365 GLY A C 1
ATOM 2770 O O . GLY A 1 365 ? -27.830 -6.341 33.246 1.00 81.19 365 GLY A O 1
ATOM 2771 N N . GLY A 1 366 ? -27.464 -7.669 31.472 1.00 80.38 366 GLY A N 1
ATOM 2772 C CA . GLY A 1 366 ? -28.631 -8.537 31.637 1.00 80.38 366 GLY A CA 1
ATOM 2773 C C . GLY A 1 366 ? -28.424 -9.682 32.637 1.00 80.38 366 GLY A C 1
ATOM 2774 O O . GLY A 1 366 ? -29.406 -10.153 33.212 1.00 80.38 366 GLY A O 1
ATOM 2775 N N . GLU A 1 367 ? -27.175 -10.100 32.872 1.00 76.50 367 GLU A N 1
ATOM 2776 C CA . GLU A 1 367 ? -26.805 -11.098 33.892 1.00 76.50 367 GLU A CA 1
ATOM 2777 C C . GLU A 1 367 ? -26.889 -10.551 35.328 1.00 76.50 367 GLU A C 1
ATOM 2779 O O . GLU A 1 367 ? -27.114 -11.313 36.271 1.00 76.50 367 GLU A O 1
ATOM 2784 N N . VAL A 1 368 ? -26.732 -9.235 35.510 1.00 79.00 368 VAL A N 1
ATOM 2785 C CA . VAL A 1 368 ? -26.817 -8.574 36.822 1.00 79.00 368 VAL A CA 1
ATOM 2786 C C . VAL A 1 368 ? -28.209 -8.763 37.434 1.00 79.00 368 VAL A C 1
ATOM 2788 O O . VAL A 1 368 ? -29.234 -8.547 36.778 1.00 79.00 368 VAL A O 1
ATOM 2791 N N . THR A 1 369 ? -28.281 -9.113 38.726 1.00 75.38 369 THR A N 1
ATOM 2792 C CA . THR A 1 369 ? -29.581 -9.270 39.394 1.00 75.38 369 THR A CA 1
ATOM 2793 C C . THR A 1 369 ? -30.393 -7.974 39.350 1.00 75.38 369 THR A C 1
ATOM 2795 O O . THR A 1 369 ? -29.868 -6.873 39.505 1.00 75.38 369 THR A O 1
ATOM 2798 N N . LYS A 1 370 ? -31.712 -8.076 39.144 1.00 78.50 370 LYS A N 1
ATOM 2799 C CA . LYS A 1 370 ? -32.591 -6.894 39.088 1.00 78.50 370 LYS A CA 1
ATOM 2800 C C . LYS A 1 370 ? -32.530 -6.113 40.405 1.00 78.50 370 LYS A C 1
ATOM 2802 O O . LYS A 1 370 ? -32.646 -6.712 41.474 1.00 78.50 370 LYS A O 1
ATOM 2807 N N . ALA A 1 371 ? -32.433 -4.784 40.307 1.00 75.88 371 ALA A N 1
ATOM 2808 C CA . ALA A 1 371 ? -32.310 -3.880 41.451 1.00 75.88 371 ALA A CA 1
ATOM 2809 C C . ALA A 1 371 ? -33.330 -4.197 42.578 1.00 75.88 371 ALA A C 1
ATOM 2811 O O . ALA A 1 371 ? -34.522 -4.381 42.285 1.00 75.88 371 ALA A O 1
ATOM 2812 N N . PRO A 1 372 ? -32.910 -4.254 43.861 1.00 77.75 372 PRO A N 1
ATOM 2813 C CA . PRO A 1 372 ? -33.785 -4.665 44.960 1.00 77.75 372 PRO A CA 1
ATOM 2814 C C . PRO A 1 372 ? -35.022 -3.768 45.116 1.00 77.75 372 PRO A C 1
ATOM 2816 O O . PRO A 1 372 ? -34.919 -2.561 45.351 1.00 77.75 372 PRO A O 1
ATOM 2819 N N . LYS A 1 373 ? -36.217 -4.369 45.036 1.00 70.56 373 LYS A N 1
ATOM 2820 C CA . LYS A 1 373 ? -37.514 -3.667 45.081 1.00 70.56 373 LYS A CA 1
ATOM 2821 C C . LYS A 1 373 ? -37.919 -3.226 46.495 1.00 70.56 373 LYS A C 1
ATOM 2823 O O . LYS A 1 373 ? -38.872 -3.749 47.069 1.00 70.56 373 LYS A O 1
ATOM 2828 N N . GLY A 1 374 ? -37.229 -2.214 47.017 1.00 68.56 374 GLY A N 1
ATOM 2829 C CA . GLY A 1 374 ? -37.548 -1.553 48.285 1.00 68.56 374 GLY A CA 1
ATOM 2830 C C . GLY A 1 374 ? -37.400 -2.438 49.532 1.00 68.56 374 GLY A C 1
ATOM 2831 O O . GLY A 1 374 ? -37.090 -3.626 49.467 1.00 68.56 374 GLY A O 1
ATOM 2832 N N . ILE A 1 375 ? -37.630 -1.844 50.704 1.00 72.12 375 ILE A N 1
ATOM 2833 C CA . ILE A 1 375 ? -37.675 -2.584 51.973 1.00 72.12 375 ILE A CA 1
ATOM 2834 C C . ILE A 1 375 ? -39.026 -3.307 52.058 1.00 72.12 375 ILE A C 1
ATOM 2836 O O . ILE A 1 375 ? -40.070 -2.668 51.892 1.00 72.12 375 ILE A O 1
ATOM 2840 N N . ARG A 1 376 ? -39.026 -4.615 52.359 1.00 70.00 376 ARG A N 1
ATOM 2841 C CA . ARG A 1 376 ? -40.256 -5.394 52.588 1.00 70.00 376 ARG A CA 1
ATOM 2842 C C . ARG A 1 376 ? -41.118 -4.728 53.669 1.00 70.00 376 ARG A C 1
ATOM 2844 O O . ARG A 1 376 ? -40.734 -4.666 54.834 1.00 70.00 376 ARG A O 1
ATOM 2851 N N . LYS A 1 377 ? -42.303 -4.244 53.286 1.00 57.97 377 LYS A N 1
ATOM 2852 C CA . LYS A 1 377 ? -43.296 -3.644 54.193 1.00 57.97 377 LYS A CA 1
ATOM 2853 C C . LYS A 1 377 ? -44.170 -4.729 54.836 1.00 57.97 377 LYS A C 1
ATOM 2855 O O . LYS A 1 377 ? -45.364 -4.801 54.573 1.00 57.97 377 LYS A O 1
ATOM 2860 N N . GLY A 1 378 ? -43.561 -5.572 55.665 1.00 65.25 378 GLY A N 1
ATOM 2861 C CA . GLY A 1 378 ? -44.252 -6.567 56.485 1.00 65.25 378 GLY A CA 1
ATOM 2862 C C . GLY A 1 378 ? -43.659 -6.581 57.889 1.00 65.25 378 GLY A C 1
ATOM 2863 O O . GLY A 1 378 ? -42.445 -6.668 58.033 1.00 65.25 378 GLY A O 1
ATOM 2864 N N . ILE A 1 379 ? -44.511 -6.453 58.904 1.00 70.50 379 ILE A N 1
ATOM 2865 C CA . ILE A 1 379 ? -44.163 -6.671 60.313 1.00 70.50 379 ILE A CA 1
ATOM 2866 C C . ILE A 1 379 ? -44.839 -7.983 60.700 1.00 70.50 379 ILE A C 1
ATOM 2868 O O . ILE A 1 379 ? -46.033 -8.144 60.430 1.00 70.50 379 ILE A O 1
ATOM 2872 N N . ASP A 1 380 ? -44.107 -8.912 61.310 1.00 83.19 380 ASP A N 1
ATOM 2873 C CA . ASP A 1 380 ? -44.696 -10.156 61.798 1.00 83.19 380 ASP A CA 1
ATOM 2874 C C . ASP A 1 380 ? -45.498 -9.871 63.075 1.00 83.19 380 ASP A C 1
ATOM 2876 O O . ASP A 1 380 ? -44.973 -9.816 64.190 1.00 83.19 380 ASP A O 1
ATOM 2880 N N . LEU A 1 381 ? -46.807 -9.690 62.894 1.00 78.06 381 LEU A N 1
ATOM 2881 C CA . LEU A 1 381 ? -47.761 -9.459 63.974 1.00 78.06 381 LEU A CA 1
ATOM 2882 C C . LEU A 1 381 ? -47.854 -10.639 64.957 1.00 78.06 381 LEU A C 1
ATOM 2884 O O . LEU A 1 381 ? -48.282 -10.426 66.090 1.00 78.06 381 LEU A O 1
ATOM 2888 N N . ALA A 1 382 ? -47.467 -11.860 64.572 1.00 77.88 382 ALA A N 1
ATOM 2889 C CA . ALA A 1 382 ? -47.426 -12.998 65.487 1.00 77.88 382 ALA A CA 1
ATOM 2890 C C . ALA A 1 382 ? -46.196 -12.926 66.403 1.00 77.88 382 ALA A C 1
ATOM 2892 O O . ALA A 1 382 ? -46.337 -13.110 67.612 1.00 77.88 382 ALA A O 1
ATOM 2893 N N . ALA A 1 383 ? -45.022 -12.586 65.863 1.00 75.06 383 ALA A N 1
ATOM 2894 C CA . ALA A 1 383 ? -43.823 -12.318 66.660 1.00 75.06 383 ALA A CA 1
ATOM 2895 C C . ALA A 1 383 ? -44.007 -11.100 67.585 1.00 75.06 383 ALA A C 1
ATOM 2897 O O . ALA A 1 383 ? -43.713 -11.184 68.775 1.00 75.06 383 ALA A O 1
ATOM 2898 N N . VAL A 1 384 ? -44.601 -10.006 67.089 1.00 78.25 384 VAL A N 1
ATOM 2899 C CA . VAL A 1 384 ? -44.914 -8.821 67.911 1.00 78.25 384 VAL A CA 1
ATOM 2900 C C . VAL A 1 384 ? -45.908 -9.152 69.034 1.00 78.25 384 VAL A C 1
ATOM 2902 O O . VAL A 1 384 ? -45.745 -8.669 70.153 1.00 78.25 384 VAL A O 1
ATOM 2905 N N . ARG A 1 385 ? -46.912 -10.008 68.786 1.00 73.88 385 ARG A N 1
ATOM 2906 C CA . ARG A 1 385 ? -47.835 -10.475 69.839 1.00 73.88 385 ARG A CA 1
ATOM 2907 C C . ARG A 1 385 ? -47.141 -11.339 70.895 1.00 73.88 385 ARG A C 1
ATOM 2909 O O . ARG A 1 385 ? -47.453 -11.154 72.067 1.00 73.88 385 ARG A O 1
ATOM 2916 N N . ARG A 1 386 ? -46.201 -12.215 70.510 1.00 79.56 386 ARG A N 1
ATOM 2917 C CA . ARG A 1 386 ? -45.397 -13.014 71.458 1.00 79.56 386 ARG A CA 1
ATOM 2918 C C . ARG A 1 386 ? -44.494 -12.136 72.322 1.00 79.56 386 ARG A C 1
ATOM 2920 O O . ARG A 1 386 ? -44.613 -12.180 73.541 1.00 79.56 386 ARG A O 1
ATOM 2927 N N . ALA A 1 387 ? -43.722 -11.238 71.707 1.00 74.62 387 ALA A N 1
ATOM 2928 C CA . ALA A 1 387 ? -42.886 -10.279 72.434 1.00 74.62 387 ALA A CA 1
ATOM 2929 C C . ALA A 1 387 ? -43.710 -9.392 73.388 1.00 74.62 387 ALA A C 1
ATOM 2931 O O . ALA A 1 387 ? -43.266 -9.060 74.486 1.00 74.62 387 ALA A O 1
ATOM 2932 N N . ARG A 1 388 ? -44.947 -9.039 73.006 1.00 76.00 388 ARG A N 1
ATOM 2933 C CA . ARG A 1 388 ? -45.880 -8.308 73.871 1.00 76.00 388 ARG A CA 1
ATOM 2934 C C . ARG A 1 388 ? -46.379 -9.146 75.057 1.00 76.00 388 ARG A C 1
ATOM 2936 O O . ARG A 1 388 ? -46.512 -8.582 76.139 1.00 76.00 388 ARG A O 1
ATOM 2943 N N . SER A 1 389 ? -46.672 -10.440 74.889 1.00 74.12 389 SER A N 1
ATOM 2944 C CA . SER A 1 389 ? -47.067 -11.315 76.009 1.00 74.12 389 SER A CA 1
ATOM 2945 C C . SER A 1 389 ? -45.898 -11.645 76.938 1.00 74.12 389 SER A C 1
ATOM 2947 O O . SER A 1 389 ? -46.063 -11.583 78.151 1.00 74.12 389 SER A O 1
ATOM 2949 N N . GLU A 1 390 ? -44.713 -11.900 76.382 1.00 79.12 390 GLU A N 1
ATOM 2950 C CA . GLU A 1 390 ? -43.477 -12.152 77.134 1.00 79.12 390 GLU A CA 1
ATOM 2951 C C . GLU A 1 390 ? -43.087 -10.909 77.952 1.00 79.12 390 GLU A C 1
ATOM 2953 O O . GLU A 1 390 ? -42.920 -10.986 79.167 1.00 79.12 390 GLU A O 1
ATOM 2958 N N . GLY A 1 391 ? -43.082 -9.725 77.326 1.00 74.00 391 GLY A N 1
ATOM 2959 C CA . GLY A 1 391 ? -42.857 -8.455 78.022 1.00 74.00 391 GLY A CA 1
ATOM 2960 C C . GLY A 1 391 ? -43.961 -8.078 79.021 1.00 74.00 391 GLY A C 1
ATOM 2961 O O . GLY A 1 391 ? -43.706 -7.306 79.942 1.00 74.00 391 GLY A O 1
ATOM 2962 N N . PHE A 1 392 ? -45.182 -8.611 78.881 1.00 74.94 392 PHE A N 1
ATOM 2963 C CA . PHE A 1 392 ? -46.227 -8.450 79.897 1.00 74.94 392 PHE A CA 1
ATOM 2964 C C . PHE A 1 392 ? -45.936 -9.307 81.133 1.00 74.94 392 PHE A C 1
ATOM 2966 O O . PHE A 1 392 ? -46.008 -8.791 82.244 1.00 74.94 392 PHE A O 1
ATOM 2973 N N . GLN A 1 393 ? -45.575 -10.582 80.944 1.00 76.00 393 GLN A N 1
ATOM 2974 C CA . GLN A 1 393 ? -45.213 -11.490 82.037 1.00 76.00 393 GLN A CA 1
ATOM 2975 C C . GLN A 1 393 ? -43.982 -10.985 82.794 1.00 76.00 393 GLN A C 1
ATOM 2977 O O . GLN A 1 393 ? -44.065 -10.789 84.004 1.00 76.00 393 GLN A O 1
ATOM 2982 N N . GLN A 1 394 ? -42.906 -10.636 82.082 1.00 76.44 394 GLN A N 1
ATOM 2983 C CA . GLN A 1 394 ? -41.692 -10.084 82.690 1.00 76.44 394 GLN A CA 1
ATOM 2984 C C . GLN A 1 394 ? -41.979 -8.806 83.501 1.00 76.44 394 GLN A C 1
ATOM 2986 O O . GLN A 1 394 ? -41.488 -8.654 84.614 1.00 76.44 394 GLN A O 1
ATOM 2991 N N . GLY A 1 395 ? -42.820 -7.899 82.987 1.00 69.56 395 GLY A N 1
ATOM 2992 C CA . GLY A 1 395 ? -43.201 -6.687 83.719 1.00 69.56 395 GLY A CA 1
ATOM 2993 C C . GLY A 1 395 ? -44.119 -6.929 84.927 1.00 69.56 395 GLY A C 1
ATOM 2994 O O . GLY A 1 395 ? -44.149 -6.089 85.825 1.00 69.56 395 GLY A O 1
ATOM 2995 N N . MET A 1 396 ? -44.849 -8.052 84.976 1.00 71.94 396 MET A N 1
ATOM 2996 C CA . MET A 1 396 ? -45.575 -8.468 86.182 1.00 71.94 396 MET A CA 1
ATOM 2997 C C . MET A 1 396 ? -44.640 -9.097 87.220 1.00 71.94 396 MET A C 1
ATOM 2999 O O . MET A 1 396 ? -44.801 -8.825 88.404 1.00 71.94 396 MET A O 1
ATOM 3003 N N . GLU A 1 397 ? -43.651 -9.885 86.794 1.00 73.88 397 GLU A N 1
ATOM 3004 C CA . GLU A 1 397 ? -42.635 -10.472 87.680 1.00 73.88 397 GLU A CA 1
ATOM 3005 C C . GLU A 1 397 ? -41.751 -9.379 88.305 1.00 73.88 397 GLU A C 1
ATOM 3007 O O . GLU A 1 397 ? -41.687 -9.260 89.528 1.00 73.88 397 GLU A O 1
ATOM 3012 N N . GLU A 1 398 ? -41.157 -8.500 87.490 1.00 69.38 398 GLU A N 1
ATOM 3013 C CA . GLU A 1 398 ? -40.359 -7.354 87.962 1.00 69.38 398 GLU A CA 1
ATOM 3014 C C . GLU A 1 398 ? -41.194 -6.384 88.824 1.00 69.38 398 GLU A C 1
ATOM 3016 O O . GLU A 1 398 ? -40.706 -5.856 89.826 1.00 69.38 398 GLU A O 1
ATOM 3021 N N . GLY A 1 399 ? -42.474 -6.188 88.487 1.00 59.25 399 GLY A N 1
ATOM 3022 C CA . GLY A 1 399 ? -43.404 -5.381 89.280 1.00 59.25 399 GLY A CA 1
ATOM 3023 C C . GLY A 1 399 ? -43.817 -6.020 90.614 1.00 59.25 399 GLY A C 1
ATOM 3024 O O . GLY A 1 399 ? -44.089 -5.288 91.564 1.00 59.25 399 GLY A O 1
ATOM 3025 N N . GLY A 1 400 ? -43.818 -7.354 90.708 1.00 57.25 400 GLY A N 1
ATOM 3026 C CA . GLY A 1 400 ? -44.027 -8.101 91.952 1.00 57.25 400 GLY A CA 1
ATOM 3027 C C . GLY A 1 400 ? -42.830 -7.994 92.901 1.00 57.25 400 GLY A C 1
ATOM 3028 O O . GLY A 1 400 ? -43.000 -7.694 94.081 1.00 57.25 400 GLY A O 1
ATOM 3029 N N . TYR A 1 401 ? -41.604 -8.099 92.377 1.00 55.84 401 TYR A N 1
ATOM 3030 C CA . TYR A 1 401 ? -40.399 -7.822 93.170 1.00 55.84 401 TYR A CA 1
ATOM 3031 C C . TYR A 1 401 ? -40.338 -6.365 93.658 1.00 55.84 401 TYR A C 1
ATOM 3033 O O . TYR A 1 401 ? -39.846 -6.102 94.754 1.00 55.84 401 TYR A O 1
ATOM 3041 N N . ALA A 1 402 ? -40.878 -5.411 92.890 1.00 50.19 402 ALA A N 1
ATOM 3042 C CA . ALA A 1 402 ? -40.996 -4.022 93.327 1.00 50.19 402 ALA A CA 1
ATOM 3043 C C . ALA A 1 402 ? -42.056 -3.817 94.431 1.00 50.19 402 ALA A C 1
ATOM 3045 O O . ALA A 1 402 ? -41.847 -2.964 95.296 1.00 50.19 402 ALA A O 1
ATOM 3046 N N . SER A 1 403 ? -43.154 -4.589 94.457 1.00 49.12 403 SER A N 1
ATOM 3047 C CA . SER A 1 403 ? -44.078 -4.580 95.604 1.00 49.12 403 SER A CA 1
ATOM 3048 C C . SER A 1 403 ? -43.480 -5.264 96.833 1.00 49.12 403 SER A C 1
ATOM 3050 O O . SER A 1 403 ? -43.634 -4.732 97.926 1.00 49.12 403 SER A O 1
ATOM 3052 N N . ASP A 1 404 ? -42.720 -6.352 96.669 1.00 47.75 404 ASP A N 1
ATOM 3053 C CA . ASP A 1 404 ? -42.016 -7.008 97.783 1.00 47.75 404 ASP A CA 1
ATOM 3054 C C . ASP A 1 404 ? -40.886 -6.139 98.362 1.00 47.75 404 ASP A C 1
ATOM 3056 O O . ASP A 1 404 ? -40.618 -6.169 99.562 1.00 47.75 404 ASP A O 1
ATOM 3060 N N . ALA A 1 405 ? -40.242 -5.302 97.544 1.00 46.12 405 ALA A N 1
ATOM 3061 C CA . ALA A 1 405 ? -39.285 -4.305 98.023 1.00 46.12 405 ALA A CA 1
ATOM 3062 C C . ALA A 1 405 ? -39.959 -3.130 98.761 1.00 46.12 405 ALA A C 1
ATOM 3064 O O . ALA A 1 405 ? -39.340 -2.530 99.637 1.00 46.12 405 ALA A O 1
ATOM 3065 N N . LEU A 1 406 ? -41.216 -2.805 98.431 1.00 45.03 406 LEU A N 1
ATOM 3066 C CA . LEU A 1 406 ? -42.010 -1.777 99.115 1.00 45.03 406 LEU A CA 1
ATOM 3067 C C . LEU A 1 406 ? -42.660 -2.292 100.407 1.00 45.03 406 LEU A C 1
ATOM 3069 O O . LEU A 1 406 ? -42.717 -1.542 101.378 1.00 45.03 406 LEU A O 1
ATOM 3073 N N . SER A 1 407 ? -43.082 -3.558 100.457 1.00 45.50 407 SER A N 1
ATOM 3074 C CA . SER A 1 407 ? -43.610 -4.192 101.674 1.00 45.50 407 SER A CA 1
ATOM 3075 C C . SER A 1 407 ? -42.514 -4.501 102.701 1.00 45.50 407 SER A C 1
ATOM 3077 O O . SER A 1 407 ? -42.768 -4.425 103.899 1.00 45.50 407 SER A O 1
ATOM 3079 N N . ASN A 1 408 ? -41.273 -4.746 102.258 1.00 42.59 408 ASN A N 1
ATOM 3080 C CA . ASN A 1 408 ? -40.101 -4.847 103.138 1.00 42.59 408 ASN A CA 1
ATOM 3081 C C . ASN A 1 408 ? -39.446 -3.490 103.475 1.00 42.59 408 ASN A C 1
ATOM 3083 O O . ASN A 1 408 ? -38.490 -3.458 104.252 1.00 42.59 408 ASN A O 1
ATOM 3087 N N . LEU A 1 409 ? -39.947 -2.357 102.961 1.00 39.97 409 LEU A N 1
ATOM 3088 C CA . LEU A 1 409 ? -39.496 -1.021 103.376 1.00 39.97 409 LEU A CA 1
ATOM 3089 C C . LEU A 1 409 ? -40.246 -0.538 104.634 1.00 39.97 409 LEU A C 1
ATOM 3091 O O . LEU A 1 409 ? -40.734 0.594 104.701 1.00 39.97 409 LEU A O 1
ATOM 3095 N N . GLU A 1 410 ? -40.345 -1.402 105.647 1.00 42.66 410 GLU A N 1
ATOM 3096 C CA . GLU A 1 410 ? -41.043 -1.136 106.909 1.00 42.66 410 GLU A CA 1
ATOM 3097 C C . GLU A 1 410 ? -40.225 -0.166 107.786 1.00 42.66 410 GLU A C 1
ATOM 3099 O O . GLU A 1 410 ? -39.576 -0.539 108.763 1.00 42.66 410 GLU A O 1
ATOM 3104 N N . GLY A 1 411 ? -40.188 1.110 107.384 1.00 43.00 411 GLY A N 1
ATOM 3105 C CA . GLY A 1 411 ? -39.201 2.032 107.937 1.00 43.00 411 GLY A CA 1
ATOM 3106 C C . GLY A 1 411 ? -39.254 3.496 107.504 1.00 43.00 411 GLY A C 1
ATOM 3107 O O . GLY A 1 411 ? -38.182 4.074 107.364 1.00 43.00 411 GLY A O 1
ATOM 3108 N N . THR A 1 412 ? -40.429 4.126 107.312 1.00 38.28 412 THR A N 1
ATOM 3109 C CA . THR A 1 412 ? -40.729 5.503 107.817 1.00 38.28 412 THR A CA 1
ATOM 3110 C C . THR A 1 412 ? -42.117 6.060 107.424 1.00 38.28 412 THR A C 1
ATOM 3112 O O . THR A 1 412 ? -42.589 5.928 106.303 1.00 38.28 412 THR A O 1
ATOM 3115 N N . THR A 1 413 ? -42.741 6.786 108.365 1.00 35.84 413 THR A N 1
ATOM 3116 C CA . THR A 1 413 ? -43.773 7.838 108.154 1.00 35.84 413 THR A CA 1
ATOM 3117 C C . THR A 1 413 ? -45.095 7.511 107.424 1.00 35.84 413 THR A C 1
ATOM 3119 O O . THR A 1 413 ? -45.420 8.063 106.381 1.00 35.84 413 THR A O 1
ATOM 3122 N N . ARG A 1 414 ? -45.963 6.761 108.113 1.00 42.84 414 ARG A N 1
ATOM 3123 C CA . ARG A 1 414 ? -47.313 7.201 108.555 1.00 42.84 414 ARG A CA 1
ATOM 3124 C C . ARG A 1 414 ? -48.118 8.185 107.661 1.00 42.84 414 ARG A C 1
ATOM 3126 O O . ARG A 1 414 ? -48.534 9.232 108.152 1.00 42.84 414 ARG A O 1
ATOM 3133 N N . THR A 1 415 ? -48.494 7.788 106.442 1.00 39.25 415 THR A N 1
ATOM 3134 C CA . THR A 1 415 ? -49.710 8.309 105.769 1.00 39.25 415 THR A CA 1
ATOM 3135 C C . THR A 1 415 ? -50.289 7.298 104.773 1.00 39.25 415 THR A C 1
ATOM 3137 O O . THR A 1 415 ? -49.631 6.963 103.800 1.00 39.25 415 THR A O 1
ATOM 3140 N N . GLY A 1 416 ? -51.528 6.848 105.013 1.00 37.19 416 GLY A N 1
ATOM 3141 C CA . GLY A 1 416 ? -52.445 6.235 104.036 1.00 37.19 416 GLY A CA 1
ATOM 3142 C C . GLY A 1 416 ? -51.889 5.234 103.011 1.00 37.19 416 GLY A C 1
ATOM 3143 O O . GLY A 1 416 ? -51.819 5.563 101.830 1.00 37.19 416 GLY A O 1
ATOM 3144 N N . VAL A 1 417 ? -51.635 3.984 103.417 1.00 38.09 417 VAL A N 1
ATOM 3145 C CA . VAL A 1 417 ? -51.514 2.872 102.454 1.00 38.09 417 VAL A CA 1
ATOM 3146 C C . VAL A 1 417 ? -52.896 2.588 101.859 1.00 38.09 417 VAL A C 1
ATOM 3148 O O . VAL A 1 417 ? -53.827 2.224 102.576 1.00 38.09 417 VAL A O 1
ATOM 3151 N N . ILE A 1 418 ? -53.038 2.776 100.546 1.00 39.50 418 ILE A N 1
ATOM 3152 C CA . ILE A 1 418 ? -54.246 2.429 99.789 1.00 39.50 418 ILE A CA 1
ATOM 3153 C C . ILE A 1 418 ? -54.108 0.959 99.344 1.00 39.50 418 ILE A C 1
ATOM 3155 O O . ILE A 1 418 ? -53.249 0.691 98.503 1.00 39.50 418 ILE A O 1
ATOM 3159 N N . PRO A 1 419 ? -54.956 0.012 99.805 1.00 41.78 419 PRO A N 1
ATOM 3160 C CA . PRO A 1 419 ? -54.816 -1.422 99.481 1.00 41.78 419 PRO A CA 1
ATOM 3161 C C . PRO A 1 419 ? -54.963 -1.763 97.986 1.00 41.78 419 PRO A C 1
ATOM 3163 O O . PRO A 1 419 ? -54.693 -2.876 97.553 1.00 41.78 419 PRO A O 1
ATOM 3166 N N . TRP A 1 420 ? -55.418 -0.797 97.187 1.00 39.44 420 TRP A N 1
ATOM 3167 C CA . TRP A 1 420 ? -55.552 -0.897 95.735 1.00 39.44 420 TRP A CA 1
ATOM 3168 C C . TRP A 1 420 ? -54.256 -0.620 94.956 1.00 39.44 420 TRP A C 1
ATOM 3170 O O . TRP A 1 420 ? -54.256 -0.791 93.741 1.00 39.44 420 TRP A O 1
ATOM 3180 N N . LEU A 1 421 ? -53.163 -0.178 95.594 1.00 38.28 421 LEU A N 1
ATOM 3181 C CA . LEU A 1 421 ? -51.903 0.069 94.878 1.00 38.28 421 LEU A CA 1
ATOM 3182 C C . LEU A 1 421 ? -51.070 -1.204 94.665 1.00 38.28 421 LEU A C 1
ATOM 3184 O O . LEU A 1 421 ? -50.540 -1.381 93.572 1.00 38.28 421 LEU A O 1
ATOM 3188 N N . GLU A 1 422 ? -51.015 -2.110 95.645 1.00 44.19 422 GLU A N 1
ATOM 3189 C CA . GLU A 1 422 ? -50.163 -3.317 95.612 1.00 44.19 422 GLU A CA 1
ATOM 3190 C C . GLU A 1 422 ? -50.554 -4.315 94.508 1.00 44.19 422 GLU A C 1
ATOM 3192 O O . GLU A 1 422 ? -49.700 -4.992 93.941 1.00 44.19 422 GLU A O 1
ATOM 3197 N N . THR A 1 423 ? -51.836 -4.371 94.139 1.00 49.72 423 THR A N 1
ATOM 3198 C CA . THR A 1 423 ? -52.336 -5.213 93.035 1.00 49.72 423 THR A CA 1
ATOM 3199 C C . THR A 1 423 ? -52.251 -4.541 91.662 1.00 49.72 423 THR A C 1
ATOM 3201 O O . THR A 1 423 ? -52.365 -5.215 90.637 1.00 49.72 423 THR A O 1
ATOM 3204 N N . VAL A 1 424 ? -52.032 -3.223 91.608 1.00 52.41 424 VAL A N 1
ATOM 3205 C CA . VAL A 1 424 ? -52.008 -2.447 90.357 1.00 52.41 424 VAL A CA 1
ATOM 3206 C C . VAL A 1 424 ? -50.579 -2.216 89.857 1.00 52.41 424 VAL A C 1
ATOM 3208 O O . VAL A 1 424 ? -50.375 -2.161 88.643 1.00 52.41 424 VAL A O 1
ATOM 3211 N N . THR A 1 425 ? -49.570 -2.160 90.734 1.00 59.50 425 THR A N 1
ATOM 3212 C CA . THR A 1 425 ? -48.155 -2.014 90.340 1.00 59.50 425 THR A CA 1
ATOM 3213 C C . THR A 1 425 ? -47.649 -3.110 89.388 1.00 59.50 425 THR A C 1
ATOM 3215 O O . THR A 1 425 ? -47.100 -2.733 88.348 1.00 59.50 425 THR A O 1
ATOM 3218 N N . PRO A 1 426 ? -47.877 -4.424 89.617 1.00 59.53 426 PRO A N 1
ATOM 3219 C CA . PRO A 1 426 ? -47.446 -5.469 88.681 1.00 59.53 426 PRO A CA 1
ATOM 3220 C C . PRO A 1 426 ? -48.136 -5.356 87.317 1.00 59.53 426 PRO A C 1
ATOM 3222 O O . PRO A 1 426 ? -47.506 -5.495 86.271 1.00 59.53 426 PRO A O 1
ATOM 3225 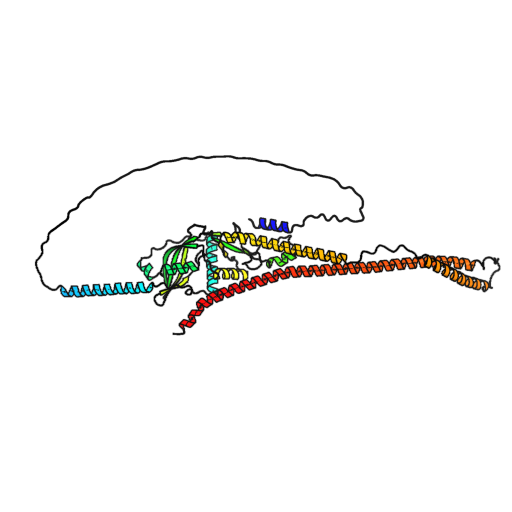N N . PHE A 1 427 ? -49.429 -5.020 87.308 1.00 66.50 427 PHE A N 1
ATOM 3226 C CA . PHE A 1 427 ? -50.210 -4.863 86.081 1.00 66.50 427 PHE A CA 1
ATOM 3227 C C . PHE A 1 427 ? -49.774 -3.637 85.257 1.00 66.50 427 PHE A C 1
ATOM 3229 O O . PHE A 1 427 ? -49.680 -3.705 84.028 1.00 66.50 427 PHE A O 1
ATOM 3236 N N . VAL A 1 428 ? -49.456 -2.519 85.919 1.00 69.50 428 VAL A N 1
ATOM 3237 C CA . VAL A 1 428 ? -48.896 -1.321 85.272 1.00 69.50 428 VAL A CA 1
ATOM 3238 C C . VAL A 1 428 ? -47.472 -1.585 84.767 1.00 69.50 428 VAL A C 1
ATOM 3240 O O . VAL A 1 428 ? -47.161 -1.194 83.641 1.00 69.50 428 VAL A O 1
ATOM 3243 N N . GLY A 1 429 ? -46.644 -2.313 85.526 1.00 63.47 429 GLY A N 1
ATOM 3244 C CA . GLY A 1 429 ? -45.331 -2.800 85.086 1.00 63.47 429 GLY A CA 1
ATOM 3245 C C . GLY A 1 429 ? -45.430 -3.639 83.809 1.00 63.47 429 GLY A C 1
ATOM 3246 O O . GLY A 1 429 ? -44.818 -3.300 82.792 1.00 63.47 429 GLY A O 1
ATOM 3247 N N . GLY A 1 430 ? -46.309 -4.646 83.805 1.00 63.75 430 GLY A N 1
ATOM 3248 C CA . GLY A 1 430 ? -46.638 -5.462 82.633 1.00 63.75 430 GLY A CA 1
ATOM 3249 C C . GLY A 1 430 ? -47.129 -4.637 81.437 1.00 63.75 430 GLY A C 1
ATOM 3250 O O . GLY A 1 430 ? -46.716 -4.874 80.300 1.00 63.75 430 GLY A O 1
ATOM 3251 N N . LEU A 1 431 ? -47.962 -3.613 81.649 1.00 71.19 431 LEU A N 1
ATOM 3252 C CA . LEU A 1 431 ? -48.420 -2.709 80.581 1.00 71.19 431 LEU A CA 1
ATOM 3253 C C . LEU A 1 431 ? -47.307 -1.817 80.004 1.00 71.19 431 LEU A C 1
ATOM 3255 O O . LEU A 1 431 ? -47.328 -1.515 78.806 1.00 71.19 431 LEU A O 1
ATOM 3259 N N . VAL A 1 432 ? -46.339 -1.393 80.819 1.00 74.69 432 VAL A N 1
ATOM 3260 C CA . VAL A 1 432 ? -45.188 -0.596 80.365 1.00 74.69 432 VAL A CA 1
ATOM 3261 C C . VAL A 1 432 ? -44.183 -1.476 79.619 1.00 74.69 432 VAL A C 1
ATOM 3263 O O . VAL A 1 432 ? -43.797 -1.131 78.498 1.00 74.69 432 VAL A O 1
ATOM 3266 N N . HIS A 1 433 ? -43.814 -2.632 80.177 1.00 73.75 433 HIS A N 1
ATOM 3267 C CA . HIS A 1 433 ? -42.860 -3.555 79.555 1.00 73.75 433 HIS A CA 1
ATOM 3268 C C . HIS A 1 433 ? -43.424 -4.199 78.287 1.00 73.75 433 HIS A C 1
ATOM 3270 O O . HIS A 1 433 ? -42.723 -4.230 77.279 1.00 73.75 433 HIS A O 1
ATOM 3276 N N . SER A 1 434 ? -44.705 -4.578 78.244 1.00 70.62 434 SER A N 1
ATOM 3277 C CA . SER A 1 434 ? -45.323 -5.084 77.007 1.00 70.62 434 SER A CA 1
ATOM 3278 C C . SER A 1 434 ? -45.350 -4.048 75.874 1.00 70.62 434 SER A C 1
ATOM 3280 O O . SER A 1 434 ? -45.029 -4.388 74.735 1.00 70.62 434 SER A O 1
ATOM 3282 N N . LYS A 1 435 ? -45.637 -2.766 76.162 1.00 72.12 435 LYS A N 1
ATOM 3283 C CA . LYS A 1 435 ? -45.533 -1.673 75.170 1.00 72.12 435 LYS A CA 1
ATOM 3284 C C . LYS A 1 435 ? -44.091 -1.372 74.758 1.00 72.12 435 LYS A C 1
ATOM 3286 O O . LYS A 1 435 ? -43.868 -0.912 73.636 1.00 72.12 435 LYS A O 1
ATOM 3291 N N . LYS A 1 436 ? -43.118 -1.583 75.648 1.00 79.06 436 LYS A N 1
ATOM 3292 C CA . LYS A 1 436 ? -41.689 -1.422 75.352 1.00 79.06 436 LYS A CA 1
ATOM 3293 C C . LYS A 1 436 ? -41.190 -2.562 74.457 1.00 79.06 436 LYS A C 1
ATOM 3295 O O . LYS A 1 436 ? -40.643 -2.277 73.397 1.00 79.06 436 LYS A O 1
ATOM 3300 N N . ALA A 1 437 ? -41.493 -3.813 74.804 1.00 74.75 437 ALA A N 1
ATOM 3301 C CA . ALA A 1 437 ? -41.183 -5.004 74.016 1.00 74.75 437 ALA A CA 1
ATOM 3302 C C . ALA A 1 437 ? -41.848 -4.979 72.626 1.00 74.75 437 ALA A C 1
ATOM 3304 O O . ALA A 1 437 ? -41.184 -5.248 71.629 1.00 74.75 437 ALA A O 1
ATOM 3305 N N . GLU A 1 438 ? -43.115 -4.556 72.525 1.00 75.00 438 GLU A N 1
ATOM 3306 C CA . GLU A 1 438 ? -43.805 -4.341 71.241 1.00 75.00 438 GLU A CA 1
ATOM 3307 C C . GLU A 1 438 ? -43.061 -3.322 70.355 1.00 75.00 438 GLU A C 1
ATOM 3309 O O . GLU A 1 438 ? -42.825 -3.573 69.170 1.00 75.00 438 GLU A O 1
ATOM 3314 N N . LYS A 1 439 ? -42.626 -2.186 70.922 1.00 79.12 439 LYS A N 1
ATOM 3315 C CA . LYS A 1 439 ? -41.845 -1.172 70.191 1.00 79.12 439 LYS A CA 1
ATOM 3316 C C . LYS A 1 439 ? -40.451 -1.662 69.803 1.00 79.12 439 LYS A C 1
ATOM 3318 O O . LYS A 1 439 ? -40.013 -1.383 68.686 1.00 79.12 439 LYS A O 1
ATOM 3323 N N . GLU A 1 440 ? -39.759 -2.357 70.700 1.00 82.81 440 GLU A N 1
ATOM 3324 C CA . GLU A 1 440 ? -38.425 -2.904 70.449 1.00 82.81 440 GLU A CA 1
ATOM 3325 C C . GLU A 1 440 ? -38.456 -3.985 69.372 1.00 82.81 440 GLU A C 1
ATOM 3327 O O . GLU A 1 440 ? -37.637 -3.940 68.461 1.00 82.81 440 GLU A O 1
ATOM 3332 N N . GLU A 1 441 ? -39.427 -4.896 69.394 1.00 79.12 441 GLU A N 1
ATOM 3333 C CA . GLU A 1 441 ? -39.546 -5.955 68.389 1.00 79.12 441 GLU A CA 1
ATOM 3334 C C . GLU A 1 441 ? -39.908 -5.387 67.005 1.00 79.12 441 GLU A C 1
ATOM 3336 O O . GLU A 1 441 ? -39.278 -5.727 66.002 1.00 79.12 441 GLU A O 1
ATOM 3341 N N . ILE A 1 442 ? -40.812 -4.400 66.937 1.00 80.50 442 ILE A N 1
ATOM 3342 C CA . ILE A 1 442 ? -41.065 -3.636 65.701 1.00 80.50 442 ILE A CA 1
ATOM 3343 C C . ILE A 1 442 ? -39.788 -2.924 65.215 1.00 80.50 442 ILE A C 1
ATOM 3345 O O . ILE A 1 442 ? -39.539 -2.851 64.006 1.00 80.50 442 ILE A O 1
ATOM 3349 N N . ALA A 1 443 ? -38.963 -2.393 66.123 1.00 83.19 443 ALA A N 1
ATOM 3350 C CA . ALA A 1 443 ? -37.696 -1.756 65.773 1.00 83.19 443 ALA A CA 1
ATOM 3351 C C . ALA A 1 443 ? -36.650 -2.771 65.278 1.00 83.19 443 ALA A C 1
ATOM 3353 O O . ALA A 1 443 ? -36.001 -2.498 64.265 1.00 83.19 443 ALA A O 1
ATOM 3354 N N . ARG A 1 444 ? -36.534 -3.950 65.909 1.00 84.38 444 ARG A N 1
ATOM 3355 C CA . ARG A 1 444 ? -35.666 -5.061 65.479 1.00 84.38 444 ARG A CA 1
ATOM 3356 C C . ARG A 1 444 ? -36.046 -5.552 64.088 1.00 84.38 444 ARG A C 1
ATOM 3358 O O . ARG A 1 444 ? -35.184 -5.587 63.217 1.00 84.38 444 ARG A O 1
ATOM 3365 N N . GLN A 1 445 ? -37.325 -5.829 63.831 1.00 83.56 445 GLN A N 1
ATOM 3366 C CA . GLN A 1 445 ? -37.788 -6.279 62.511 1.00 83.56 445 GLN A CA 1
ATOM 3367 C C . GLN A 1 445 ? -37.546 -5.217 61.427 1.00 83.56 445 GLN A C 1
ATOM 3369 O O . GLN A 1 445 ? -37.080 -5.533 60.332 1.00 83.56 445 GLN A O 1
ATOM 3374 N N . ARG A 1 446 ? -37.762 -3.929 61.735 1.00 83.31 446 ARG A N 1
ATOM 3375 C CA . ARG A 1 446 ? -37.418 -2.822 60.821 1.00 83.31 446 ARG A CA 1
ATOM 3376 C C . ARG A 1 446 ? -35.909 -2.677 60.606 1.00 83.31 446 ARG A C 1
ATOM 3378 O O . ARG A 1 446 ? -35.498 -2.317 59.503 1.00 83.31 446 ARG A O 1
ATOM 3385 N N . ALA A 1 447 ? -35.084 -2.931 61.620 1.00 84.12 447 ALA A N 1
ATOM 3386 C CA . ALA A 1 447 ? -33.628 -2.923 61.506 1.00 84.12 447 ALA A CA 1
ATOM 3387 C C . ALA A 1 447 ? -33.123 -4.106 60.663 1.00 84.12 447 ALA A C 1
ATOM 3389 O O . ALA A 1 447 ? -32.324 -3.888 59.754 1.00 84.12 447 ALA A O 1
ATOM 3390 N N . ALA A 1 448 ? -33.653 -5.313 60.882 1.00 84.25 448 ALA A N 1
ATOM 3391 C CA . ALA A 1 448 ? -33.361 -6.509 60.096 1.00 84.25 448 ALA A CA 1
ATOM 3392 C C . ALA A 1 448 ? -33.753 -6.326 58.621 1.00 84.25 448 ALA A C 1
ATOM 3394 O O . ALA A 1 448 ? -32.902 -6.457 57.746 1.00 84.25 448 ALA A O 1
ATOM 3395 N N . ALA A 1 449 ? -34.980 -5.877 58.331 1.00 82.06 449 ALA A N 1
ATOM 3396 C CA . ALA A 1 449 ? -35.425 -5.611 56.960 1.00 82.06 449 ALA A CA 1
ATOM 3397 C C . ALA A 1 449 ? -34.584 -4.524 56.252 1.00 82.06 449 ALA A C 1
ATOM 3399 O O . ALA A 1 449 ? -34.351 -4.593 55.044 1.00 82.06 449 ALA A O 1
ATOM 3400 N N . ARG A 1 450 ? -34.081 -3.523 56.994 1.00 85.31 450 ARG A N 1
ATOM 3401 C CA . ARG A 1 450 ? -33.114 -2.533 56.479 1.00 85.31 450 ARG A CA 1
ATOM 3402 C C . ARG A 1 450 ? -31.726 -3.137 56.248 1.00 85.31 450 ARG A C 1
ATOM 3404 O O . ARG A 1 450 ? -31.069 -2.750 55.284 1.00 85.31 450 ARG A O 1
ATOM 3411 N N . ALA A 1 451 ? -31.271 -4.047 57.106 1.00 85.88 451 ALA A N 1
ATOM 3412 C CA . ALA A 1 451 ? -29.990 -4.735 56.966 1.00 85.88 451 ALA A CA 1
ATOM 3413 C C . ALA A 1 451 ? -29.995 -5.699 55.768 1.00 85.88 451 ALA A C 1
ATOM 3415 O O . ALA A 1 451 ? -29.082 -5.639 54.949 1.00 85.88 451 ALA A O 1
ATOM 3416 N N . GLU A 1 452 ? -31.055 -6.494 55.598 1.00 85.69 452 GLU A N 1
ATOM 3417 C CA . GLU A 1 452 ? -31.275 -7.343 54.419 1.00 85.69 452 GLU A CA 1
ATOM 3418 C C . GLU A 1 452 ? -31.297 -6.520 53.128 1.00 85.69 452 GLU A C 1
ATOM 3420 O O . GLU A 1 452 ? -30.587 -6.844 52.178 1.00 85.69 452 GLU A O 1
ATOM 3425 N N . TYR A 1 453 ? -32.050 -5.415 53.106 1.00 82.81 453 TYR A N 1
ATOM 3426 C CA . TYR A 1 453 ? -32.111 -4.515 51.954 1.00 82.81 453 TYR A CA 1
ATOM 3427 C C . TYR A 1 453 ? -30.736 -3.926 51.603 1.00 82.81 453 TYR A C 1
ATOM 3429 O O . TYR A 1 453 ? -30.342 -3.930 50.437 1.00 82.81 453 TYR A O 1
ATOM 3437 N N . ARG A 1 454 ? -29.964 -3.479 52.605 1.00 86.31 454 ARG A N 1
ATOM 3438 C CA . ARG A 1 454 ? -28.578 -3.014 52.413 1.00 86.31 454 ARG A CA 1
ATOM 3439 C C . ARG A 1 454 ? -27.662 -4.127 51.905 1.00 86.31 454 ARG A C 1
ATOM 3441 O O . ARG A 1 454 ? -26.840 -3.863 51.036 1.00 86.31 454 ARG A O 1
ATOM 3448 N N . ALA A 1 455 ? -27.802 -5.353 52.406 1.00 86.50 455 ALA A N 1
ATOM 3449 C CA . ALA A 1 455 ? -27.009 -6.496 51.959 1.00 86.50 455 ALA A CA 1
ATOM 3450 C C . ALA A 1 455 ? -27.329 -6.887 50.505 1.00 86.50 455 ALA A C 1
ATOM 3452 O O . ALA A 1 455 ? -26.413 -7.163 49.734 1.00 86.50 455 ALA A O 1
ATOM 3453 N N . GLN A 1 456 ? -28.605 -6.853 50.107 1.00 85.50 456 GLN A N 1
ATOM 3454 C CA . GLN A 1 456 ? -29.037 -7.073 48.722 1.00 85.50 456 GLN A CA 1
ATOM 3455 C C . GLN A 1 456 ? -28.511 -5.974 47.789 1.00 85.50 456 GLN A C 1
ATOM 3457 O O . GLN A 1 456 ? -27.933 -6.286 46.751 1.00 85.50 456 GLN A O 1
ATOM 3462 N N . TRP A 1 457 ? -28.612 -4.699 48.181 1.00 83.56 457 TRP A N 1
ATOM 3463 C CA . TRP A 1 457 ? -28.031 -3.590 47.414 1.00 83.56 457 TRP A CA 1
ATOM 3464 C C . TRP A 1 457 ? -26.507 -3.665 47.313 1.00 83.56 457 TRP A C 1
ATOM 3466 O O . TRP A 1 457 ? -25.954 -3.413 46.248 1.00 83.56 457 TRP A O 1
ATOM 3476 N N . ALA A 1 458 ? -25.816 -4.063 48.383 1.00 87.38 458 ALA A N 1
ATOM 3477 C CA . ALA A 1 458 ? -24.369 -4.246 48.360 1.00 87.38 458 ALA A CA 1
ATOM 3478 C C . ALA A 1 458 ? -23.930 -5.390 47.428 1.00 87.38 458 ALA A C 1
ATOM 3480 O O . ALA A 1 458 ? -22.854 -5.292 46.844 1.00 87.38 458 ALA A O 1
ATOM 3481 N N . ARG A 1 459 ? -24.740 -6.448 47.265 1.00 87.44 459 ARG A N 1
ATOM 3482 C CA . ARG A 1 459 ? -24.509 -7.501 46.256 1.00 87.44 459 ARG A CA 1
ATOM 3483 C C . ARG A 1 459 ? -24.749 -6.974 44.843 1.00 87.44 459 ARG A C 1
ATOM 3485 O O . ARG A 1 459 ? -23.834 -7.031 44.034 1.00 87.44 459 ARG A O 1
ATOM 3492 N N . HIS A 1 460 ? -25.895 -6.341 44.599 1.00 85.81 460 HIS A N 1
ATOM 3493 C CA . HIS A 1 460 ? -26.230 -5.739 43.305 1.00 85.81 460 HIS A CA 1
ATOM 3494 C C . HIS A 1 460 ? -25.163 -4.735 42.817 1.00 85.81 460 HIS A C 1
ATOM 3496 O O . HIS A 1 460 ? -24.759 -4.769 41.661 1.00 85.81 460 HIS A O 1
ATOM 3502 N N . ILE A 1 461 ? -24.628 -3.888 43.707 1.00 87.38 461 ILE A N 1
ATOM 3503 C CA . ILE A 1 461 ? -23.542 -2.944 43.377 1.00 87.38 461 ILE A CA 1
ATOM 3504 C C . ILE A 1 461 ? -22.219 -3.663 43.053 1.00 87.38 461 ILE A C 1
ATOM 3506 O O . ILE A 1 461 ? -21.443 -3.154 42.245 1.00 87.38 461 ILE A O 1
ATOM 3510 N N . ARG A 1 462 ? -21.931 -4.823 43.661 1.00 89.06 462 ARG A N 1
ATOM 3511 C CA . ARG A 1 462 ? -20.755 -5.637 43.297 1.00 89.06 462 ARG A CA 1
ATOM 3512 C C . ARG A 1 462 ? -20.945 -6.278 41.929 1.00 89.06 462 ARG A C 1
ATOM 3514 O O . ARG A 1 462 ? -20.084 -6.104 41.082 1.00 89.06 462 ARG A O 1
ATOM 3521 N N . GLU A 1 463 ? -22.093 -6.907 41.694 1.00 88.06 463 GLU A N 1
ATOM 3522 C CA . GLU A 1 463 ? -22.443 -7.523 40.407 1.00 88.06 463 GLU A CA 1
ATOM 3523 C C . GLU A 1 463 ? -22.401 -6.504 39.255 1.00 88.06 463 GLU A C 1
ATOM 3525 O O . GLU A 1 463 ? -21.814 -6.791 38.216 1.00 88.06 463 GLU A O 1
ATOM 3530 N N . LEU A 1 464 ? -22.925 -5.285 39.457 1.00 87.94 464 LEU A N 1
ATOM 3531 C CA . LEU A 1 464 ? -22.797 -4.180 38.496 1.00 87.94 464 LEU A CA 1
ATOM 3532 C C . LEU A 1 464 ? -21.331 -3.844 38.187 1.00 87.94 464 LEU A C 1
ATOM 3534 O O . LEU A 1 464 ? -20.963 -3.737 37.020 1.00 87.94 464 LEU A O 1
ATOM 3538 N N . LYS A 1 465 ? -20.487 -3.699 39.217 1.00 89.81 465 LYS A N 1
ATOM 3539 C CA . LYS A 1 465 ? -19.057 -3.393 39.045 1.00 89.81 465 LYS A CA 1
ATOM 3540 C C . LYS A 1 465 ? -18.292 -4.532 38.375 1.00 89.81 465 LYS A C 1
ATOM 3542 O O . LYS A 1 465 ? -17.405 -4.270 37.573 1.00 89.81 465 LYS A O 1
ATOM 3547 N N . GLU A 1 466 ? -18.625 -5.780 38.684 1.00 90.69 466 GLU A N 1
ATOM 3548 C CA . GLU A 1 466 ? -18.033 -6.961 38.052 1.00 90.69 466 GLU A CA 1
ATOM 3549 C C . GLU A 1 466 ? -18.441 -7.066 36.574 1.00 90.69 466 GLU A C 1
ATOM 3551 O O . GLU A 1 466 ? -17.593 -7.341 35.727 1.00 90.69 466 GLU A O 1
ATOM 3556 N N . ALA A 1 467 ? -19.705 -6.785 36.238 1.00 87.44 467 ALA A N 1
ATOM 3557 C CA . ALA A 1 467 ? -20.183 -6.720 34.856 1.00 87.44 467 ALA A CA 1
ATOM 3558 C C . ALA A 1 467 ? -19.532 -5.568 34.067 1.00 87.44 467 ALA A C 1
ATOM 3560 O O . ALA A 1 467 ? -19.094 -5.769 32.935 1.00 87.44 467 ALA A O 1
ATOM 3561 N N . GLU A 1 468 ? -19.394 -4.384 34.673 1.00 88.12 468 GLU A N 1
ATOM 3562 C CA . GLU A 1 468 ? -18.687 -3.238 34.086 1.00 88.12 468 GLU A CA 1
ATOM 3563 C C . GLU A 1 468 ? -17.202 -3.556 33.839 1.00 88.12 468 GLU A C 1
ATOM 3565 O O . GLU A 1 468 ? -16.691 -3.330 32.742 1.00 88.12 468 GLU A O 1
ATOM 3570 N N . GLN A 1 469 ? -16.514 -4.153 34.820 1.00 92.75 469 GLN A N 1
ATOM 3571 C CA . GLN A 1 469 ? -15.117 -4.578 34.682 1.00 92.75 469 GLN A CA 1
ATOM 3572 C C . GLN A 1 469 ? -14.938 -5.623 33.576 1.00 92.75 469 GLN A C 1
ATOM 3574 O O . GLN A 1 469 ? -14.045 -5.462 32.745 1.00 92.75 469 GLN A O 1
ATOM 3579 N N . LYS A 1 470 ? -15.801 -6.647 33.512 1.00 91.69 470 LYS A N 1
ATOM 3580 C CA . LYS A 1 470 ? -15.806 -7.637 32.420 1.00 91.69 470 LYS A CA 1
ATOM 3581 C C . LYS A 1 470 ? -16.047 -6.979 31.059 1.00 91.69 470 LYS A C 1
ATOM 3583 O O . LYS A 1 470 ? -15.339 -7.287 30.107 1.00 91.69 470 LYS A O 1
ATOM 3588 N N . GLY A 1 471 ? -16.995 -6.044 30.969 1.00 90.69 471 GLY A N 1
ATOM 3589 C CA . GLY A 1 471 ? -17.288 -5.311 29.735 1.00 90.69 471 GLY A CA 1
ATOM 3590 C C . GLY A 1 471 ? -16.110 -4.457 29.260 1.00 90.69 471 GLY A C 1
ATOM 3591 O O . GLY A 1 471 ? -15.806 -4.433 28.071 1.00 90.69 471 GLY A O 1
ATOM 3592 N N . ASN A 1 472 ? -15.399 -3.810 30.186 1.00 91.38 472 ASN A N 1
ATOM 3593 C CA . ASN A 1 472 ? -14.207 -3.017 29.876 1.00 91.38 472 ASN A CA 1
ATOM 3594 C C . ASN A 1 472 ? -13.005 -3.902 29.493 1.00 91.38 472 ASN A C 1
ATOM 3596 O O . ASN A 1 472 ? -12.270 -3.561 28.571 1.00 91.38 472 ASN A O 1
ATOM 3600 N N . GLN A 1 473 ? -12.831 -5.061 30.139 1.00 95.06 473 GLN A N 1
ATOM 3601 C CA . GLN A 1 473 ? -11.831 -6.064 29.743 1.00 95.06 473 GLN A CA 1
ATOM 3602 C C . GLN A 1 473 ? -12.113 -6.628 28.344 1.00 95.06 473 GLN A C 1
ATOM 3604 O O . GLN A 1 473 ? -11.189 -6.774 27.547 1.00 95.06 473 GLN A O 1
ATOM 3609 N N . TYR A 1 474 ? -13.381 -6.906 28.028 1.00 93.69 474 TYR A N 1
ATOM 3610 C CA . TYR A 1 474 ? -13.795 -7.368 26.705 1.00 93.69 474 TYR A CA 1
ATOM 3611 C C . TYR A 1 474 ? -13.567 -6.301 25.626 1.00 93.69 474 TYR A C 1
ATOM 3613 O O . TYR A 1 474 ? -13.011 -6.622 24.577 1.00 93.69 474 TYR A O 1
ATOM 3621 N N . GLN A 1 475 ? -13.907 -5.031 25.897 1.00 93.94 475 GLN A N 1
ATOM 3622 C CA . GLN A 1 475 ? -13.583 -3.918 24.996 1.00 93.94 475 GLN A CA 1
ATOM 3623 C C . GLN A 1 475 ? -12.075 -3.860 24.717 1.00 93.94 475 GLN A C 1
ATOM 3625 O O . GLN A 1 475 ? -11.678 -3.954 23.560 1.00 93.94 475 GLN A O 1
ATOM 3630 N N . ALA A 1 476 ? -11.237 -3.811 25.758 1.00 94.81 476 ALA A N 1
ATOM 3631 C CA . ALA A 1 476 ? -9.783 -3.760 25.596 1.00 94.81 476 ALA A CA 1
ATOM 3632 C C . ALA A 1 476 ? -9.222 -4.980 24.833 1.00 94.81 476 ALA A C 1
ATOM 3634 O O . ALA A 1 476 ? -8.272 -4.850 24.061 1.00 94.81 476 ALA A O 1
ATOM 3635 N N . GLN A 1 477 ? -9.818 -6.168 25.002 1.00 96.31 477 GLN A N 1
ATOM 3636 C CA . GLN A 1 477 ? -9.446 -7.357 24.231 1.00 96.31 477 GLN A CA 1
ATOM 3637 C C . GLN A 1 477 ? -9.799 -7.220 22.741 1.00 96.31 477 GLN A C 1
ATOM 3639 O O . GLN A 1 477 ? -9.002 -7.629 21.896 1.00 96.31 477 GLN A O 1
ATOM 3644 N N . GLN A 1 478 ? -10.968 -6.670 22.405 1.00 95.75 478 GLN A N 1
ATOM 3645 C CA . GLN A 1 478 ? -11.377 -6.476 21.011 1.00 95.75 478 GLN A CA 1
ATOM 3646 C C . GLN A 1 478 ? -10.590 -5.346 20.334 1.00 95.75 478 GLN A C 1
ATOM 3648 O O . GLN A 1 478 ? -10.108 -5.537 19.220 1.00 95.75 478 GLN A O 1
ATOM 3653 N N . GLU A 1 479 ? -10.345 -4.236 21.032 1.00 95.25 479 GLU A N 1
ATOM 3654 C CA . GLU A 1 479 ? -9.465 -3.153 20.572 1.00 95.25 479 GLU A CA 1
ATOM 3655 C C . GLU A 1 479 ? -8.040 -3.664 20.300 1.00 95.25 479 GLU A C 1
ATOM 3657 O O . GLU A 1 479 ? -7.476 -3.419 19.233 1.00 95.25 479 GLU A O 1
ATOM 3662 N N . SER A 1 480 ? -7.480 -4.461 21.218 1.00 96.31 480 SER A N 1
ATOM 3663 C CA . SER A 1 480 ? -6.164 -5.084 21.039 1.00 96.31 480 SER A CA 1
ATOM 3664 C C . SER A 1 480 ? -6.121 -6.038 19.840 1.00 96.31 480 SER A C 1
ATOM 3666 O O . SER A 1 480 ? -5.139 -6.026 19.100 1.00 96.31 480 SER A O 1
ATOM 3668 N N . ARG A 1 481 ? -7.176 -6.832 19.602 1.00 96.56 481 ARG A N 1
ATOM 3669 C CA . ARG A 1 481 ? -7.280 -7.704 18.416 1.00 96.56 481 ARG A CA 1
ATOM 3670 C C . ARG A 1 481 ? -7.374 -6.910 17.117 1.00 96.56 481 ARG A C 1
ATOM 3672 O O . ARG A 1 481 ? -6.746 -7.298 16.138 1.00 96.56 481 ARG A O 1
ATOM 3679 N N . PHE A 1 482 ? -8.138 -5.820 17.109 1.00 96.56 482 PHE A N 1
ATOM 3680 C CA . PHE A 1 482 ? -8.272 -4.929 15.959 1.00 96.56 482 PHE A CA 1
ATOM 3681 C C . PHE A 1 482 ? -6.918 -4.316 15.579 1.00 96.56 482 PHE A C 1
ATOM 3683 O O . PHE A 1 482 ? -6.520 -4.380 14.418 1.00 96.56 482 PHE A O 1
ATOM 3690 N N . VAL A 1 483 ? -6.168 -3.806 16.562 1.00 97.25 483 VAL A N 1
ATOM 3691 C CA . VAL A 1 483 ? -4.817 -3.269 16.340 1.00 97.25 483 VAL A CA 1
ATOM 3692 C C . VAL A 1 483 ? -3.846 -4.357 15.878 1.00 97.25 483 VAL A C 1
ATOM 3694 O O . VAL A 1 483 ? -3.129 -4.158 14.898 1.00 97.25 483 VAL A O 1
ATOM 3697 N N . GLN A 1 484 ? -3.841 -5.519 16.538 1.00 97.38 484 GLN A N 1
ATOM 3698 C CA . GLN A 1 484 ? -2.939 -6.615 16.177 1.00 97.38 484 GLN A CA 1
ATOM 3699 C C . GLN A 1 484 ? -3.197 -7.122 14.752 1.00 97.38 484 GLN A C 1
ATOM 3701 O O . GLN A 1 484 ? -2.243 -7.343 14.018 1.00 97.38 484 GLN A O 1
ATOM 3706 N N . TYR A 1 485 ? -4.460 -7.222 14.326 1.00 96.31 485 TYR A N 1
ATOM 3707 C CA . TYR A 1 485 ? -4.825 -7.629 12.965 1.00 96.31 485 TYR A CA 1
ATOM 3708 C C . TYR A 1 485 ? -4.186 -6.739 11.887 1.00 96.31 485 TYR A C 1
ATOM 3710 O O . TYR A 1 485 ? -3.645 -7.252 10.908 1.00 96.31 485 TYR A O 1
ATOM 3718 N N . TYR A 1 486 ? -4.211 -5.413 12.062 1.00 96.75 486 TYR A N 1
ATOM 3719 C CA . TYR A 1 486 ? -3.585 -4.502 11.099 1.00 96.75 486 TYR A CA 1
ATOM 3720 C C . TYR A 1 486 ? -2.054 -4.536 11.162 1.00 96.75 486 TYR A C 1
ATOM 3722 O O . TYR A 1 486 ? -1.419 -4.523 10.109 1.00 96.75 486 TYR A O 1
ATOM 3730 N N . ARG A 1 487 ? -1.460 -4.683 12.354 1.00 97.38 487 ARG A N 1
ATOM 3731 C CA . ARG A 1 487 ? -0.006 -4.880 12.503 1.00 97.38 487 ARG A CA 1
ATOM 3732 C C . ARG A 1 487 ? 0.480 -6.166 11.839 1.00 97.38 487 ARG A C 1
ATOM 3734 O O . ARG A 1 487 ? 1.442 -6.121 11.081 1.00 97.38 487 ARG A O 1
ATOM 3741 N N . ASP A 1 488 ? -0.222 -7.280 12.038 1.00 97.38 488 ASP A N 1
ATOM 3742 C CA . ASP A 1 488 ? 0.107 -8.567 11.416 1.00 97.38 488 ASP A CA 1
ATOM 3743 C C . ASP A 1 488 ? 0.045 -8.474 9.877 1.00 97.38 488 ASP A C 1
ATOM 3745 O O . ASP A 1 488 ? 0.935 -8.973 9.183 1.00 97.38 488 ASP A O 1
ATOM 3749 N N . LEU A 1 489 ? -0.963 -7.778 9.328 1.00 96.19 489 LEU A N 1
ATOM 3750 C CA . LEU A 1 489 ? -1.056 -7.491 7.890 1.00 96.19 489 LEU A CA 1
ATOM 3751 C C . LEU A 1 489 ? 0.092 -6.602 7.389 1.00 96.19 489 LEU A C 1
ATOM 3753 O O . LEU A 1 489 ? 0.636 -6.856 6.309 1.00 96.19 489 LEU A O 1
ATOM 3757 N N . ALA A 1 490 ? 0.465 -5.573 8.151 1.00 96.56 490 ALA A N 1
ATOM 3758 C CA . ALA A 1 490 ? 1.556 -4.666 7.814 1.00 96.56 490 ALA A CA 1
ATOM 3759 C C . ALA A 1 490 ? 2.913 -5.390 7.796 1.00 96.56 490 ALA A C 1
ATOM 3761 O O . ALA A 1 490 ? 3.647 -5.309 6.805 1.00 96.56 490 ALA A O 1
ATOM 3762 N N . ASP A 1 491 ? 3.212 -6.167 8.838 1.00 97.00 491 ASP A N 1
ATOM 3763 C CA . ASP A 1 491 ? 4.430 -6.972 8.948 1.00 97.00 491 ASP A CA 1
ATOM 3764 C C . ASP A 1 491 ? 4.503 -8.042 7.850 1.00 97.00 491 ASP A C 1
ATOM 3766 O O . ASP A 1 491 ? 5.552 -8.218 7.213 1.00 97.00 491 ASP A O 1
ATOM 3770 N N . GLN A 1 492 ? 3.383 -8.713 7.550 1.00 97.25 492 GLN A N 1
ATOM 3771 C CA . GLN A 1 492 ? 3.304 -9.642 6.424 1.00 97.25 492 GLN A CA 1
ATOM 3772 C C . GLN A 1 492 ? 3.597 -8.929 5.096 1.00 97.25 492 GLN A C 1
ATOM 3774 O O . GLN A 1 492 ? 4.416 -9.417 4.310 1.00 97.25 492 GLN A O 1
ATOM 3779 N N . ARG A 1 493 ? 2.999 -7.754 4.851 1.00 95.81 493 ARG A N 1
ATOM 3780 C CA . ARG A 1 493 ? 3.232 -6.967 3.629 1.00 95.81 493 ARG A CA 1
ATOM 3781 C C . ARG A 1 493 ? 4.705 -6.583 3.479 1.00 95.81 493 ARG A C 1
ATOM 3783 O O . ARG A 1 493 ? 5.273 -6.762 2.400 1.00 95.81 493 ARG A O 1
ATOM 3790 N N . VAL A 1 494 ? 5.342 -6.098 4.545 1.00 96.38 494 VAL A N 1
ATOM 3791 C CA . VAL A 1 494 ? 6.774 -5.747 4.547 1.00 96.38 494 VAL A CA 1
ATOM 3792 C C . VAL A 1 494 ? 7.645 -6.981 4.282 1.00 96.38 494 VAL A C 1
ATOM 3794 O O . VAL A 1 494 ? 8.599 -6.902 3.505 1.00 96.38 494 VAL A O 1
ATOM 3797 N N . SER A 1 495 ? 7.307 -8.132 4.872 1.00 96.62 495 SER A N 1
ATOM 3798 C CA . SER A 1 495 ? 7.992 -9.412 4.638 1.00 96.62 495 SER A CA 1
ATOM 3799 C C . SER A 1 495 ? 7.891 -9.865 3.176 1.00 96.62 495 SER A C 1
ATOM 3801 O O . SER A 1 495 ? 8.902 -10.222 2.563 1.00 96.62 495 SER A O 1
ATOM 3803 N N . ASP A 1 496 ? 6.701 -9.783 2.578 1.00 96.19 496 ASP A N 1
ATOM 3804 C CA . ASP A 1 496 ? 6.466 -10.169 1.185 1.00 96.19 496 ASP A CA 1
ATOM 3805 C C . ASP A 1 496 ? 7.173 -9.229 0.192 1.00 96.19 496 ASP A C 1
ATOM 3807 O O . ASP A 1 496 ? 7.773 -9.707 -0.775 1.00 96.19 496 ASP A O 1
ATOM 3811 N N . ILE A 1 497 ? 7.200 -7.915 0.456 1.00 95.25 497 ILE A N 1
ATOM 3812 C CA . ILE A 1 497 ? 7.979 -6.949 -0.340 1.00 95.25 497 ILE A CA 1
ATOM 3813 C C . ILE A 1 497 ? 9.480 -7.249 -0.246 1.00 95.25 497 ILE A C 1
ATOM 3815 O O . ILE A 1 497 ? 10.151 -7.330 -1.275 1.00 95.25 497 ILE A O 1
ATOM 3819 N N . ARG A 1 498 ? 10.021 -7.472 0.961 1.00 95.31 498 ARG A N 1
ATOM 3820 C CA . ARG A 1 498 ? 11.441 -7.827 1.144 1.00 95.31 498 ARG A CA 1
ATOM 3821 C C . ARG A 1 498 ? 11.799 -9.127 0.422 1.00 95.31 498 ARG A C 1
ATOM 3823 O O . ARG A 1 498 ? 12.840 -9.188 -0.229 1.00 95.31 498 ARG A O 1
ATOM 3830 N N . ARG A 1 499 ? 10.924 -10.138 0.464 1.00 94.88 499 ARG A N 1
ATOM 3831 C CA . ARG A 1 499 ? 11.103 -11.401 -0.272 1.00 94.88 499 ARG A CA 1
ATOM 3832 C C . ARG A 1 499 ? 11.074 -11.189 -1.788 1.00 94.88 499 ARG A C 1
ATOM 3834 O O . ARG A 1 499 ? 11.859 -11.816 -2.496 1.00 94.88 499 ARG A O 1
ATOM 3841 N N . PHE A 1 500 ? 10.204 -10.311 -2.289 1.00 93.38 500 PHE A N 1
ATOM 3842 C CA . PHE A 1 500 ? 10.172 -9.934 -3.704 1.00 93.38 500 PHE A CA 1
ATOM 3843 C C . PHE A 1 500 ? 11.465 -9.227 -4.136 1.00 93.38 500 PHE A C 1
ATOM 3845 O O . PHE A 1 500 ? 12.066 -9.637 -5.127 1.00 93.38 500 PHE A O 1
ATOM 3852 N N . ILE A 1 501 ? 11.935 -8.239 -3.366 1.00 92.25 501 ILE A N 1
ATOM 3853 C CA . ILE A 1 501 ? 13.208 -7.542 -3.613 1.00 92.25 501 ILE A CA 1
ATOM 3854 C C . ILE A 1 501 ? 14.366 -8.547 -3.645 1.00 92.25 501 ILE A C 1
ATOM 3856 O O . ILE A 1 501 ? 15.101 -8.603 -4.628 1.00 92.25 501 ILE A O 1
ATOM 3860 N N . GLN A 1 502 ? 14.482 -9.405 -2.625 1.00 91.38 502 GLN A N 1
ATOM 3861 C CA . GLN A 1 502 ? 15.538 -10.417 -2.546 1.00 91.38 502 GLN A CA 1
ATOM 3862 C C . GLN A 1 502 ? 15.484 -11.413 -3.713 1.00 91.38 502 GLN A C 1
ATOM 3864 O O . GLN A 1 502 ? 16.522 -11.757 -4.273 1.00 91.38 502 GLN A O 1
ATOM 3869 N N . LYS A 1 503 ? 14.290 -11.876 -4.110 1.00 89.06 503 LYS A N 1
ATOM 3870 C CA . LYS A 1 503 ? 14.131 -12.786 -5.254 1.00 89.06 503 LYS A CA 1
ATOM 3871 C C . LYS A 1 503 ? 14.578 -12.130 -6.561 1.00 89.06 503 LYS A C 1
ATOM 3873 O O . LYS A 1 503 ? 15.203 -12.798 -7.380 1.00 89.06 503 LYS A O 1
ATOM 3878 N N . THR A 1 504 ? 14.260 -10.852 -6.748 1.00 86.25 504 THR A N 1
ATOM 3879 C CA . THR A 1 504 ? 14.668 -10.081 -7.926 1.00 86.25 504 THR A CA 1
ATOM 3880 C C . THR A 1 504 ? 16.183 -9.869 -7.934 1.00 86.25 504 THR A C 1
ATOM 3882 O O . THR A 1 504 ? 16.821 -10.216 -8.921 1.00 86.25 504 THR A O 1
ATOM 3885 N N . ALA A 1 505 ? 16.777 -9.458 -6.808 1.00 83.62 505 ALA A N 1
ATOM 3886 C CA . ALA A 1 505 ? 18.229 -9.335 -6.654 1.00 83.62 505 ALA A CA 1
ATOM 3887 C C . ALA A 1 505 ? 18.974 -10.647 -6.965 1.00 83.62 505 ALA A C 1
ATOM 3889 O O . ALA A 1 505 ? 19.900 -10.656 -7.767 1.00 83.62 505 ALA A O 1
ATOM 3890 N N . VAL A 1 506 ? 18.519 -11.781 -6.415 1.00 76.62 506 VAL A N 1
ATOM 3891 C CA . VAL A 1 506 ? 19.125 -13.100 -6.681 1.00 76.62 506 VAL A CA 1
ATOM 3892 C C . VAL A 1 506 ? 18.965 -13.527 -8.144 1.00 76.62 506 VAL A C 1
ATOM 3894 O O . VAL A 1 506 ? 19.863 -14.169 -8.684 1.00 76.62 506 VAL A O 1
ATOM 3897 N N . ALA A 1 507 ? 17.852 -13.192 -8.803 1.00 73.31 507 ALA A N 1
ATOM 3898 C CA . ALA A 1 507 ? 17.662 -13.495 -10.223 1.00 73.31 507 ALA A CA 1
ATOM 3899 C C . ALA A 1 507 ? 18.611 -12.678 -11.119 1.00 73.31 507 ALA A C 1
ATOM 3901 O O . ALA A 1 507 ? 19.168 -13.225 -12.071 1.00 73.31 507 ALA A O 1
ATOM 3902 N N . GLU A 1 508 ? 18.824 -11.403 -10.786 1.00 68.62 508 GLU A N 1
ATOM 3903 C CA . GLU A 1 508 ? 19.798 -10.528 -11.444 1.00 68.62 508 GLU A CA 1
ATOM 3904 C C . GLU A 1 508 ? 21.233 -11.050 -11.224 1.00 68.62 508 GLU A C 1
ATOM 3906 O O . GLU A 1 508 ? 21.927 -11.392 -12.186 1.00 68.62 508 GLU A O 1
ATOM 3911 N N . ASP A 1 509 ? 21.635 -11.257 -9.966 1.00 68.00 509 ASP A N 1
ATOM 3912 C CA . ASP A 1 509 ? 22.980 -11.721 -9.608 1.00 68.00 509 ASP A CA 1
ATOM 3913 C C . ASP A 1 509 ? 23.301 -13.120 -10.165 1.00 68.00 509 ASP A C 1
ATOM 3915 O O . ASP A 1 509 ? 24.442 -13.385 -10.548 1.00 68.00 509 ASP A O 1
ATOM 3919 N N . ALA A 1 510 ? 22.320 -14.027 -10.264 1.00 63.00 510 ALA A N 1
ATOM 3920 C CA . ALA A 1 510 ? 22.518 -15.353 -10.855 1.00 63.00 510 ALA A CA 1
ATOM 3921 C C . ALA A 1 510 ? 22.787 -15.290 -12.370 1.00 63.00 510 ALA A C 1
ATOM 3923 O O . ALA A 1 510 ? 23.628 -16.047 -12.870 1.00 63.00 510 ALA A O 1
ATOM 3924 N N . ALA A 1 511 ? 22.135 -14.368 -13.091 1.00 61.16 511 ALA A N 1
ATOM 3925 C CA . ALA A 1 511 ? 22.400 -14.128 -14.510 1.00 61.16 511 ALA A CA 1
ATOM 3926 C C . ALA A 1 511 ? 23.834 -13.605 -14.735 1.00 61.16 511 ALA A C 1
ATOM 3928 O O . ALA A 1 511 ? 24.519 -14.044 -15.665 1.00 61.16 511 ALA A O 1
ATOM 3929 N N . GLY A 1 512 ? 24.333 -12.746 -13.837 1.00 54.47 512 GLY A N 1
ATOM 3930 C CA . GLY A 1 512 ? 25.734 -12.312 -13.832 1.00 54.47 512 GLY A CA 1
ATOM 3931 C C . GLY A 1 512 ? 26.724 -13.412 -13.408 1.00 54.47 512 GLY A C 1
ATOM 3932 O O . GLY A 1 512 ? 27.757 -13.616 -14.051 1.00 54.47 512 GLY A O 1
ATOM 3933 N N . GLY A 1 513 ? 26.414 -14.146 -12.338 1.00 50.56 513 GLY A N 1
ATOM 3934 C CA . GLY A 1 513 ? 27.319 -15.080 -11.659 1.00 50.56 513 GLY A CA 1
ATOM 3935 C C . GLY A 1 513 ? 27.602 -16.378 -12.419 1.00 50.56 513 GLY A C 1
ATOM 3936 O O . GLY A 1 513 ? 28.725 -16.887 -12.363 1.00 50.56 513 GLY A O 1
ATOM 3937 N N . ALA A 1 514 ? 26.643 -16.879 -13.206 1.00 54.25 514 ALA A N 1
ATOM 3938 C CA . ALA A 1 514 ? 26.799 -18.100 -14.009 1.00 54.25 514 ALA A CA 1
ATOM 3939 C C . ALA A 1 514 ? 27.949 -18.036 -15.045 1.00 54.25 514 ALA A C 1
ATOM 3941 O O . ALA A 1 514 ? 28.350 -19.060 -15.605 1.00 54.25 514 ALA A O 1
ATOM 3942 N N . ARG A 1 515 ? 28.498 -16.840 -15.303 1.00 50.81 515 ARG A N 1
ATOM 3943 C CA . ARG A 1 515 ? 29.568 -16.595 -16.282 1.00 50.81 515 ARG A CA 1
ATOM 3944 C C . ARG A 1 515 ? 30.976 -16.696 -15.692 1.00 50.81 515 ARG A C 1
ATOM 3946 O O . ARG A 1 515 ? 31.846 -17.261 -16.351 1.00 50.81 515 ARG A O 1
ATOM 3953 N N . ASN A 1 516 ? 31.190 -16.260 -14.448 1.00 47.75 516 ASN A N 1
ATOM 3954 C CA . ASN A 1 516 ? 32.526 -16.236 -13.829 1.00 47.75 516 ASN A CA 1
ATOM 3955 C C . ASN A 1 516 ? 33.122 -17.642 -13.612 1.00 47.75 516 ASN A C 1
ATOM 3957 O O . ASN A 1 516 ? 34.340 -17.805 -13.623 1.00 47.75 516 ASN A O 1
ATOM 3961 N N . HIS A 1 517 ? 32.285 -18.677 -13.480 1.00 43.56 517 HIS A N 1
ATOM 3962 C CA . HIS A 1 517 ? 32.751 -20.067 -13.396 1.00 43.56 517 HIS A CA 1
ATOM 3963 C C . HIS A 1 517 ? 33.076 -20.703 -14.761 1.00 43.56 517 HIS A C 1
ATOM 3965 O O . HIS A 1 517 ? 33.916 -21.601 -14.823 1.00 43.56 517 HIS A O 1
ATOM 3971 N N . ARG A 1 518 ? 32.485 -20.222 -15.868 1.00 44.91 518 ARG A N 1
ATOM 3972 C CA . ARG A 1 518 ? 32.825 -20.686 -17.230 1.00 44.91 518 ARG A CA 1
ATOM 3973 C C . ARG A 1 518 ? 34.109 -20.063 -17.785 1.00 44.91 518 ARG A C 1
ATOM 3975 O O . ARG A 1 518 ? 34.711 -20.648 -18.674 1.00 44.91 518 ARG A O 1
ATOM 3982 N N . SER A 1 519 ? 34.555 -18.921 -17.260 1.00 43.78 519 SER A N 1
ATOM 3983 C CA . SER A 1 519 ? 35.836 -18.297 -17.639 1.00 43.78 519 SER A CA 1
ATOM 3984 C C . SER A 1 519 ? 37.053 -18.820 -16.863 1.00 43.78 519 SER A C 1
ATOM 3986 O O . SER A 1 519 ? 38.163 -18.370 -17.116 1.00 43.78 519 SER A O 1
ATOM 3988 N N . LEU A 1 520 ? 36.852 -19.735 -15.908 1.00 40.59 520 LEU A N 1
ATOM 3989 C CA . LEU A 1 520 ? 37.913 -20.381 -15.115 1.00 40.59 520 LEU A CA 1
ATOM 3990 C C . LEU A 1 520 ? 37.994 -21.899 -15.368 1.00 40.59 520 LEU A C 1
ATOM 3992 O O . LEU A 1 520 ? 38.609 -22.630 -14.597 1.00 40.59 520 LEU A O 1
ATOM 3996 N N . SER A 1 521 ? 37.338 -22.377 -16.428 1.00 42.12 521 SER A N 1
ATOM 3997 C CA . SER A 1 521 ? 37.293 -23.787 -16.831 1.00 42.12 521 SER A CA 1
ATOM 3998 C C . SER A 1 521 ? 37.511 -23.961 -18.343 1.00 42.12 521 SER A C 1
ATOM 4000 O O . SER A 1 521 ? 36.735 -24.636 -19.014 1.00 42.12 521 SER A O 1
ATOM 4002 N N . ASN A 1 522 ? 38.576 -23.335 -18.860 1.00 36.12 522 ASN A N 1
ATOM 4003 C CA . ASN A 1 522 ? 39.253 -23.629 -20.133 1.00 36.12 522 ASN A CA 1
ATOM 4004 C C . ASN A 1 522 ? 40.711 -23.161 -20.051 1.00 36.12 522 ASN A C 1
ATOM 4006 O O . ASN A 1 522 ? 40.907 -22.030 -19.551 1.00 36.12 522 ASN A O 1
#

Secondary structure (DSSP, 8-state):
--HHHHHHHHHHHT-----------TT-----------------------------------------------------------S-HHHHHHHHHHHHHHHHHHHHHHHHHHHTTS----GGGS---HHHHHHHHHHHHHHHHHHHTT-----PPPP---TTHHHHSS--HHHHHHHHHHHS-TTEEEEEEEEEEEEEETTEEEEEEEEEEEESS-EEEEEEEEPPPPPTTS-HHHHHHGGG--SSTTSPTTEEE--STTT-EEEE-BT--EEEEEEEEEEEEETTEEEEEEEPPPTT---HHHHHHHHHHHHT---SS--EEEEEHHHHHHHHHHHHHHHHHHHHHHHHHHHHHHHHHHHHHHHSPPPP-S------HHHHHHHHHHHHHHHHHHHHHHHHHHHT---S------TTSTTTHHHHHHHHHHHHHHHHHHHHHHHHHHHHHHHHHHHHHHHHHHHHHHHHHHHHHHHHHHHHHHHHHHHHHHHHHHHHHHHHHHHHHHHHHHHHTGGG--

Foldseek 3Di:
DDPVVVLVVLCVLLPPPPDPPPPPPVPDPDDDDDDDDDDDDDDDDDDDDDDDDDDDDDDDDDDDDDDDDDDDDDDDDDDDDDDDDDDPPPVCVVVVVVVVVVVCVVVVVVVLLVLLQDADEDPLQAQFFLVVLLVLLVVLLVQVVCVVVVNHDDDPDFDDDDPVCCSPQDHDPVNVLVVVVQFADPQKDWPDWAWRDWDDDPQWIKTKTKTKMAGQFWKKKWFKDFDDQRRPSDDPLCNLLQQLFCLDLLAAGRIATPLDPVGMGTPHHHGDIDIDMWMQGTWHRDPSYIGRHGTRRDNRGDDLSSSLSLRVVRVVVDDPRTRMDMDTPVVSVVRVCSNVVSSVVLSVLVVVLVVVLVVLLVVLVVPQDDQDDDQPPDQPPVVLVVLLVVQLVVQLVVQLVVLVVVVVPPDDDDDDDDPVPSVVSSRVRSVVRSVVSSVVSSVVVVVVSVVVNVVRNVSSVVSVVVSVVVSVVSSVVSSVVSSVVSNVSSVVSVVVSVVSSVVVSCVSVVSVVVVVVVVVPD

Mean predicted aligned error: 18.26 Å

Nearest PDB structures (foldseek):
  6byg-assembly1_B  TM=3.613E-01  e=2.889E-02  Xanthomonas citri pv. citri str. 306
  6bye-assembly1_B  TM=3.431E-01  e=4.230E-02  Xanthomonas citri pv. citri str. 306
  6h2f-assembly1_I  TM=3.034E-01  e=1.457E+00  Aeromonas hydrophila subsp. hydrophila AL09-71
  7n6g-assembly1_3T  TM=3.857E-01  e=4.826E+00  Chlamydomonas reinhardtii
  7n6g-assembly1_3S  TM=3.944E-01  e=5.381E+00  Chlamydomonas reinhardtii

Solvent-accessible surface area (backbone atoms only — not comparable to full-atom values): 30359 Å² total; per-residue (Å²): 122,56,72,69,60,52,52,64,49,56,42,58,75,50,47,80,74,86,73,79,80,75,80,78,63,92,86,70,93,79,83,86,87,85,82,88,86,88,78,87,79,88,83,83,90,79,91,82,90,85,87,92,87,84,88,86,91,86,82,89,82,90,83,89,86,85,88,86,87,88,86,89,86,85,86,88,84,85,83,85,86,82,91,80,91,78,91,63,72,68,58,53,53,52,52,48,47,51,51,48,50,50,46,51,49,49,52,49,48,51,52,54,57,56,54,42,58,47,86,42,53,59,92,69,50,44,70,40,38,50,74,56,41,38,54,47,42,56,50,52,52,47,57,51,50,32,43,73,74,69,59,60,83,72,83,70,86,66,54,87,71,51,81,60,56,56,66,73,71,46,68,53,67,66,35,55,50,55,54,54,53,66,37,37,47,92,63,48,48,82,76,44,78,43,79,33,49,75,46,80,58,86,86,27,29,31,37,34,28,42,36,31,31,33,21,81,46,37,31,30,39,27,36,44,41,73,47,82,77,72,51,91,65,48,53,72,69,61,52,70,39,47,58,30,36,57,28,28,94,86,52,53,48,28,23,29,56,39,44,38,84,89,55,36,43,82,78,36,47,49,79,35,80,46,73,47,71,38,41,36,69,26,32,33,74,53,98,54,17,35,31,54,36,36,66,54,80,48,95,64,54,44,51,70,53,48,54,32,38,30,50,49,52,52,73,63,74,72,59,99,60,70,36,67,42,79,43,45,62,76,52,36,56,56,45,57,45,28,45,60,50,41,51,50,52,52,51,55,51,51,54,50,51,52,49,52,43,54,50,52,40,53,51,41,61,63,69,38,68,78,78,76,86,66,65,74,91,73,78,64,64,67,60,35,49,48,39,24,51,52,22,24,51,52,16,29,54,59,22,44,55,52,43,54,57,57,68,68,54,84,79,79,84,97,71,84,87,60,85,71,48,73,74,41,45,17,55,51,31,10,56,50,34,13,56,45,32,31,52,49,48,54,48,49,56,54,49,49,40,50,48,53,42,49,52,50,46,56,48,43,57,47,43,48,50,52,33,50,51,51,36,51,52,50,39,54,53,52,54,50,49,56,47,46,53,36,45,54,52,24,53,49,47,50,51,54,49,51,51,50,34,50,53,44,32,51,55,26,38,49,50,43,51,69,50,66,63,61,74,73,68,123